Protein 4ALY (pdb70)

CATH classification: 1.10.3160.10

Foldseek 3Di:
DVVLVVLLVVLLVLLVVLVVLLVVLLVVQADLCLLVQCPQAQQQDPLDPPDDGGCSDPVNSSLSSLLCVLLVVPSVLVNLLRVLLSVQSNDVVRNVLSSCLSRLQSSLLSVLSNVLSCLCVVLSVCSVVADVVLSVVLVVLSVVSVVSSVVSNVLSVVLSVCCVPPVCSVVPNVVVSVSSCVSPPPVNSVVSNVSSVVSNVSSCVRCVVRD/DLVQLVVLVVLLVVLVVVFADLCLLVQCPQAQQPDPLDPPGDGGCSDPVNRSLSSLLCVLLVVPSVLVNLLRVLLSLLSNDVVLRVLVSCLSRLQSSLLSVLSNLLSVLCVVPPLVVVVVVLSVVSVVSSVLSNVLSVVLSCVCVVDVVSVVPSVVVSVSSCVSCPPVNSVVRVVSSVVSNVNSVVD

Nearest PDB structures (foldseek):
  4aly-assembly1_A  TM=1.005E+00  e=1.420E-26  Borreliella burgdorferi B31
  6hpn-assembly1_A  TM=9.923E-01  e=5.204E-22  Borreliella spielmanii A14S
  4aly-assembly2_B  TM=1.002E+00  e=4.733E-21  Borreliella burgdorferi B31
  4bg5-assembly2_B  TM=8.173E-01  e=1.556E-06  Borreliella burgdorferi B31
  4bg5-assembly1_A  TM=8.161E-01  e=5.598E-06  Borreliella burgdorferi B31

B-factor: mean 28.4, std 12.58, range [8.92, 76.11]

Sequence (398 aa):
DPEVAKLIQKILDRSENIIQISEMDSSRGEPNDQFGMRAEIFSKIFFNANSTVHFDSHEYTEERRMLYTSLNFNEGKIFNLGQILSKLSQDSNYRGLVKETLINRGFSIQLAMEEISAKILNVKDKLQQLNKPNLETLYNDFEKLTSLKEKWLKDTDDLIDEYNTNPDLQTDVSKLNDTLRSKNSRAQFANIHDIILDLVNTTTNILAPIQILDRSENIIQISEMDSSRGEPNDQFGMRAEIFSKIFFNANSTVHFDSHEYTEERRMLYTSLNFNEGKIFNLGQILSKLSQDSNYRGLVKETLINRGFSIQLAMEEISAKILNVKNLETLYNDFEKLTSLKEKWLKDTDDLIDEYNTNPDLQTDVSKLNDTLRSKNSRAQFANIHDIILDLVNTTTNI

Structure (mmCIF, N/CA/C/O backbone):
data_4ALY
#
_entry.id   4ALY
#
_cell.length_a   49.150
_cell.length_b   70.140
_cell.length_c   186.190
_cell.angle_alpha   90.00
_cell.angle_beta   90.00
_cell.angle_gamma   90.00
#
_symmetry.space_group_name_H-M   'P 21 21 21'
#
loop_
_entity.id
_entity.type
_entity.pdbx_description
1 polymer 'P35 ANTIGEN'
2 non-polymer 'SULFATE ION'
3 water water
#
loop_
_atom_site.group_PDB
_atom_site.id
_atom_site.type_symbol
_atom_site.label_atom_id
_atom_site.label_alt_id
_atom_site.label_comp_id
_atom_site.label_asym_id
_atom_site.label_entity_id
_atom_site.label_seq_id
_atom_site.pdbx_PDB_ins_code
_atom_site.Cartn_x
_atom_site.Cartn_y
_atom_site.Cartn_z
_atom_site.occupancy
_atom_site.B_iso_or_equiv
_atom_site.auth_seq_id
_atom_site.auth_comp_id
_atom_site.auth_asym_id
_atom_site.auth_atom_id
_atom_site.pdbx_PDB_model_num
ATOM 1 N N . ASP A 1 69 ? 1.587 18.967 -4.744 1.00 43.02 92 ASP A N 1
ATOM 2 C CA . ASP A 1 69 ? 1.034 20.190 -4.048 1.00 59.53 92 ASP A CA 1
ATOM 3 C C . ASP A 1 69 ? 0.134 19.989 -2.802 1.00 62.63 92 ASP A C 1
ATOM 4 O O . ASP A 1 69 ? 0.297 20.724 -1.814 1.00 66.66 92 ASP A O 1
ATOM 9 N N . PRO A 1 70 ? -0.860 19.074 -2.852 1.00 60.36 93 PRO A N 1
ATOM 10 C CA . PRO A 1 70 ? -1.400 18.695 -1.535 1.00 56.62 93 PRO A CA 1
ATOM 11 C C . PRO A 1 70 ? -0.350 17.981 -0.673 1.00 60.80 93 PRO A C 1
ATOM 12 O O . PRO A 1 70 ? -0.336 18.174 0.553 1.00 65.30 93 PRO A O 1
ATOM 16 N N . GLU A 1 71 ? 0.497 17.171 -1.315 1.00 55.08 94 GLU A N 1
ATOM 17 C CA . GLU A 1 71 ? 1.755 16.711 -0.728 1.00 60.94 94 GLU A CA 1
ATOM 18 C C . GLU A 1 71 ? 2.660 17.906 -0.279 1.00 59.42 94 GLU A C 1
ATOM 19 O O . GLU A 1 71 ? 3.153 17.913 0.867 1.00 61.67 94 GLU A O 1
ATOM 25 N N . VAL A 1 72 ? 2.845 18.920 -1.132 1.00 46.48 95 VAL A N 1
ATOM 26 C CA . VAL A 1 72 ? 3.601 20.134 -0.725 1.00 42.69 95 VAL A CA 1
ATOM 27 C C . VAL A 1 72 ? 3.022 20.785 0.542 1.00 43.50 95 VAL A C 1
ATOM 28 O O . VAL A 1 72 ? 3.785 21.140 1.451 1.00 44.92 95 VAL A O 1
ATOM 32 N N . ALA A 1 73 ? 1.691 20.907 0.619 1.00 40.76 96 ALA A N 1
ATOM 33 C CA . ALA A 1 73 ? 1.033 21.543 1.775 1.00 37.88 96 ALA A CA 1
ATOM 34 C C . ALA A 1 73 ? 1.326 20.817 3.084 1.00 39.16 96 ALA A C 1
ATOM 35 O O . ALA A 1 73 ? 1.565 21.451 4.107 1.00 38.43 96 ALA A O 1
ATOM 37 N N . LYS A 1 74 ? 1.307 19.485 3.014 1.00 43.04 97 LYS A N 1
ATOM 38 C CA . LYS A 1 74 ? 1.713 18.584 4.091 1.00 44.27 97 LYS A CA 1
ATOM 39 C C . LYS A 1 74 ? 3.170 18.770 4.536 1.00 44.51 97 LYS A C 1
ATOM 40 O O . LYS A 1 74 ? 3.415 18.920 5.744 1.00 51.70 97 LYS A O 1
ATOM 46 N N . LEU A 1 75 ? 4.109 18.779 3.582 1.00 38.90 98 LEU A N 1
ATOM 47 C CA . LEU A 1 75 ? 5.521 18.977 3.873 1.00 37.66 98 LEU A CA 1
ATOM 48 C C . LEU A 1 75 ? 5.757 20.252 4.643 1.00 39.93 98 LEU A C 1
ATOM 49 O O . LEU A 1 75 ? 6.504 20.218 5.599 1.00 43.53 98 LEU A O 1
ATOM 54 N N . ILE A 1 76 ? 5.156 21.366 4.217 1.00 38.67 99 ILE A N 1
ATOM 55 C CA . ILE A 1 76 ? 5.297 22.652 4.920 1.00 39.42 99 ILE A CA 1
ATOM 56 C C . ILE A 1 76 ? 4.858 22.408 6.358 1.00 40.72 99 ILE A C 1
ATOM 57 O O . ILE A 1 76 ? 5.636 22.557 7.283 1.00 39.17 99 ILE A O 1
ATOM 62 N N . GLN A 1 77 ? 3.588 22.049 6.518 1.00 45.74 100 GLN A N 1
ATOM 63 C CA . GLN A 1 77 ? 2.991 21.716 7.803 1.00 48.13 100 GLN A CA 1
ATOM 64 C C . GLN A 1 77 ? 3.883 20.832 8.688 1.00 43.86 100 GLN A C 1
ATOM 65 O O . GLN A 1 77 ? 4.082 21.177 9.814 1.00 39.24 100 GLN A O 1
ATOM 71 N N . LYS A 1 78 ? 4.412 19.719 8.175 1.00 42.95 101 LYS A N 1
ATOM 72 C CA . LYS A 1 78 ? 5.228 18.797 8.978 1.00 39.67 101 LYS A CA 1
ATOM 73 C C . LYS A 1 78 ? 6.552 19.419 9.373 1.00 41.59 101 LYS A C 1
ATOM 74 O O . LYS A 1 78 ? 6.984 19.269 10.501 1.00 47.92 101 LYS A O 1
ATOM 80 N N . ILE A 1 79 ? 7.192 20.115 8.444 1.00 37.23 102 ILE A N 1
ATOM 81 C CA . ILE A 1 79 ? 8.368 20.931 8.729 1.00 36.19 102 ILE A CA 1
ATOM 82 C C . ILE A 1 79 ? 8.134 22.045 9.770 1.00 40.43 102 ILE A C 1
ATOM 83 O O . ILE A 1 79 ? 8.981 22.290 10.651 1.00 35.24 102 ILE A O 1
ATOM 88 N N . LEU A 1 80 ? 6.992 22.729 9.659 1.00 44.28 103 LEU A N 1
ATOM 89 C CA . LEU A 1 80 ? 6.647 23.784 10.605 1.00 42.45 103 LEU A CA 1
ATOM 90 C C . LEU A 1 80 ? 6.298 23.232 11.978 1.00 40.83 103 LEU A C 1
ATOM 91 O O . LEU A 1 80 ? 6.604 23.899 12.965 1.00 34.54 103 LEU A O 1
ATOM 96 N N . ASP A 1 81 ? 5.652 22.057 12.032 1.00 32.01 104 ASP A N 1
ATOM 97 C CA . ASP A 1 81 ? 5.417 21.403 13.297 1.00 35.23 104 ASP A CA 1
ATOM 98 C C . ASP A 1 81 ? 6.771 20.994 13.962 1.00 39.16 104 ASP A C 1
ATOM 99 O O . ASP A 1 81 ? 7.032 21.426 15.083 1.00 36.41 104 ASP A O 1
ATOM 104 N N . ARG A 1 82 ? 7.606 20.196 13.264 1.00 35.98 105 ARG A N 1
ATOM 105 C CA . ARG A 1 82 ? 8.942 19.852 13.704 1.00 33.47 105 ARG A CA 1
ATOM 106 C C . ARG A 1 82 ? 9.778 21.064 14.211 1.00 34.03 105 ARG A C 1
ATOM 107 O O . ARG A 1 82 ? 10.301 21.000 15.331 1.00 31.99 105 ARG A O 1
ATOM 115 N N . SER A 1 83 ? 9.818 22.168 13.460 1.00 32.14 106 SER A N 1
ATOM 116 C CA . SER A 1 83 ? 10.489 23.441 13.897 1.00 34.95 106 SER A CA 1
ATOM 117 C C . SER A 1 83 ? 9.832 24.141 15.103 1.00 39.23 106 SER A C 1
ATOM 118 O O . SER A 1 83 ? 10.508 24.738 15.959 1.00 40.21 106 SER A O 1
ATOM 121 N N . GLU A 1 84 ? 8.508 24.094 15.150 1.00 40.14 107 GLU A N 1
ATOM 122 C CA . GLU A 1 84 ? 7.774 24.689 16.247 1.00 35.94 107 GLU A CA 1
ATOM 123 C C . GLU A 1 84 ? 8.079 23.866 17.472 1.00 32.41 107 GLU A C 1
ATOM 124 O O . GLU A 1 84 ? 8.491 24.438 18.455 1.00 29.15 107 GLU A O 1
ATOM 130 N N . ASN A 1 85 ? 7.902 22.542 17.396 1.00 29.88 108 ASN A N 1
ATOM 131 C CA . ASN A 1 85 ? 8.153 21.638 18.526 1.00 31.03 108 ASN A CA 1
ATOM 132 C C . ASN A 1 85 ? 9.565 21.796 19.195 1.00 34.22 108 ASN A C 1
ATOM 133 O O . ASN A 1 85 ? 9.674 21.835 20.441 1.00 31.83 108 ASN A O 1
ATOM 138 N N . ILE A 1 86 ? 10.602 22.032 18.383 1.00 28.97 109 ILE A N 1
ATOM 139 C CA . ILE A 1 86 ? 11.930 22.185 18.902 1.00 25.48 109 ILE A CA 1
ATOM 140 C C . ILE A 1 86 ? 12.114 23.486 19.646 1.00 27.31 109 ILE A C 1
ATOM 141 O O . ILE A 1 86 ? 12.737 23.503 20.726 1.00 30.72 109 ILE A O 1
ATOM 146 N N . ILE A 1 87 ? 11.576 24.569 19.107 1.00 26.08 110 ILE A N 1
ATOM 147 C CA . ILE A 1 87 ? 11.582 25.841 19.819 1.00 25.19 110 ILE A CA 1
ATOM 148 C C . ILE A 1 87 ? 10.709 25.798 21.103 1.00 26.33 110 ILE A C 1
ATOM 149 O O . ILE A 1 87 ? 11.119 26.342 22.127 1.00 27.90 110 ILE A O 1
ATOM 154 N N . GLN A 1 88 ? 9.578 25.103 21.096 1.00 27.69 111 GLN A N 1
ATOM 155 C CA . GLN A 1 88 ? 8.691 25.167 22.269 1.00 31.92 111 GLN A CA 1
ATOM 156 C C . GLN A 1 88 ? 9.431 24.488 23.398 1.00 27.42 111 GLN A C 1
ATOM 157 O O . GLN A 1 88 ? 9.710 25.099 24.388 1.00 33.24 111 GLN A O 1
ATOM 163 N N . ILE A 1 89 ? 9.753 23.226 23.212 1.00 27.94 112 ILE A N 1
ATOM 164 C CA . ILE A 1 89 ? 10.650 22.438 24.064 1.00 25.21 112 ILE A CA 1
ATOM 165 C C . ILE A 1 89 ? 11.833 23.261 24.608 1.00 23.61 112 ILE A C 1
ATOM 166 O O . ILE A 1 89 ? 12.045 23.327 25.809 1.00 21.13 112 ILE A O 1
ATOM 171 N N . SER A 1 90 ? 12.563 23.951 23.749 1.00 24.52 113 SER A N 1
ATOM 172 C CA . SER A 1 90 ? 13.694 24.729 24.270 1.00 24.24 113 SER A CA 1
ATOM 173 C C . SER A 1 90 ? 13.329 25.835 25.253 1.00 24.13 113 SER A C 1
ATOM 174 O O . SER A 1 90 ? 14.140 26.124 26.148 1.00 23.36 113 SER A O 1
ATOM 177 N N . GLU A 1 91 ? 12.132 26.419 25.144 1.00 24.02 114 GLU A N 1
ATOM 178 C CA . GLU A 1 91 ? 11.743 27.490 26.080 1.00 25.69 114 GLU A CA 1
ATOM 179 C C . GLU A 1 91 ? 11.219 26.906 27.397 1.00 24.66 114 GLU A C 1
ATOM 180 O O . GLU A 1 91 ? 11.486 27.444 28.464 1.00 22.84 114 GLU A O 1
ATOM 186 N N . MET A 1 92 ? 10.499 25.796 27.302 1.00 22.41 115 MET A N 1
ATOM 187 C CA . MET A 1 92 ? 10.004 25.073 28.463 1.00 23.62 115 MET A CA 1
ATOM 188 C C . MET A 1 92 ? 11.256 24.623 29.279 1.00 21.13 115 MET A C 1
ATOM 189 O O . MET A 1 92 ? 11.377 24.955 30.478 1.00 20.68 115 MET A O 1
ATOM 194 N N . ASP A 1 93 ? 12.179 23.898 28.623 1.00 17.23 116 ASP A N 1
ATOM 195 C CA . ASP A 1 93 ? 13.409 23.458 29.225 1.00 17.64 116 ASP A CA 1
ATOM 196 C C . ASP A 1 93 ? 14.183 24.607 29.849 1.00 17.13 116 ASP A C 1
ATOM 197 O O . ASP A 1 93 ? 14.704 24.522 30.954 1.00 15.94 116 ASP A O 1
ATOM 202 N N . SER A 1 94 ? 14.209 25.700 29.136 1.00 17.18 117 SER A N 1
ATOM 203 C CA . SER A 1 94 ? 14.913 26.836 29.605 1.00 19.43 117 SER A CA 1
ATOM 204 C C . SER A 1 94 ? 14.303 27.377 30.881 1.00 22.89 117 SER A C 1
ATOM 205 O O . SER A 1 94 ? 14.993 28.025 31.683 1.00 28.44 117 SER A O 1
ATOM 208 N N . SER A 1 95 ? 13.026 27.142 31.118 1.00 21.44 118 SER A N 1
ATOM 209 C CA . SER A 1 95 ? 12.513 27.685 32.345 1.00 21.04 118 SER A CA 1
ATOM 210 C C . SER A 1 95 ? 12.634 26.686 33.516 1.00 19.61 118 SER A C 1
ATOM 211 O O . SER A 1 95 ? 12.355 27.033 34.656 1.00 19.71 118 SER A O 1
ATOM 214 N N . ARG A 1 96 ? 13.133 25.471 33.246 1.00 17.51 119 ARG A N 1
ATOM 215 C CA . ARG A 1 96 ? 13.456 24.503 34.293 1.00 15.69 119 ARG A CA 1
ATOM 216 C C . ARG A 1 96 ? 14.601 24.861 35.217 1.00 14.43 119 ARG A C 1
ATOM 217 O O . ARG A 1 96 ? 14.612 24.408 36.371 1.00 14.04 119 ARG A O 1
ATOM 225 N N . GLY A 1 97 ? 15.498 25.757 34.768 1.00 15.02 120 GLY A N 1
ATOM 226 C CA . GLY A 1 97 ? 16.707 26.152 35.517 1.00 13.29 120 GLY A CA 1
ATOM 227 C C . GLY A 1 97 ? 17.540 24.920 35.767 1.00 13.17 120 GLY A C 1
ATOM 228 O O . GLY A 1 97 ? 17.492 23.980 35.004 1.00 12.73 120 GLY A O 1
ATOM 229 N N . GLU A 1 98 ? 18.164 24.843 36.927 1.00 13.63 121 GLU A N 1
ATOM 230 C CA . GLU A 1 98 ? 19.060 23.734 37.228 1.00 14.25 121 GLU A CA 1
ATOM 231 C C . GLU A 1 98 ? 19.428 24.047 38.637 1.00 13.84 121 GLU A C 1
ATOM 232 O O . GLU A 1 98 ? 19.308 25.204 39.046 1.00 14.39 121 GLU A O 1
ATOM 238 N N . PRO A 1 99 ? 19.938 23.073 39.365 1.00 14.05 122 PRO A N 1
ATOM 239 C CA . PRO A 1 99 ? 20.448 23.218 40.713 1.00 14.44 122 PRO A CA 1
ATOM 240 C C . PRO A 1 99 ? 21.783 23.974 40.701 1.00 14.53 122 PRO A C 1
ATOM 241 O O . PRO A 1 99 ? 22.356 24.123 39.625 1.00 13.24 122 PRO A O 1
ATOM 245 N N . ASN A 1 100 ? 22.272 24.417 41.862 1.00 15.13 123 ASN A N 1
ATOM 246 C CA . ASN A 1 100 ? 23.576 25.090 41.914 1.00 17.38 123 ASN A CA 1
ATOM 247 C C . ASN A 1 100 ? 24.615 24.071 41.530 1.00 16.43 123 ASN A C 1
ATOM 248 O O . ASN A 1 100 ? 25.624 24.426 40.991 1.00 15.99 123 ASN A O 1
ATOM 253 N N . ASP A 1 101 ? 24.366 22.809 41.872 1.00 16.57 124 ASP A N 1
ATOM 254 C CA . ASP A 1 101 ? 25.300 21.773 41.551 1.00 17.08 124 ASP A CA 1
ATOM 255 C C . ASP A 1 101 ? 25.225 21.292 40.063 1.00 15.93 124 ASP A C 1
ATOM 256 O O . ASP A 1 101 ? 25.888 20.333 39.696 1.00 15.90 124 ASP A O 1
ATOM 261 N N . GLN A 1 102 ? 24.478 22.002 39.217 1.00 14.52 125 GLN A N 1
ATOM 262 C CA . GLN A 1 102 ? 24.385 21.670 37.771 1.00 14.11 125 GLN A CA 1
ATOM 263 C C . GLN A 1 102 ? 24.203 20.189 37.521 1.00 16.47 125 GLN A C 1
ATOM 264 O O . GLN A 1 102 ? 24.918 19.539 36.702 1.00 17.80 125 GLN A O 1
ATOM 270 N N . PHE A 1 103 ? 23.227 19.632 38.242 1.00 17.33 126 PHE A N 1
ATOM 271 C CA . PHE A 1 103 ? 22.855 18.232 38.118 1.00 16.54 126 PHE A CA 1
ATOM 272 C C . PHE A 1 103 ? 24.023 17.349 38.451 1.00 17.84 126 PHE A C 1
ATOM 273 O O . PHE A 1 103 ? 24.184 16.237 37.874 1.00 19.34 126 PHE A O 1
ATOM 281 N N . GLY A 1 104 ? 24.778 17.783 39.468 1.00 17.65 127 GLY A N 1
ATOM 282 C CA . GLY A 1 104 ? 25.883 16.964 40.001 1.00 16.86 127 GLY A CA 1
ATOM 283 C C . GLY A 1 104 ? 27.162 17.166 39.184 1.00 18.11 127 GLY A C 1
ATOM 284 O O . GLY A 1 104 ? 28.244 16.758 39.597 1.00 19.39 127 GLY A O 1
ATOM 285 N N . MET A 1 105 ? 27.051 17.830 38.042 1.00 17.66 128 MET A N 1
ATOM 286 C CA . MET A 1 105 ? 28.138 17.886 37.129 1.00 18.84 128 MET A CA 1
ATOM 287 C C . MET A 1 105 ? 29.118 19.035 37.368 1.00 18.07 128 MET A C 1
ATOM 288 O O . MET A 1 105 ? 30.190 19.086 36.788 1.00 16.39 128 MET A O 1
ATOM 293 N N . ARG A 1 106 ? 28.757 19.966 38.208 1.00 18.21 129 ARG A N 1
ATOM 294 C CA . ARG A 1 106 ? 29.579 21.138 38.292 1.00 20.68 129 ARG A CA 1
ATOM 295 C C . ARG A 1 106 ? 30.936 20.916 39.001 1.00 21.52 129 ARG A C 1
ATOM 296 O O . ARG A 1 106 ? 31.941 21.416 38.500 1.00 23.18 129 ARG A O 1
ATOM 304 N N . ALA A 1 107 ? 30.977 20.177 40.117 1.00 18.48 130 ALA A N 1
ATOM 305 C CA . ALA A 1 107 ? 32.227 20.113 40.932 1.00 18.76 130 ALA A CA 1
ATOM 306 C C . ALA A 1 107 ? 33.405 19.529 40.168 1.00 19.04 130 ALA A C 1
ATOM 307 O O . ALA A 1 107 ? 34.506 19.991 40.373 1.00 17.91 130 ALA A O 1
ATOM 309 N N . GLU A 1 108 ? 33.169 18.506 39.303 1.00 19.20 131 GLU A N 1
ATOM 310 C CA . GLU A 1 108 ? 34.251 17.765 38.622 1.00 18.20 131 GLU A CA 1
ATOM 311 C C . GLU A 1 108 ? 34.307 17.889 37.143 1.00 17.62 131 GLU A C 1
ATOM 312 O O . GLU A 1 108 ? 35.285 17.390 36.519 1.00 16.69 131 GLU A O 1
ATOM 318 N N . ILE A 1 109 ? 33.261 18.451 36.536 1.00 16.38 132 ILE A N 1
ATOM 319 C CA . ILE A 1 109 ? 33.257 18.598 35.088 1.00 15.19 132 ILE A CA 1
ATOM 320 C C . ILE A 1 109 ? 33.140 20.065 34.771 1.00 17.41 132 ILE A C 1
ATOM 321 O O . ILE A 1 109 ? 34.130 20.693 34.362 1.00 19.50 132 ILE A O 1
ATOM 326 N N . PHE A 1 110 ? 31.956 20.669 34.969 1.00 17.13 133 PHE A N 1
ATOM 327 C CA . PHE A 1 110 ? 31.735 21.962 34.310 1.00 16.09 133 PHE A CA 1
ATOM 328 C C . PHE A 1 110 ? 32.728 22.985 34.847 1.00 16.07 133 PHE A C 1
ATOM 329 O O . PHE A 1 110 ? 33.230 23.885 34.153 1.00 13.93 133 PHE A O 1
ATOM 337 N N . SER A 1 111 ? 33.088 22.822 36.098 1.00 17.53 134 SER A N 1
ATOM 338 C CA . SER A 1 111 ? 34.043 23.825 36.617 1.00 18.38 134 SER A CA 1
ATOM 339 C C . SER A 1 111 ? 35.520 23.475 36.292 1.00 17.52 134 SER A C 1
ATOM 340 O O . SER A 1 111 ? 36.370 24.171 36.762 1.00 18.59 134 SER A O 1
ATOM 343 N N . LYS A 1 112 ? 35.778 22.425 35.519 1.00 17.04 135 LYS A N 1
ATOM 344 C CA . LYS A 1 112 ? 37.144 22.050 35.079 1.00 19.61 135 LYS A CA 1
ATOM 345 C C . LYS A 1 112 ? 37.354 22.104 33.567 1.00 21.22 135 LYS A C 1
ATOM 346 O O . LYS A 1 112 ? 38.484 21.924 33.119 1.00 26.88 135 LYS A O 1
ATOM 352 N N . ILE A 1 113 ? 36.311 22.320 32.777 1.00 19.19 136 ILE A N 1
ATOM 353 C CA . ILE A 1 113 ? 36.466 22.270 31.346 1.00 19.05 136 ILE A CA 1
ATOM 354 C C . ILE A 1 113 ? 36.086 23.639 30.764 1.00 18.59 136 ILE A C 1
ATOM 355 O O . ILE A 1 113 ? 35.418 24.401 31.438 1.00 18.78 136 ILE A O 1
ATOM 360 N N . PHE A 1 114 ? 36.499 23.895 29.520 1.00 18.63 137 PHE A N 1
ATOM 361 C CA . PHE A 1 114 ? 36.173 25.103 28.724 1.00 21.22 137 PHE A CA 1
ATOM 362 C C . PHE A 1 114 ? 35.325 24.810 27.505 1.00 22.51 137 PHE A C 1
ATOM 363 O O . PHE A 1 114 ? 35.500 23.796 26.851 1.00 22.30 137 PHE A O 1
ATOM 371 N N . PHE A 1 115 ? 34.473 25.758 27.153 1.00 23.49 138 PHE A N 1
ATOM 372 C CA . PHE A 1 115 ? 33.587 25.547 26.056 1.00 26.09 138 PHE A CA 1
ATOM 373 C C . PHE A 1 115 ? 34.366 25.269 24.769 1.00 26.80 138 PHE A C 1
ATOM 374 O O . PHE A 1 115 ? 34.131 24.270 24.092 1.00 27.16 138 PHE A O 1
ATOM 382 N N . ASN A 1 116 ? 35.265 26.178 24.425 1.00 29.80 139 ASN A N 1
ATOM 383 C CA . ASN A 1 116 ? 36.128 26.014 23.240 1.00 36.54 139 ASN A CA 1
ATOM 384 C C . ASN A 1 116 ? 37.504 26.554 23.616 1.00 42.69 139 ASN A C 1
ATOM 385 O O . ASN A 1 116 ? 37.628 27.279 24.633 1.00 44.17 139 ASN A O 1
ATOM 390 N N . ALA A 1 117 ? 38.534 26.175 22.846 1.00 50.15 140 ALA A N 1
ATOM 391 C CA . ALA A 1 117 ? 39.930 26.623 23.129 1.00 60.17 140 ALA A CA 1
ATOM 392 C C . ALA A 1 117 ? 40.085 28.152 23.333 1.00 56.49 140 ALA A C 1
ATOM 393 O O . ALA A 1 117 ? 41.103 28.602 23.859 1.00 57.93 140 ALA A O 1
ATOM 395 N N . ASN A 1 118 ? 39.044 28.912 22.963 1.00 54.76 141 ASN A N 1
ATOM 396 C CA . ASN A 1 118 ? 39.027 30.386 23.027 1.00 57.98 141 ASN A CA 1
ATOM 397 C C . ASN A 1 118 ? 38.413 30.999 24.300 1.00 55.69 141 ASN A C 1
ATOM 398 O O . ASN A 1 118 ? 38.437 32.228 24.472 1.00 53.24 141 ASN A O 1
ATOM 403 N N . SER A 1 119 ? 37.835 30.161 25.164 1.00 54.93 142 SER A N 1
ATOM 404 C CA . SER A 1 119 ? 37.102 30.656 26.337 1.00 43.13 142 SER A CA 1
ATOM 405 C C . SER A 1 119 ? 37.983 30.898 27.527 1.00 39.12 142 SER A C 1
ATOM 406 O O . SER A 1 119 ? 39.076 30.356 27.652 1.00 35.06 142 SER A O 1
ATOM 409 N N . THR A 1 120 ? 37.414 31.648 28.449 1.00 43.04 143 THR A N 1
ATOM 410 C CA . THR A 1 120 ? 38.136 32.354 29.479 1.00 44.50 143 THR A CA 1
ATOM 411 C C . THR A 1 120 ? 37.738 31.856 30.856 1.00 45.03 143 THR A C 1
ATOM 412 O O . THR A 1 120 ? 38.585 31.703 31.729 1.00 46.73 143 THR A O 1
ATOM 416 N N . VAL A 1 121 ? 36.434 31.657 31.050 1.00 40.28 144 VAL A N 1
ATOM 417 C CA . VAL A 1 121 ? 35.865 31.049 32.275 1.00 33.24 144 VAL A CA 1
ATOM 418 C C . VAL A 1 121 ? 35.466 29.599 31.936 1.00 28.01 144 VAL A C 1
ATOM 419 O O . VAL A 1 121 ? 35.259 29.256 30.777 1.00 26.26 144 VAL A O 1
ATOM 423 N N . HIS A 1 122 ? 35.388 28.742 32.937 1.00 28.57 145 HIS A N 1
ATOM 424 C CA . HIS A 1 122 ? 34.916 27.361 32.763 1.00 25.18 145 HIS A CA 1
ATOM 425 C C . HIS A 1 122 ? 33.426 27.309 32.454 1.00 22.96 145 HIS A C 1
ATOM 426 O O . HIS A 1 122 ? 32.695 28.277 32.638 1.00 21.81 145 HIS A O 1
ATOM 433 N N . PHE A 1 123 ? 32.972 26.157 32.005 1.00 22.24 146 PHE A N 1
ATOM 434 C CA . PHE A 1 123 ? 31.592 25.940 31.531 1.00 20.10 146 PHE A CA 1
ATOM 435 C C . PHE A 1 123 ? 30.527 26.031 32.635 1.00 18.54 146 PHE A C 1
ATOM 436 O O . PHE A 1 123 ? 29.332 26.179 32.366 1.00 16.71 146 PHE A O 1
ATOM 444 N N . ASP A 1 124 ? 30.974 26.011 33.887 1.00 18.22 147 ASP A N 1
ATOM 445 C CA . ASP A 1 124 ? 30.059 26.235 34.979 1.00 19.80 147 ASP A CA 1
ATOM 446 C C . ASP A 1 124 ? 29.656 27.698 35.118 1.00 20.72 147 ASP A C 1
ATOM 447 O O . ASP A 1 124 ? 28.748 27.997 35.888 1.00 21.78 147 ASP A O 1
ATOM 452 N N . SER A 1 125 ? 30.277 28.613 34.383 1.00 20.06 148 SER A N 1
ATOM 453 C CA . SER A 1 125 ? 29.985 30.025 34.661 1.00 23.20 148 SER A CA 1
ATOM 454 C C . SER A 1 125 ? 28.548 30.513 34.186 1.00 20.93 148 SER A C 1
ATOM 455 O O . SER A 1 125 ? 28.002 29.952 33.247 1.00 17.86 148 SER A O 1
ATOM 458 N N . HIS A 1 126 ? 27.999 31.584 34.771 1.00 21.48 149 HIS A N 1
ATOM 459 C CA . HIS A 1 126 ? 26.719 32.177 34.288 1.00 23.75 149 HIS A CA 1
ATOM 460 C C . HIS A 1 126 ? 26.768 32.440 32.782 1.00 23.47 149 HIS A C 1
ATOM 461 O O . HIS A 1 126 ? 25.763 32.548 32.105 1.00 24.08 149 HIS A O 1
ATOM 468 N N . GLU A 1 127 ? 27.958 32.485 32.211 1.00 21.31 150 GLU A N 1
ATOM 469 C CA . GLU A 1 127 ? 28.063 32.855 30.822 1.00 19.84 150 GLU A CA 1
ATOM 470 C C . GLU A 1 127 ? 27.648 31.702 29.918 1.00 18.30 150 GLU A C 1
ATOM 471 O O . GLU A 1 127 ? 27.390 31.906 28.765 1.00 17.91 150 GLU A O 1
ATOM 477 N N . TYR A 1 128 ? 27.610 30.493 30.456 1.00 18.45 151 TYR A N 1
ATOM 478 C CA . TYR A 1 128 ? 27.298 29.287 29.702 1.00 18.59 151 TYR A CA 1
ATOM 479 C C . TYR A 1 128 ? 25.982 28.660 30.139 1.00 19.35 151 TYR A C 1
ATOM 480 O O . TYR A 1 128 ? 25.721 27.499 29.856 1.00 18.26 151 TYR A O 1
ATOM 489 N N . THR A 1 129 ? 25.158 29.437 30.845 1.00 20.49 152 THR A N 1
ATOM 490 C CA . THR A 1 129 ? 23.788 29.019 31.163 1.00 22.16 152 THR A CA 1
ATOM 491 C C . THR A 1 129 ? 23.061 28.389 29.960 1.00 21.75 152 THR A C 1
ATOM 492 O O . THR A 1 129 ? 22.639 27.201 30.025 1.00 18.81 152 THR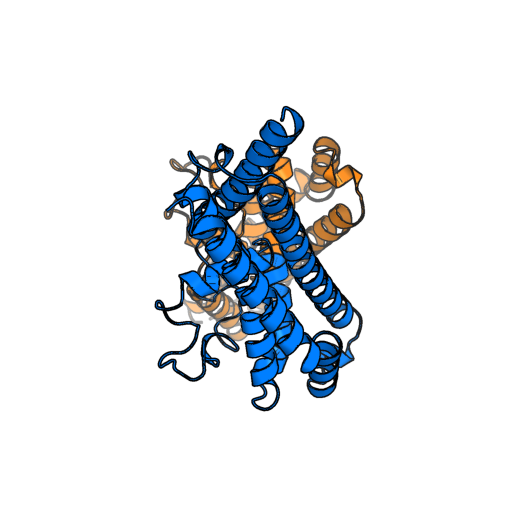 A O 1
ATOM 496 N N . GLU A 1 130 ? 22.944 29.167 28.874 1.00 21.96 153 GLU A N 1
ATOM 497 C CA . GLU A 1 130 ? 22.330 28.665 27.629 1.00 23.93 153 GLU A CA 1
ATOM 498 C C . GLU A 1 130 ? 22.881 27.328 27.100 1.00 22.00 153 GLU A C 1
ATOM 499 O O . GLU A 1 130 ? 22.115 26.386 26.808 1.00 20.51 153 GLU A O 1
ATOM 505 N N . GLU A 1 131 ? 24.196 27.245 26.983 1.00 18.90 154 GLU A N 1
ATOM 506 C CA . GLU A 1 131 ? 24.864 26.074 26.468 1.00 17.20 154 GLU A CA 1
ATOM 507 C C . GLU A 1 131 ? 24.696 24.857 27.407 1.00 15.65 154 GLU A C 1
ATOM 508 O O . GLU A 1 131 ? 24.424 23.721 27.005 1.00 15.23 154 GLU A O 1
ATOM 514 N N . ARG A 1 132 ? 24.792 25.102 28.676 1.00 14.60 155 ARG A N 1
ATOM 515 C CA . ARG A 1 132 ? 24.429 24.072 29.587 1.00 14.73 155 ARG A CA 1
ATOM 516 C C . ARG A 1 132 ? 22.976 23.512 29.332 1.00 13.63 155 ARG A C 1
ATOM 517 O O . ARG A 1 132 ? 22.779 22.291 29.215 1.00 13.78 155 ARG A O 1
ATOM 525 N N . ARG A 1 133 ? 21.989 24.396 29.256 1.00 13.49 156 ARG A N 1
ATOM 526 C CA . ARG A 1 133 ? 20.581 24.072 28.967 1.00 13.87 156 ARG A CA 1
ATOM 527 C C . ARG A 1 133 ? 20.443 23.207 27.681 1.00 15.85 156 ARG A C 1
ATOM 528 O O . ARG A 1 133 ? 19.785 22.095 27.689 1.00 17.01 156 ARG A O 1
ATOM 536 N N . MET A 1 134 ? 21.128 23.626 26.609 1.00 18.04 157 MET A N 1
ATOM 537 C CA . MET A 1 134 ? 21.098 22.878 25.310 1.00 18.80 157 MET A CA 1
ATOM 538 C C . MET A 1 134 ? 21.692 21.496 25.557 1.00 19.40 157 MET A C 1
ATOM 539 O O . MET A 1 134 ? 21.193 20.508 25.095 1.00 21.04 157 MET A O 1
ATOM 544 N N . LEU A 1 135 ? 22.739 21.405 26.354 1.00 18.69 158 LEU A N 1
ATOM 545 C CA . LEU A 1 135 ? 23.252 20.103 26.644 1.00 17.95 158 LEU A CA 1
ATOM 546 C C . LEU A 1 135 ? 22.169 19.215 27.357 1.00 18.27 158 LEU A C 1
ATOM 547 O O . LEU A 1 135 ? 22.046 18.019 27.057 1.00 16.87 158 LEU A O 1
ATOM 552 N N . TYR A 1 136 ? 21.406 19.798 28.301 1.00 17.07 159 TYR A N 1
ATOM 553 C CA . TYR A 1 136 ? 20.437 19.013 29.082 1.00 15.39 159 TYR A CA 1
ATOM 554 C C . TYR A 1 136 ? 19.288 18.578 28.162 1.00 16.25 159 TYR A C 1
ATOM 555 O O . TYR A 1 136 ? 18.837 17.436 28.216 1.00 19.32 159 TYR A O 1
ATOM 564 N N . THR A 1 137 ? 18.824 19.499 27.324 1.00 16.09 160 THR A N 1
ATOM 565 C CA . THR A 1 137 ? 17.851 19.222 26.312 1.00 16.81 160 THR A CA 1
ATOM 566 C C . THR A 1 137 ? 18.319 18.107 25.364 1.00 18.71 160 THR A C 1
ATOM 567 O O . THR A 1 137 ? 17.472 17.319 24.900 1.00 18.52 160 THR A O 1
ATOM 571 N N . SER A 1 138 ? 19.640 17.969 25.162 1.00 16.57 161 SER A N 1
ATOM 572 C CA . SER A 1 138 ? 20.145 17.002 24.188 1.00 15.91 161 SER A CA 1
ATOM 573 C C . SER A 1 138 ? 19.940 15.619 24.717 1.00 16.48 161 SER A C 1
ATOM 574 O O . SER A 1 138 ? 20.056 14.612 23.998 1.00 18.07 161 SER A O 1
ATOM 577 N N . LEU A 1 139 ? 19.683 15.560 26.009 1.00 16.37 162 LEU A N 1
ATOM 578 C CA . LEU A 1 139 ? 19.410 14.282 26.668 1.00 16.95 162 LEU A CA 1
ATOM 579 C C . LEU A 1 139 ? 17.905 14.332 27.074 1.00 17.06 162 LEU A C 1
ATOM 580 O O . LEU A 1 139 ? 17.509 13.774 28.124 1.00 15.55 162 LEU A O 1
ATOM 585 N N . ASN A 1 140 ? 17.108 15.086 26.296 1.00 16.50 163 ASN A N 1
ATOM 586 C CA . ASN A 1 140 ? 15.652 15.187 26.569 1.00 19.35 163 ASN A CA 1
ATOM 587 C C . ASN A 1 140 ? 15.263 15.729 27.950 1.00 17.19 163 ASN A C 1
ATOM 588 O O . ASN A 1 140 ? 14.177 15.506 28.430 1.00 18.25 163 ASN A O 1
ATOM 593 N N . PHE A 1 141 ? 16.188 16.404 28.602 1.00 17.36 164 PHE A N 1
ATOM 594 C CA . PHE A 1 141 ? 15.967 16.993 29.937 1.00 17.66 164 PHE A CA 1
ATOM 595 C C . PHE A 1 141 ? 15.476 15.931 30.910 1.00 18.01 164 PHE A C 1
ATOM 596 O O . PHE A 1 141 ? 14.670 16.151 31.799 1.00 18.63 164 PHE A O 1
ATOM 604 N N . ASN A 1 142 ? 16.034 14.752 30.761 1.00 17.92 165 ASN A N 1
ATOM 605 C CA . ASN A 1 142 ? 15.741 13.734 31.688 1.00 16.42 165 ASN A CA 1
ATOM 606 C C . ASN A 1 142 ? 16.715 13.864 32.782 1.00 17.52 165 ASN A C 1
ATOM 607 O O . ASN A 1 142 ? 17.829 13.307 32.697 1.00 16.72 165 ASN A O 1
ATOM 612 N N . GLU A 1 143 ? 16.300 14.549 33.839 1.00 18.16 166 GLU A N 1
ATOM 613 C CA . GLU A 1 143 ? 17.249 14.911 34.884 1.00 17.11 166 GLU A CA 1
ATOM 614 C C . GLU A 1 143 ? 17.918 13.691 35.514 1.00 18.51 166 GLU A C 1
ATOM 615 O O . GLU A 1 143 ? 19.002 13.815 36.079 1.00 17.33 166 GLU A O 1
ATOM 621 N N . GLY A 1 144 ? 17.264 12.519 35.434 1.00 17.95 167 GLY A N 1
ATOM 622 C CA . GLY A 1 144 ? 17.824 11.339 36.088 1.00 18.40 167 GLY A CA 1
ATOM 623 C C . GLY A 1 144 ? 19.036 10.771 35.341 1.00 18.46 167 GLY A C 1
ATOM 624 O O . GLY A 1 144 ? 20.047 10.401 35.929 1.00 19.17 167 GLY A O 1
ATOM 625 N N . LYS A 1 145 ? 18.850 10.646 34.043 1.00 17.72 168 LYS A N 1
ATOM 626 C CA . LYS A 1 145 ? 19.819 10.234 33.082 1.00 19.17 168 LYS A CA 1
ATOM 627 C C . LYS A 1 145 ? 20.990 11.269 33.064 1.00 18.61 168 LYS A C 1
ATOM 628 O O . LYS A 1 145 ? 22.181 10.897 33.147 1.00 17.47 168 LYS A O 1
ATOM 634 N N . ILE A 1 146 ? 20.649 12.557 33.046 1.00 16.60 169 ILE A N 1
ATOM 635 C CA . ILE A 1 146 ? 21.665 13.594 33.126 1.00 16.11 169 ILE A CA 1
ATOM 636 C C . ILE A 1 146 ? 22.521 13.444 34.375 1.00 16.36 169 ILE A C 1
ATOM 637 O O . ILE A 1 146 ? 23.727 13.590 34.299 1.00 17.20 169 ILE A O 1
ATOM 642 N N . PHE A 1 147 ? 21.897 13.123 35.498 1.00 14.80 170 PHE A N 1
ATOM 643 C CA . PHE A 1 147 ? 22.576 13.057 36.740 1.00 13.51 170 PHE A CA 1
ATOM 644 C C . PHE A 1 147 ? 23.466 11.810 36.760 1.00 14.97 170 PHE A C 1
ATOM 645 O O . PHE A 1 147 ? 24.588 11.888 37.271 1.00 13.81 170 PHE A O 1
ATOM 653 N N . ASN A 1 148 ? 22.934 10.663 36.273 1.00 17.93 171 ASN A N 1
ATOM 654 C CA . ASN A 1 148 ? 23.657 9.357 36.267 1.00 18.94 171 ASN A CA 1
ATOM 655 C C . ASN A 1 148 ? 24.872 9.370 35.299 1.00 17.97 171 ASN A C 1
ATOM 656 O O . ASN A 1 148 ? 25.968 8.948 35.699 1.00 18.72 171 ASN A O 1
ATOM 661 N N . LEU A 1 149 ? 24.668 9.853 34.063 1.00 16.79 172 LEU A N 1
ATOM 662 C CA . LEU A 1 149 ? 25.744 10.159 33.103 1.00 16.28 172 LEU A CA 1
ATOM 663 C C . LEU A 1 149 ? 26.834 10.957 33.787 1.00 17.80 172 LEU A C 1
ATOM 664 O O . LEU A 1 149 ? 28.004 10.505 33.811 1.00 19.26 172 LEU A O 1
ATOM 669 N N . GLY A 1 150 ? 26.431 12.072 34.420 1.00 15.90 173 GLY A N 1
ATOM 670 C CA . GLY A 1 150 ? 27.307 12.988 35.063 1.00 15.28 173 GLY A CA 1
ATOM 671 C C . GLY A 1 150 ? 28.143 12.448 36.179 1.00 16.92 173 GLY A C 1
ATOM 672 O O . GLY A 1 150 ? 29.265 12.947 36.360 1.00 20.37 173 GLY A O 1
ATOM 673 N N . GLN A 1 151 ? 27.619 11.500 36.969 1.00 15.57 174 GLN A N 1
ATOM 674 C CA . GLN A 1 151 ? 28.380 10.866 38.052 1.00 16.41 174 GLN A CA 1
ATOM 675 C C . GLN A 1 151 ? 29.478 9.921 37.496 1.00 17.54 174 GLN A C 1
ATOM 676 O O . GLN A 1 151 ? 30.583 9.757 38.077 1.00 17.17 174 GLN A O 1
ATOM 682 N N . ILE A 1 152 ? 29.172 9.299 36.366 1.00 16.05 175 ILE A N 1
ATOM 683 C CA . ILE A 1 152 ? 30.099 8.425 35.730 1.00 15.10 175 ILE A CA 1
ATOM 684 C C . ILE A 1 152 ? 31.218 9.260 35.055 1.00 15.67 175 ILE A C 1
ATOM 685 O O . ILE A 1 152 ? 32.393 8.933 35.148 1.00 14.12 175 ILE A O 1
ATOM 690 N N . LEU A 1 153 ? 30.831 10.330 34.363 1.00 15.48 176 LEU A N 1
ATOM 691 C CA . LEU A 1 153 ? 31.762 11.138 33.609 1.00 14.68 176 LEU A CA 1
ATOM 692 C C . LEU A 1 153 ? 32.642 11.946 34.559 1.00 15.35 176 LEU A C 1
ATOM 693 O O . LEU A 1 153 ? 33.730 12.301 34.196 1.00 17.28 176 LEU A O 1
ATOM 698 N N . SER A 1 154 ? 32.183 12.195 35.775 1.00 15.65 177 SER A N 1
ATOM 699 C CA . SER A 1 154 ? 32.958 12.889 36.772 1.00 15.11 177 SER A CA 1
ATOM 700 C C . SER A 1 154 ? 34.093 11.987 37.210 1.00 16.81 177 SER A C 1
ATOM 701 O O . SER A 1 154 ? 35.122 12.477 37.724 1.00 18.85 177 SER A O 1
ATOM 704 N N . LYS A 1 155 ? 33.927 10.679 37.068 1.00 16.37 178 LYS A N 1
ATOM 705 C CA . LYS A 1 155 ? 34.999 9.795 37.517 1.00 17.57 178 LYS A CA 1
ATOM 706 C C . LYS A 1 155 ? 36.166 9.974 36.544 1.00 17.96 178 LYS A C 1
ATOM 707 O O . LYS A 1 155 ? 37.304 10.037 36.988 1.00 17.04 178 LYS A O 1
ATOM 713 N N . LEU A 1 156 ? 35.856 10.124 35.240 1.00 17.17 179 LEU A N 1
ATOM 714 C CA . LEU A 1 156 ? 36.845 10.376 34.206 1.00 16.76 179 LEU A CA 1
ATOM 715 C C . LEU A 1 156 ? 37.386 11.801 34.252 1.00 17.12 179 LEU A C 1
ATOM 716 O O . LEU A 1 156 ? 38.573 12.023 34.056 1.00 18.37 179 LEU A O 1
ATOM 721 N N . SER A 1 157 ? 36.528 12.780 34.470 1.00 16.38 180 SER A N 1
ATOM 722 C CA . SER A 1 157 ? 36.979 14.162 34.454 1.00 16.00 180 SER A CA 1
ATOM 723 C C . SER A 1 157 ? 37.971 14.459 35.625 1.00 16.37 180 SER A C 1
ATOM 724 O O . SER A 1 157 ? 38.831 15.352 35.550 1.00 14.79 180 SER A O 1
ATOM 727 N N . GLN A 1 158 ? 37.879 13.673 36.701 1.00 18.48 181 GLN A N 1
ATOM 728 C CA . GLN A 1 158 ? 38.859 13.741 37.805 1.00 18.68 181 GLN A CA 1
ATOM 729 C C . GLN A 1 158 ? 40.316 13.368 37.388 1.00 19.31 181 GLN A C 1
ATOM 730 O O . GLN A 1 158 ? 41.282 13.508 38.166 1.00 19.07 181 GLN A O 1
ATOM 736 N N . ASP A 1 159 ? 40.468 12.877 36.164 1.00 18.79 182 ASP A N 1
ATOM 737 C CA . ASP A 1 159 ? 41.756 12.516 35.655 1.00 19.55 182 ASP A CA 1
ATOM 738 C C . ASP A 1 159 ? 41.998 13.372 34.426 1.00 19.08 182 ASP A C 1
ATOM 739 O O . ASP A 1 159 ? 41.284 13.232 33.427 1.00 20.31 182 ASP A O 1
ATOM 744 N N . SER A 1 160 ? 43.009 14.229 34.497 1.00 19.07 183 SER A N 1
ATOM 745 C CA . SER A 1 160 ? 43.324 15.192 33.428 1.00 19.79 183 SER A CA 1
ATOM 746 C C . SER A 1 160 ? 43.677 14.544 32.150 1.00 19.85 183 SER A C 1
ATOM 747 O O . SER A 1 160 ? 43.541 15.219 31.134 1.00 19.85 183 SER A O 1
ATOM 750 N N . ASN A 1 161 ? 44.199 13.296 32.132 1.00 19.26 184 ASN A N 1
ATOM 751 C CA . ASN A 1 161 ? 44.332 12.640 30.809 1.00 21.02 184 ASN A CA 1
ATOM 752 C C . ASN A 1 161 ? 43.034 12.260 30.197 1.00 21.45 184 ASN A C 1
ATOM 753 O O . ASN A 1 161 ? 42.973 12.071 28.976 1.00 21.95 184 ASN A O 1
ATOM 758 N N . TYR A 1 162 ? 41.994 12.092 31.018 1.00 20.44 185 TYR A N 1
ATOM 759 C CA . TYR A 1 162 ? 40.695 11.669 30.412 1.00 20.27 185 TYR A CA 1
ATOM 760 C C . TYR A 1 162 ? 39.677 12.804 30.304 1.00 18.98 185 TYR A C 1
ATOM 761 O O . TYR A 1 162 ? 38.630 12.627 29.742 1.00 19.15 185 TYR A O 1
ATOM 770 N N . ARG A 1 163 ? 40.002 13.971 30.832 1.00 18.24 186 ARG A N 1
ATOM 771 C CA . ARG A 1 163 ? 39.031 15.075 30.868 1.00 18.35 186 ARG A CA 1
ATOM 772 C C . ARG A 1 163 ? 38.709 15.596 29.468 1.00 19.47 186 ARG A C 1
ATOM 773 O O . ARG A 1 163 ? 37.558 16.003 29.193 1.00 20.30 186 ARG A O 1
ATOM 781 N N . GLY A 1 164 ? 39.683 15.538 28.556 1.00 19.90 187 GLY A N 1
ATOM 782 C CA . GLY A 1 164 ? 39.476 16.042 27.182 1.00 17.46 187 GLY A CA 1
ATOM 783 C C . GLY A 1 164 ? 38.341 15.305 26.513 1.00 18.49 187 GLY A C 1
ATOM 784 O O . GLY A 1 164 ? 37.423 15.924 25.906 1.00 20.61 187 GLY A O 1
ATOM 785 N N . LEU A 1 165 ? 38.358 13.970 26.636 1.00 16.59 188 LEU A N 1
ATOM 786 C CA . LEU A 1 165 ? 37.334 13.184 25.958 1.00 14.99 188 LEU A CA 1
ATOM 787 C C . LEU A 1 165 ? 35.890 13.448 26.507 1.00 14.23 188 LEU A C 1
ATOM 788 O O . LEU A 1 165 ? 34.920 13.489 25.707 1.00 13.54 188 LEU A O 1
ATOM 793 N N . VAL A 1 166 ? 35.805 13.718 27.822 1.00 12.70 189 VAL A N 1
ATOM 794 C CA . VAL A 1 166 ? 34.570 14.153 28.503 1.00 13.82 189 VAL A CA 1
ATOM 795 C C . VAL A 1 166 ? 33.957 15.399 27.938 1.00 15.06 189 VAL A C 1
ATOM 796 O O . VAL A 1 166 ? 32.804 15.398 27.526 1.00 16.71 189 VAL A O 1
ATOM 800 N N . LYS A 1 167 ? 34.762 16.441 27.867 1.00 16.95 190 LYS A N 1
ATOM 801 C CA . LYS A 1 167 ? 34.422 17.682 27.213 1.00 18.55 190 LYS A CA 1
ATOM 802 C C . LYS A 1 167 ? 33.986 17.400 25.745 1.00 20.78 190 LYS A C 1
ATOM 803 O O . LYS A 1 167 ? 32.836 17.681 25.375 1.00 22.78 190 LYS A O 1
ATOM 809 N N . GLU A 1 168 ? 34.865 16.784 24.943 1.00 21.72 191 GLU A N 1
ATOM 810 C CA . GLU A 1 168 ? 34.599 16.520 23.510 1.00 21.88 191 GLU A CA 1
ATOM 811 C C . GLU A 1 168 ? 33.187 15.858 23.421 1.00 19.80 191 GLU A C 1
ATOM 812 O O . GLU A 1 168 ? 32.281 16.324 22.708 1.00 19.27 191 GLU A O 1
ATOM 818 N N . THR A 1 169 ? 33.000 14.790 24.175 1.00 18.15 192 THR A N 1
ATOM 819 C CA . THR A 1 169 ? 31.750 14.044 24.178 1.00 19.31 192 THR A CA 1
ATOM 820 C C . THR A 1 169 ? 30.513 14.927 24.479 1.00 20.53 192 THR A C 1
ATOM 821 O O . THR A 1 169 ? 29.516 14.844 23.790 1.00 21.07 192 THR A O 1
ATOM 825 N N . LEU A 1 170 ? 30.621 15.811 25.473 1.00 20.06 193 LEU A N 1
ATOM 826 C CA . LEU A 1 170 ? 29.477 16.538 25.943 1.00 18.82 193 LEU A CA 1
ATOM 827 C C . LEU A 1 170 ? 29.215 17.721 25.013 1.00 18.54 193 LEU A C 1
ATOM 828 O O . LEU A 1 170 ? 28.074 18.082 24.699 1.00 16.72 193 LEU A O 1
ATOM 833 N N . ILE A 1 171 ? 30.290 18.325 24.561 1.00 18.81 194 ILE A N 1
ATOM 834 C CA . ILE A 1 171 ? 30.161 19.557 23.830 1.00 20.98 194 ILE A CA 1
ATOM 835 C C . ILE A 1 171 ? 30.117 19.359 22.317 1.00 21.89 194 ILE A C 1
ATOM 836 O O . ILE A 1 171 ? 29.241 19.886 21.643 1.00 23.76 194 ILE A O 1
ATOM 841 N N . ASN A 1 172 ? 31.039 18.579 21.798 1.00 21.05 195 ASN A N 1
ATOM 842 C CA . ASN A 1 172 ? 31.183 18.466 20.360 1.00 22.14 195 ASN A CA 1
ATOM 843 C C . ASN A 1 172 ? 30.219 17.444 19.842 1.00 25.00 195 ASN A C 1
ATOM 844 O O . ASN A 1 172 ? 29.838 17.548 18.670 1.00 24.43 195 ASN A O 1
ATOM 849 N N . ARG A 1 173 ? 29.807 16.491 20.714 1.00 21.44 196 ARG A N 1
ATOM 850 C CA . 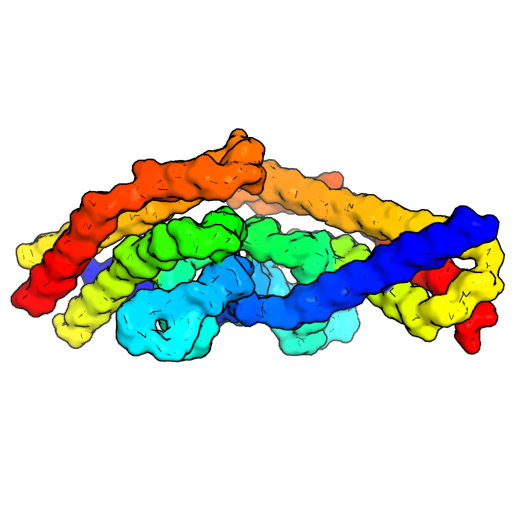ARG A 1 173 ? 28.728 15.597 20.373 1.00 19.97 196 ARG A CA 1
ATOM 851 C C . ARG A 1 173 ? 27.331 16.088 20.874 1.00 19.79 196 ARG A C 1
ATOM 852 O O . ARG A 1 173 ? 26.545 16.566 20.064 1.00 21.25 196 ARG A O 1
ATOM 860 N N . GLY A 1 174 ? 27.015 15.987 22.168 1.00 18.46 197 GLY A N 1
ATOM 861 C CA . GLY A 1 174 ? 25.631 16.208 22.626 1.00 17.46 197 GLY A CA 1
ATOM 862 C C . GLY A 1 174 ? 25.182 17.641 22.474 1.00 18.56 197 GLY A C 1
ATOM 863 O O . GLY A 1 174 ? 24.120 17.914 21.828 1.00 18.71 197 GLY A O 1
ATOM 864 N N . PHE A 1 175 ? 25.994 18.575 22.993 1.00 17.47 198 PHE A N 1
ATOM 865 C CA . PHE A 1 175 ? 25.669 19.992 22.795 1.00 17.68 198 PHE A CA 1
ATOM 866 C C . PHE A 1 175 ? 25.519 20.277 21.286 1.00 19.89 198 PHE A C 1
ATOM 867 O O . PHE A 1 175 ? 24.520 20.905 20.869 1.00 22.22 198 PHE A O 1
ATOM 875 N N . SER A 1 176 ? 26.437 19.785 20.444 1.00 18.72 199 SER A N 1
ATOM 876 C CA . SER A 1 176 ? 26.481 20.346 19.056 1.00 17.81 199 SER A CA 1
ATOM 877 C C . SER A 1 176 ? 25.241 19.974 18.260 1.00 16.92 199 SER A C 1
ATOM 878 O O . SER A 1 176 ? 24.777 20.743 17.457 1.00 17.02 199 SER A O 1
ATOM 881 N N . ILE A 1 177 ? 24.736 18.756 18.482 1.00 17.85 200 ILE A N 1
ATOM 882 C CA . ILE A 1 177 ? 23.563 18.194 17.780 1.00 17.59 200 ILE A CA 1
ATOM 883 C C . ILE A 1 177 ? 22.268 18.961 18.147 1.00 19.31 200 ILE A C 1
ATOM 884 O O . ILE A 1 177 ? 21.436 19.294 17.267 1.00 19.60 200 ILE A O 1
ATOM 889 N N . GLN A 1 178 ? 22.094 19.197 19.459 1.00 18.66 201 GLN A N 1
ATOM 890 C CA . GLN A 1 178 ? 20.999 19.983 19.979 1.00 19.54 201 GLN A CA 1
ATOM 891 C C . GLN A 1 178 ? 21.044 21.437 19.451 1.00 20.09 201 GLN A C 1
ATOM 892 O O . GLN A 1 178 ? 20.065 21.882 18.857 1.00 21.45 201 GLN A O 1
ATOM 898 N N . LEU A 1 179 ? 22.176 22.142 19.606 1.00 20.19 202 LEU A N 1
ATOM 899 C CA . LEU A 1 179 ? 22.370 23.461 18.972 1.00 20.46 202 LEU A CA 1
ATOM 900 C C . LEU A 1 179 ? 21.983 23.445 17.493 1.00 22.52 202 LEU A C 1
ATOM 901 O O . LEU A 1 179 ? 21.260 24.345 17.016 1.00 21.87 202 LEU A O 1
ATOM 906 N N . ALA A 1 180 ? 22.452 22.427 16.756 1.00 22.76 203 ALA A N 1
ATOM 907 C CA . ALA A 1 180 ? 22.102 22.360 15.329 1.00 25.33 203 ALA A CA 1
ATOM 908 C C . ALA A 1 180 ? 20.575 22.314 15.162 1.00 28.27 203 ALA A C 1
ATOM 909 O O . ALA A 1 180 ? 20.039 23.047 14.320 1.00 29.25 203 ALA A O 1
ATOM 911 N N . MET A 1 181 ? 19.874 21.481 15.943 1.00 25.87 204 MET A N 1
ATOM 912 C CA . MET A 1 181 ? 18.413 21.409 15.791 1.00 26.53 204 MET A CA 1
ATOM 913 C C . MET A 1 181 ? 17.718 22.761 16.003 1.00 28.58 204 MET A C 1
ATOM 914 O O . MET A 1 181 ? 16.699 23.066 15.354 1.00 25.57 204 MET A O 1
ATOM 919 N N . GLU A 1 182 ? 18.280 23.586 16.887 1.00 27.37 205 GLU A N 1
ATOM 920 C CA . GLU A 1 182 ? 17.594 24.806 17.275 1.00 27.13 205 GLU A CA 1
ATOM 921 C C . GLU A 1 182 ? 17.972 25.986 16.370 1.00 27.71 205 GLU A C 1
ATOM 922 O O . GLU A 1 182 ? 17.182 26.914 16.202 1.00 29.07 205 GLU A O 1
ATOM 928 N N . GLU A 1 183 ? 19.165 25.976 15.798 1.00 26.72 206 GLU A N 1
ATOM 929 C CA . GLU A 1 183 ? 19.548 27.043 14.888 1.00 28.45 206 GLU A CA 1
ATOM 930 C C . GLU A 1 183 ? 18.705 26.877 13.622 1.00 28.51 206 GLU A C 1
ATOM 931 O O . GLU A 1 183 ? 18.121 27.860 13.084 1.00 30.03 206 GLU A O 1
ATOM 937 N N . ILE A 1 184 ? 18.652 25.631 13.162 1.00 24.03 207 ILE A N 1
ATOM 938 C CA . ILE A 1 184 ? 17.892 25.257 11.982 1.00 25.39 207 ILE A CA 1
ATOM 939 C C . ILE A 1 184 ? 16.387 25.523 12.188 1.00 25.53 207 ILE A C 1
ATOM 940 O O . ILE A 1 184 ? 15.778 26.020 11.286 1.00 27.25 207 ILE A O 1
ATOM 945 N N . SER A 1 185 ? 15.801 25.242 13.356 1.00 24.76 208 SER A N 1
ATOM 946 C CA . SER A 1 185 ? 14.393 25.549 13.542 1.00 25.95 208 SER A CA 1
ATOM 947 C C . SER A 1 185 ? 14.130 27.055 13.564 1.00 29.43 208 SER A C 1
ATOM 948 O O . SER A 1 185 ? 13.093 27.498 13.087 1.00 33.85 208 SER A O 1
ATOM 951 N N . ALA A 1 186 ? 15.066 27.830 14.117 1.00 28.85 209 ALA A N 1
ATOM 952 C CA . ALA A 1 186 ? 14.944 29.285 14.174 1.00 28.46 209 ALA A CA 1
ATOM 953 C C . ALA A 1 186 ? 15.112 29.868 12.773 1.00 31.05 209 ALA A C 1
ATOM 954 O O . ALA A 1 186 ? 14.345 30.757 12.389 1.00 31.26 209 ALA A O 1
ATOM 956 N N . LYS A 1 187 ? 16.104 29.370 12.022 1.00 30.33 210 LYS A N 1
ATOM 957 C CA . LYS A 1 187 ? 16.235 29.718 10.606 1.00 32.87 210 LYS A CA 1
ATOM 958 C C . LYS A 1 187 ? 14.932 29.565 9.818 1.00 34.57 210 LYS A C 1
ATOM 959 O O . LYS A 1 187 ? 14.512 30.493 9.148 1.00 37.05 210 LYS A O 1
ATOM 965 N N . ILE A 1 188 ? 14.304 28.396 9.918 1.00 33.19 211 ILE A N 1
ATOM 966 C CA . ILE A 1 188 ? 13.122 28.050 9.134 1.00 31.55 211 ILE A CA 1
ATOM 967 C C . ILE A 1 188 ? 11.933 28.913 9.535 1.00 34.29 211 ILE A C 1
ATOM 968 O O . ILE A 1 188 ? 11.280 29.493 8.662 1.00 40.76 211 ILE A O 1
ATOM 973 N N . LEU A 1 189 ? 11.640 28.974 10.840 1.00 33.77 212 LEU A N 1
ATOM 974 C CA . LEU A 1 189 ? 10.544 29.799 11.382 1.00 33.94 212 LEU A CA 1
ATOM 975 C C . LEU A 1 189 ? 10.727 31.295 11.127 1.00 35.77 212 LEU A C 1
ATOM 976 O O . LEU A 1 189 ? 9.752 32.039 11.011 1.00 43.29 212 LEU A O 1
ATOM 981 N N . ASN A 1 190 ? 11.966 31.745 11.009 1.00 37.42 213 ASN A N 1
ATOM 982 C CA . ASN A 1 190 ? 12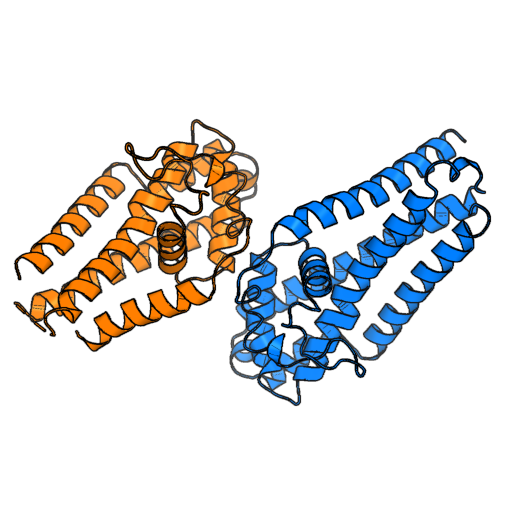.200 33.151 10.671 1.00 39.95 213 ASN A CA 1
ATOM 983 C C . ASN A 1 190 ? 11.810 33.506 9.224 1.00 42.08 213 ASN A C 1
ATOM 984 O O . ASN A 1 190 ? 11.916 34.671 8.817 1.00 41.86 213 ASN A O 1
ATOM 989 N N . VAL A 1 191 ? 11.373 32.496 8.461 1.00 40.28 214 VAL A N 1
ATOM 990 C CA . VAL A 1 191 ? 10.891 32.698 7.101 1.00 36.92 214 VAL A CA 1
ATOM 991 C C . VAL A 1 191 ? 9.675 31.852 6.875 1.00 37.63 214 VAL A C 1
ATOM 992 O O . VAL A 1 191 ? 9.425 31.419 5.763 1.00 40.78 214 VAL A O 1
ATOM 996 N N . LYS A 1 192 ? 8.895 31.644 7.934 1.00 40.92 215 LYS A N 1
ATOM 997 C CA . LYS A 1 192 ? 7.746 30.720 7.865 1.00 43.60 215 LYS A CA 1
ATOM 998 C C . LYS A 1 192 ? 6.666 31.009 6.795 1.00 46.38 215 LYS A C 1
ATOM 999 O O . LYS A 1 192 ? 6.064 30.056 6.280 1.00 49.12 215 LYS A O 1
ATOM 1005 N N . ASP A 1 193 ? 6.437 32.279 6.439 1.00 45.08 216 ASP A N 1
ATOM 1006 C CA . ASP A 1 193 ? 5.377 32.596 5.459 1.00 50.87 216 ASP A CA 1
ATOM 1007 C C . ASP A 1 193 ? 5.779 32.232 4.033 1.00 51.86 216 ASP A C 1
ATOM 1008 O O . ASP A 1 193 ? 4.920 31.881 3.229 1.00 52.97 216 ASP A O 1
ATOM 1013 N N . LYS A 1 194 ? 7.081 32.325 3.745 1.00 50.29 217 LYS A N 1
ATOM 1014 C CA . LYS A 1 194 ? 7.629 32.163 2.405 1.00 49.39 217 LYS A CA 1
ATOM 1015 C C . LYS A 1 194 ? 8.114 30.753 1.978 1.00 49.73 217 LYS A C 1
ATOM 1016 O O . LYS A 1 194 ? 8.725 30.595 0.904 1.00 47.04 217 LYS A O 1
ATOM 1022 N N . LEU A 1 195 ? 7.814 29.738 2.790 1.00 51.47 218 LEU A N 1
ATOM 1023 C CA . LEU A 1 195 ? 8.162 28.330 2.475 1.00 49.87 218 LEU A CA 1
ATOM 1024 C C . LEU A 1 195 ? 7.379 27.750 1.287 1.00 51.68 218 LEU A C 1
ATOM 1025 O O . LEU A 1 195 ? 7.896 26.876 0.588 1.00 51.75 218 LEU A O 1
ATOM 1030 N N . GLN A 1 196 ? 6.142 28.210 1.065 1.00 48.93 219 GLN A N 1
ATOM 1031 C CA . GLN A 1 196 ? 5.411 27.794 -0.143 1.00 47.78 219 GLN A CA 1
ATOM 1032 C C . GLN A 1 196 ? 6.068 28.319 -1.435 1.00 44.05 219 GLN A C 1
ATOM 1033 O O . GLN A 1 196 ? 5.789 27.807 -2.503 1.00 42.48 219 GLN A O 1
ATOM 1039 N N . GLN A 1 197 ? 6.968 29.293 -1.323 1.00 41.66 220 GLN A N 1
ATOM 1040 C CA . GLN A 1 197 ? 7.721 29.770 -2.477 1.00 42.34 220 GLN A CA 1
ATOM 1041 C C . GLN A 1 197 ? 8.804 28.815 -2.905 1.00 45.69 220 GLN A C 1
ATOM 1042 O O . GLN A 1 197 ? 9.512 29.091 -3.891 1.00 45.60 220 GLN A O 1
ATOM 1048 N N . LEU A 1 198 ? 8.958 27.712 -2.166 1.00 47.73 221 LEU A N 1
ATOM 1049 C CA . LEU A 1 198 ? 10.076 26.812 -2.399 1.00 44.90 221 LEU A CA 1
ATOM 1050 C C . LEU A 1 198 ? 9.746 25.608 -3.254 1.00 44.57 221 LEU A C 1
ATOM 1051 O O . LEU A 1 198 ? 8.689 24.995 -3.177 1.00 48.17 221 LEU A O 1
ATOM 1056 N N . ASN A 1 199 ? 10.690 25.342 -4.124 1.00 49.69 222 ASN A N 1
ATOM 1057 C CA . ASN A 1 199 ? 10.838 24.125 -4.873 1.00 48.78 222 ASN A CA 1
ATOM 1058 C C . ASN A 1 199 ? 10.505 22.920 -3.947 1.00 48.42 222 ASN A C 1
ATOM 1059 O O . ASN A 1 199 ? 10.812 22.985 -2.748 1.00 49.54 222 ASN A O 1
ATOM 1064 N N . LYS A 1 200 ? 9.874 21.844 -4.437 1.00 35.88 223 LYS A N 1
ATOM 1065 C CA . LYS A 1 200 ? 9.701 20.711 -3.547 1.00 37.03 223 LYS A CA 1
ATOM 1066 C C . LYS A 1 200 ? 10.959 19.818 -3.287 1.00 39.68 223 LYS A C 1
ATOM 1067 O O . LYS A 1 200 ? 11.041 19.185 -2.231 1.00 48.31 223 LYS A O 1
ATOM 1073 N N . PRO A 1 201 ? 11.928 19.744 -4.214 1.00 38.67 224 PRO A N 1
ATOM 1074 C CA . PRO A 1 201 ? 13.233 19.170 -3.766 1.00 39.17 224 PRO A CA 1
ATOM 1075 C C . PRO A 1 201 ? 13.901 19.786 -2.460 1.00 37.83 224 PRO A C 1
ATOM 1076 O O . PRO A 1 201 ? 14.336 19.030 -1.571 1.00 37.31 224 PRO A O 1
ATOM 1080 N N . ASN A 1 202 ? 13.988 21.117 -2.386 1.00 31.79 225 ASN A N 1
ATOM 1081 C CA . ASN A 1 202 ? 14.352 21.866 -1.174 1.00 32.51 225 ASN A CA 1
ATOM 1082 C C . ASN A 1 202 ? 13.503 21.561 0.087 1.00 32.46 225 ASN A C 1
ATOM 1083 O O . ASN A 1 202 ? 14.053 21.188 1.144 1.00 31.38 225 ASN A O 1
ATOM 1088 N N . LEU A 1 203 ? 12.176 21.722 -0.014 1.00 32.10 226 LEU A N 1
ATOM 1089 C CA . LEU A 1 203 ? 11.249 21.241 1.034 1.00 31.50 226 LEU A CA 1
ATOM 1090 C C . LEU A 1 203 ? 11.494 19.801 1.484 1.00 32.76 226 LEU A C 1
ATOM 1091 O O . LEU A 1 203 ? 11.318 19.492 2.656 1.00 36.20 226 LEU A O 1
ATOM 1096 N N . GLU A 1 204 ? 11.950 18.933 0.591 1.00 31.49 227 GLU A N 1
ATOM 1097 C CA . GLU A 1 204 ? 12.244 17.535 0.986 1.00 35.63 227 GLU A CA 1
ATOM 1098 C C . GLU A 1 204 ? 13.521 17.416 1.798 1.00 32.07 227 GLU A C 1
ATOM 1099 O O . GLU A 1 204 ? 13.589 16.637 2.747 1.00 28.86 227 GLU A O 1
ATOM 1105 N N . THR A 1 205 ? 14.544 18.143 1.354 1.00 30.02 228 THR A N 1
ATOM 1106 C CA . THR A 1 205 ? 15.839 18.057 1.950 1.00 34.33 228 THR A CA 1
ATOM 1107 C C . THR A 1 205 ? 15.749 18.626 3.367 1.00 36.77 228 THR A C 1
ATOM 1108 O O . THR A 1 205 ? 16.186 17.991 4.355 1.00 35.68 228 THR A O 1
ATOM 1112 N N . LEU A 1 206 ? 15.106 19.776 3.491 1.00 36.60 229 LEU A N 1
ATOM 1113 C CA . LEU A 1 206 ? 15.049 20.369 4.813 1.00 38.84 229 LEU A CA 1
ATOM 1114 C C . LEU A 1 206 ? 14.229 19.489 5.756 1.00 35.21 229 LEU A C 1
ATOM 1115 O O . LEU A 1 206 ? 14.599 19.256 6.919 1.00 33.54 229 LEU A O 1
ATOM 1120 N N . TYR A 1 207 ? 13.226 18.841 5.194 1.00 36.69 230 TYR A N 1
ATOM 1121 C CA . TYR A 1 207 ? 12.497 17.847 5.949 1.00 34.32 230 TYR A CA 1
ATOM 1122 C C . TYR A 1 207 ? 13.332 16.582 6.236 1.00 34.60 230 TYR A C 1
ATOM 1123 O O . TYR A 1 207 ? 13.285 16.027 7.352 1.00 33.31 230 TYR A O 1
ATOM 1132 N N . ASN A 1 208 ? 14.095 16.124 5.243 1.00 32.80 231 ASN A N 1
ATOM 1133 C CA . ASN A 1 208 ? 15.057 15.052 5.469 1.00 31.15 231 ASN A CA 1
ATOM 1134 C C . ASN A 1 208 ? 16.187 15.473 6.433 1.00 31.44 231 ASN A C 1
ATOM 1135 O O . ASN A 1 208 ? 16.646 14.668 7.234 1.00 28.81 231 ASN A O 1
ATOM 1140 N N . ASP A 1 209 ? 16.627 16.728 6.361 1.00 28.31 232 ASP A N 1
ATOM 1141 C CA . ASP A 1 209 ? 17.599 17.215 7.310 1.00 28.65 232 ASP A CA 1
ATOM 1142 C C . ASP A 1 209 ? 17.136 16.955 8.772 1.00 30.78 232 ASP A C 1
ATOM 1143 O O . ASP A 1 209 ? 17.890 16.400 9.574 1.00 30.99 232 ASP A O 1
ATOM 1148 N N . PHE A 1 210 ? 15.877 17.257 9.088 1.00 30.64 233 PHE A N 1
ATOM 1149 C CA . PHE A 1 210 ? 15.316 16.950 10.415 1.00 28.77 233 PHE A CA 1
ATOM 1150 C C . PHE A 1 210 ? 15.465 15.511 10.802 1.00 28.86 233 PHE A C 1
ATOM 1151 O O . PHE A 1 210 ? 15.765 15.207 11.949 1.00 30.00 233 PHE A O 1
ATOM 1159 N N . GLU A 1 211 ? 15.275 14.631 9.840 1.00 30.35 234 GLU A N 1
ATOM 1160 C CA . GLU A 1 211 ? 15.409 13.208 10.076 1.00 29.47 234 GLU A CA 1
ATOM 1161 C C . GLU A 1 211 ? 16.786 12.745 10.438 1.00 28.20 234 GLU A C 1
ATOM 1162 O O . GLU A 1 211 ? 16.935 11.832 11.256 1.00 32.74 234 GLU A O 1
ATOM 1168 N N . LYS A 1 212 ? 17.801 13.316 9.804 1.00 28.46 235 LYS A N 1
ATOM 1169 C CA . LYS A 1 212 ? 19.166 12.949 10.138 1.00 32.37 235 LYS A CA 1
ATOM 1170 C C . LYS A 1 212 ? 19.549 13.524 11.496 1.00 30.18 235 LYS A C 1
ATOM 1171 O O . LYS A 1 212 ? 20.154 12.846 12.322 1.00 30.22 235 LYS A O 1
ATOM 1177 N N . LEU A 1 213 ? 19.144 14.759 11.724 1.00 28.95 236 LEU A N 1
ATOM 1178 C CA . LEU A 1 213 ? 19.287 15.358 13.024 1.00 30.48 236 LEU A CA 1
ATOM 1179 C C . LEU A 1 213 ? 18.717 14.509 14.152 1.00 29.15 236 LEU A C 1
ATOM 1180 O O . LEU A 1 213 ? 19.437 14.286 15.136 1.00 25.42 236 LEU A O 1
ATOM 1185 N N . THR A 1 214 ? 17.465 14.018 13.994 1.00 28.68 237 THR A N 1
ATOM 1186 C CA . THR A 1 214 ? 16.780 13.133 14.969 1.00 26.93 237 THR A CA 1
ATOM 1187 C C . THR A 1 214 ? 17.593 11.861 15.145 1.00 32.22 237 THR A C 1
ATOM 1188 O O . THR A 1 214 ? 17.696 11.301 16.234 1.00 36.38 237 THR A O 1
ATOM 1192 N N . SER A 1 215 ? 18.213 11.410 14.066 1.00 32.10 238 SER A N 1
ATOM 1193 C CA . SER A 1 215 ? 18.912 10.143 14.136 1.00 32.23 238 SER A CA 1
ATOM 1194 C C . SER A 1 215 ? 20.316 10.301 14.805 1.00 31.24 238 SER A C 1
ATOM 1195 O O . SER A 1 215 ? 20.830 9.364 15.429 1.00 27.31 238 SER A O 1
ATOM 1198 N N . LEU A 1 216 ? 20.900 11.500 14.689 1.00 26.69 239 LEU A N 1
ATOM 1199 C CA . LEU A 1 216 ? 22.110 11.841 15.430 1.00 23.96 239 LEU A CA 1
ATOM 1200 C C . LEU A 1 216 ? 21.839 11.943 16.948 1.00 22.81 239 LEU A C 1
ATOM 1201 O O . LEU A 1 216 ? 22.562 11.349 17.752 1.00 21.36 239 LEU A O 1
ATOM 1206 N N . LYS A 1 217 ? 20.774 12.662 17.330 1.00 22.87 240 LYS A N 1
ATOM 1207 C CA . LYS A 1 217 ? 20.340 12.737 18.742 1.00 21.64 240 LYS A CA 1
ATOM 1208 C C . LYS A 1 217 ? 20.063 11.354 19.289 1.00 23.37 240 LYS A C 1
ATOM 1209 O O . LYS A 1 217 ? 20.474 11.022 20.418 1.00 25.48 240 LYS A O 1
ATOM 1215 N N . GLU A 1 218 ? 19.353 10.542 18.513 1.00 22.57 241 GLU A N 1
ATOM 1216 C CA . GLU A 1 218 ? 18.889 9.235 19.005 1.00 24.71 241 GLU A CA 1
ATOM 1217 C C . GLU A 1 218 ? 20.055 8.326 19.321 1.00 22.51 241 GLU A C 1
ATOM 1218 O O . GLU A 1 218 ? 19.998 7.540 20.238 1.00 23.22 241 GLU A O 1
ATOM 1224 N N . LYS A 1 219 ? 21.136 8.444 18.568 1.00 22.28 242 LYS A N 1
ATOM 1225 C CA . LYS A 1 219 ? 22.252 7.572 18.803 1.00 23.44 242 LYS A CA 1
ATOM 1226 C C . LYS A 1 219 ? 23.057 8.097 20.006 1.00 22.52 242 LYS A C 1
ATOM 1227 O O . LYS A 1 219 ? 23.644 7.321 20.748 1.00 25.14 242 LYS A O 1
ATOM 1233 N N . TRP A 1 220 ? 23.056 9.415 20.203 1.00 21.40 243 TRP A N 1
ATOM 1234 C CA . TRP A 1 220 ? 23.605 10.057 21.420 1.00 21.41 243 TRP A CA 1
ATOM 1235 C C . TRP A 1 220 ? 22.814 9.622 22.621 1.00 21.40 243 TRP A C 1
ATOM 1236 O O . TRP A 1 220 ? 23.373 9.325 23.670 1.00 19.61 243 TRP A O 1
ATOM 1247 N N . LEU A 1 221 ? 21.503 9.519 22.467 1.00 21.76 244 LEU A N 1
ATOM 1248 C CA . LEU A 1 221 ? 20.666 9.073 23.591 1.00 23.15 244 LEU A CA 1
ATOM 1249 C C . LEU A 1 221 ? 20.935 7.624 23.872 1.00 23.58 244 LEU A C 1
ATOM 1250 O O . LEU A 1 221 ? 21.025 7.221 25.043 1.00 25.29 244 LEU A O 1
ATOM 1255 N N . LYS A 1 222 ? 21.047 6.833 22.807 1.00 25.35 245 LYS A N 1
ATOM 1256 C CA . LYS A 1 222 ? 21.374 5.398 22.944 1.00 27.29 245 LYS A CA 1
ATOM 1257 C C . LYS A 1 222 ? 22.793 5.097 23.541 1.00 24.09 245 LYS A C 1
ATOM 1258 O O . LYS A 1 222 ? 22.976 4.202 24.421 1.00 23.81 245 LYS A O 1
ATOM 1264 N N . ASP A 1 223 ? 23.805 5.811 23.068 1.00 22.07 246 ASP A N 1
ATOM 1265 C CA . ASP A 1 223 ? 25.157 5.523 23.608 1.00 23.67 246 ASP A CA 1
ATOM 1266 C C . ASP A 1 223 ? 25.237 5.914 25.084 1.00 22.73 246 ASP A C 1
ATOM 1267 O O . ASP A 1 223 ? 25.997 5.319 25.829 1.00 23.13 246 ASP A O 1
ATOM 1272 N N . THR A 1 224 ? 24.374 6.838 25.504 1.00 23.02 247 THR A N 1
ATOM 1273 C CA . THR A 1 224 ? 24.403 7.421 26.850 1.00 23.00 247 THR A CA 1
ATOM 1274 C C . THR A 1 224 ? 23.830 6.433 27.783 1.00 21.96 247 THR A C 1
ATOM 1275 O O . THR A 1 224 ? 24.389 6.193 28.845 1.00 24.45 247 THR A O 1
ATOM 1279 N N . ASP A 1 225 ? 22.674 5.906 27.415 1.00 22.31 248 ASP A N 1
ATOM 1280 C CA . ASP A 1 225 ? 21.995 4.874 28.191 1.00 21.74 248 ASP A CA 1
ATOM 1281 C C . ASP A 1 225 ? 22.883 3.636 28.270 1.00 20.90 248 ASP A C 1
ATOM 1282 O O . ASP A 1 225 ? 22.955 3.040 29.318 1.00 21.81 248 ASP A O 1
ATOM 1287 N N . ASP A 1 226 ? 23.559 3.253 27.186 1.00 19.39 249 ASP A N 1
ATOM 1288 C CA . ASP A 1 226 ? 24.332 1.998 27.234 1.00 21.72 249 ASP A CA 1
ATOM 1289 C C . ASP A 1 226 ? 25.512 2.148 28.165 1.00 21.57 249 ASP A C 1
ATOM 1290 O O . ASP A 1 226 ? 25.897 1.187 28.881 1.00 19.22 249 ASP A O 1
ATOM 1295 N N . LEU A 1 227 ? 26.059 3.369 28.175 1.00 21.51 250 LEU A N 1
ATOM 1296 C CA . LEU A 1 227 ? 27.206 3.666 29.024 1.00 20.87 250 LEU A CA 1
ATOM 1297 C C . LEU A 1 227 ? 26.757 3.531 30.492 1.00 20.05 250 LEU A C 1
ATOM 1298 O O . LEU A 1 227 ? 27.437 2.878 31.278 1.00 21.78 250 LEU A O 1
ATOM 1303 N N . ILE A 1 228 ? 25.607 4.113 30.833 1.00 18.12 251 ILE A N 1
ATOM 1304 C CA . ILE A 1 228 ? 25.011 4.039 32.157 1.00 17.82 251 ILE A CA 1
ATOM 1305 C C . ILE A 1 228 ? 24.802 2.553 32.523 1.00 20.47 251 ILE A C 1
ATOM 1306 O O . ILE A 1 228 ? 25.171 2.129 33.636 1.00 21.58 251 ILE A O 1
ATOM 1311 N N . ASP A 1 229 ? 24.243 1.756 31.602 1.00 20.73 252 ASP A N 1
ATOM 1312 C CA . ASP A 1 229 ? 24.026 0.306 31.869 1.00 22.97 252 ASP A CA 1
ATOM 1313 C C . ASP A 1 229 ? 25.332 -0.410 32.025 1.00 23.34 252 ASP A C 1
ATOM 1314 O O . ASP A 1 229 ? 25.464 -1.116 32.980 1.00 27.70 252 ASP A O 1
ATOM 1319 N N . GLU A 1 230 ? 26.289 -0.251 31.097 1.00 23.53 253 GLU A N 1
ATOM 1320 C CA . GLU A 1 230 ? 27.587 -0.923 31.207 1.00 24.98 253 GLU A CA 1
ATOM 1321 C C . GLU A 1 230 ? 28.234 -0.558 32.536 1.00 26.06 253 GLU A C 1
ATOM 1322 O O . GLU A 1 230 ? 28.683 -1.429 33.259 1.00 27.13 253 GLU A O 1
ATOM 1328 N N . TYR A 1 231 ? 28.201 0.720 32.917 1.00 25.99 254 TYR A N 1
ATOM 1329 C CA . TYR A 1 231 ? 28.732 1.114 34.206 1.00 25.58 254 TYR A CA 1
ATOM 1330 C C . TYR A 1 231 ? 28.054 0.399 35.395 1.00 29.05 254 TYR A C 1
ATOM 1331 O O . TYR A 1 231 ? 28.748 -0.273 36.207 1.00 28.03 254 TYR A O 1
ATOM 1340 N N . ASN A 1 232 ? 26.715 0.466 35.467 1.00 30.72 255 ASN A N 1
ATOM 1341 C CA . ASN A 1 232 ? 25.958 -0.163 36.596 1.00 31.63 255 ASN A CA 1
ATOM 1342 C C . ASN A 1 232 ? 26.172 -1.699 36.608 1.00 32.61 255 ASN A C 1
ATOM 1343 O O . ASN A 1 232 ? 26.232 -2.313 37.660 1.00 34.88 255 ASN A O 1
ATOM 1348 N N . THR A 1 233 ? 26.371 -2.287 35.436 1.00 34.40 256 THR A N 1
ATOM 1349 C CA . THR A 1 233 ? 26.520 -3.755 35.255 1.00 40.15 256 THR A CA 1
ATOM 1350 C C . THR A 1 233 ? 27.899 -4.403 35.546 1.00 42.41 256 THR A C 1
ATOM 1351 O O . THR A 1 233 ? 28.016 -5.616 35.692 1.00 44.80 256 THR A O 1
ATOM 1355 N N . ASN A 1 234 ? 28.943 -3.589 35.622 1.00 44.31 257 ASN A N 1
ATOM 1356 C CA . ASN A 1 234 ? 30.304 -4.071 35.489 1.00 38.52 257 ASN A CA 1
ATOM 1357 C C . ASN A 1 234 ? 31.192 -3.316 36.476 1.00 35.15 257 ASN A C 1
ATOM 1358 O O . ASN A 1 234 ? 31.703 -2.233 36.206 1.00 27.81 257 ASN A O 1
ATOM 1363 N N . PRO A 1 235 ? 31.363 -3.895 37.652 1.00 38.13 258 PRO A N 1
ATOM 1364 C CA . PRO A 1 235 ? 32.159 -3.269 38.717 1.00 41.38 258 PRO A CA 1
ATOM 1365 C C . PRO A 1 235 ? 33.559 -2.735 38.338 1.00 40.56 258 PRO A C 1
ATOM 1366 O O . PRO A 1 235 ? 34.076 -1.872 39.070 1.00 41.34 258 PRO A O 1
ATOM 1370 N N . ASP A 1 236 ? 34.210 -3.217 37.272 1.00 38.45 259 ASP A N 1
ATOM 1371 C CA . ASP A 1 236 ? 35.507 -2.578 37.029 1.00 39.55 259 ASP A CA 1
ATOM 1372 C C . ASP A 1 236 ? 35.464 -1.311 36.223 1.00 33.63 259 ASP A C 1
ATOM 1373 O O . ASP A 1 236 ? 36.406 -0.504 36.282 1.00 29.75 259 ASP A O 1
ATOM 1378 N N . LEU A 1 237 ? 34.336 -1.087 35.558 1.00 27.57 260 LEU A N 1
ATOM 1379 C CA . LEU A 1 237 ? 34.064 0.244 35.115 1.00 27.67 260 LEU A CA 1
ATOM 1380 C C . LEU A 1 237 ? 34.014 1.208 36.305 1.00 26.50 260 LEU A C 1
ATOM 1381 O O . LEU A 1 237 ? 34.398 2.352 36.212 1.00 28.66 260 LEU A O 1
ATOM 1386 N N . GLN A 1 238 ? 33.570 0.736 37.437 1.00 25.66 261 GLN A N 1
ATOM 1387 C CA . GLN A 1 238 ? 33.426 1.618 38.538 1.00 31.29 261 GLN A CA 1
ATOM 1388 C C . GLN A 1 238 ? 34.747 1.861 39.289 1.00 29.64 261 GLN A C 1
ATOM 1389 O O . GLN A 1 238 ? 34.912 2.882 39.898 1.00 28.16 261 GLN A O 1
ATOM 1395 N N . THR A 1 239 ? 35.674 0.910 39.267 1.00 32.36 262 THR A N 1
ATOM 1396 C CA . THR A 1 239 ? 36.910 1.010 40.089 1.00 31.94 262 THR A CA 1
ATOM 1397 C C . THR A 1 239 ? 38.184 1.235 39.246 1.00 28.98 262 THR A C 1
ATOM 1398 O O . THR A 1 239 ? 39.266 1.326 39.770 1.00 31.14 262 THR A O 1
ATOM 1402 N N . ASP A 1 240 ? 38.062 1.275 37.928 1.00 26.59 263 ASP A N 1
ATOM 1403 C CA . ASP A 1 240 ? 39.226 1.382 37.077 1.00 22.89 263 ASP A CA 1
ATOM 1404 C C . ASP A 1 240 ? 38.951 2.417 36.034 1.00 21.42 263 ASP A C 1
ATOM 1405 O O . ASP A 1 240 ? 38.387 2.108 34.999 1.00 22.29 263 ASP A O 1
ATOM 1410 N N . VAL A 1 241 ? 39.425 3.633 36.270 1.00 21.59 264 VAL A N 1
AT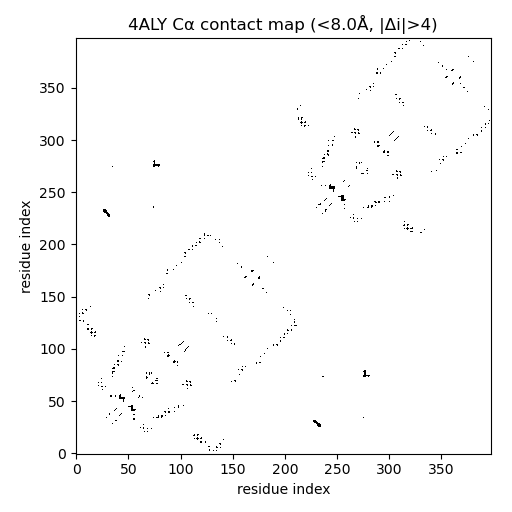OM 1411 C CA . VAL A 1 241 ? 39.138 4.733 35.374 1.00 21.97 264 VAL A CA 1
ATOM 1412 C C . VAL A 1 241 ? 39.711 4.574 33.952 1.00 22.28 264 VAL A C 1
ATOM 1413 O O . VAL A 1 241 ? 39.094 5.032 33.004 1.00 22.75 264 VAL A O 1
ATOM 1417 N N . SER A 1 242 ? 40.833 3.864 33.777 1.00 22.61 265 SER A N 1
ATOM 1418 C CA . SER A 1 242 ? 41.332 3.585 32.418 1.00 22.55 265 SER A CA 1
ATOM 1419 C C . SER A 1 242 ? 40.372 2.754 31.643 1.00 21.36 265 SER A C 1
ATOM 1420 O O . SER A 1 242 ? 40.208 2.984 30.450 1.00 23.41 265 SER A O 1
ATOM 1423 N N . LYS A 1 243 ? 39.775 1.741 32.274 1.00 21.04 266 LYS A N 1
ATOM 1424 C CA . LYS A 1 243 ? 38.857 0.849 31.547 1.00 19.96 266 LYS A CA 1
ATOM 1425 C C . LYS A 1 243 ? 37.642 1.720 31.272 1.00 18.71 266 LYS A C 1
ATOM 1426 O O . LYS A 1 243 ? 37.140 1.702 30.179 1.00 16.54 266 LYS A O 1
ATOM 1432 N N . LEU A 1 244 ? 37.271 2.584 32.241 1.00 17.12 267 LEU A N 1
ATOM 1433 C CA . LEU A 1 244 ? 36.119 3.451 32.064 1.00 16.15 267 LEU A CA 1
ATOM 1434 C C . LEU A 1 244 ? 36.401 4.321 30.836 1.00 17.03 267 LEU A C 1
ATOM 1435 O O . LEU A 1 244 ? 35.561 4.400 29.923 1.00 14.52 267 LEU A O 1
ATOM 1440 N N . ASN A 1 245 ? 37.589 4.947 30.806 1.00 17.85 268 ASN A N 1
ATOM 1441 C CA . ASN A 1 245 ? 38.007 5.699 29.630 1.00 19.24 268 ASN A CA 1
ATOM 1442 C C . ASN A 1 245 ? 37.894 4.912 28.297 1.00 20.29 268 ASN A C 1
ATOM 1443 O O . ASN A 1 245 ? 37.377 5.438 27.315 1.00 22.08 268 ASN A O 1
ATOM 1448 N N . ASP A 1 246 ? 38.335 3.662 28.253 1.00 21.11 269 ASP A N 1
ATOM 1449 C CA . ASP A 1 246 ? 38.190 2.888 27.016 1.00 24.32 269 ASP A CA 1
ATOM 1450 C C . ASP A 1 246 ? 36.778 2.664 26.611 1.00 23.66 269 ASP A C 1
ATOM 1451 O O . ASP A 1 246 ? 36.478 2.648 25.414 1.00 25.92 269 ASP A O 1
ATOM 1456 N N . THR A 1 247 ? 35.896 2.463 27.570 1.00 22.59 270 THR A N 1
ATOM 1457 C CA . THR A 1 247 ? 34.531 2.282 27.144 1.00 22.92 270 THR A CA 1
ATOM 1458 C C . THR A 1 247 ? 33.826 3.508 26.608 1.00 21.91 270 THR A C 1
ATOM 1459 O O . THR A 1 247 ? 33.125 3.409 25.611 1.00 25.85 270 THR A O 1
ATOM 1463 N N . LEU A 1 248 ? 34.097 4.671 27.176 1.00 20.93 271 LEU A N 1
ATOM 1464 C CA . LEU A 1 248 ? 33.644 5.925 26.574 1.00 19.53 271 LEU A CA 1
ATOM 1465 C C . LEU A 1 248 ? 34.152 6.124 25.119 1.00 20.39 271 LEU A C 1
ATOM 1466 O O . LEU A 1 248 ? 33.371 6.510 24.228 1.00 21.84 271 LEU A O 1
ATOM 1471 N N . ARG A 1 249 ? 35.456 5.897 24.904 1.00 22.06 272 ARG A N 1
ATOM 1472 C CA . ARG A 1 249 ? 36.162 5.929 23.602 1.00 23.51 272 ARG A CA 1
ATOM 1473 C C . ARG A 1 249 ? 35.526 4.996 22.577 1.00 24.73 272 ARG A C 1
ATOM 1474 O O . ARG A 1 249 ? 35.382 5.345 21.430 1.00 27.84 272 ARG A O 1
ATOM 1482 N N . SER A 1 250 ? 35.101 3.814 22.972 1.00 23.63 273 SER A N 1
ATOM 1483 C CA . SER A 1 250 ? 34.567 2.909 21.969 1.00 25.67 273 SER A CA 1
ATOM 1484 C C . SER A 1 250 ? 33.354 3.452 21.184 1.00 27.32 273 SER A C 1
ATOM 1485 O O . SER A 1 250 ? 33.127 3.081 20.016 1.00 27.96 273 SER A O 1
ATOM 1488 N N . LYS A 1 251 ? 32.587 4.345 21.814 1.00 30.23 274 LYS A N 1
ATOM 1489 C CA . LYS A 1 251 ? 31.398 4.942 21.195 1.00 27.09 274 LYS A CA 1
ATOM 1490 C C . LYS A 1 251 ? 31.712 6.330 20.685 1.00 26.15 274 LYS A C 1
ATOM 1491 O O . LYS A 1 251 ? 30.840 7.032 20.148 1.00 27.93 274 LYS A O 1
ATOM 1497 N N . ASN A 1 252 ? 32.940 6.774 20.873 1.00 21.53 275 ASN A N 1
ATOM 1498 C CA . ASN A 1 252 ? 33.241 8.119 20.456 1.00 22.21 275 ASN A CA 1
ATOM 1499 C C . ASN A 1 252 ? 34.654 8.123 19.863 1.00 23.87 275 ASN A C 1
ATOM 1500 O O . ASN A 1 252 ? 35.586 8.577 20.520 1.00 20.56 275 ASN A O 1
ATOM 1505 N N . SER A 1 253 ? 34.827 7.598 18.636 1.00 27.51 276 SER A N 1
ATOM 1506 C CA . SER A 1 253 ? 36.197 7.504 18.051 1.00 29.35 276 SER A CA 1
ATOM 1507 C C . SER A 1 253 ? 36.488 8.874 17.544 1.00 28.12 276 SER A C 1
ATOM 1508 O O . SER A 1 253 ? 35.577 9.678 17.487 1.00 31.36 276 SER A O 1
ATOM 1511 N N . ARG A 1 254 ? 37.749 9.170 17.256 1.00 30.08 277 ARG A N 1
ATOM 1512 C CA . ARG A 1 254 ? 38.151 10.475 16.770 1.00 30.14 277 ARG A CA 1
ATOM 1513 C C . ARG A 1 254 ? 37.532 10.755 15.404 1.00 32.34 277 ARG A C 1
ATOM 1514 O O . ARG A 1 254 ? 37.106 11.885 15.105 1.00 35.85 277 ARG A O 1
ATOM 1522 N N . ALA A 1 255 ? 37.446 9.729 14.577 1.00 30.82 278 ALA A N 1
ATOM 1523 C CA . ALA A 1 255 ? 36.820 9.921 13.273 1.00 35.24 278 ALA A CA 1
ATOM 1524 C C . ALA A 1 255 ? 35.306 10.178 13.436 1.00 34.31 278 ALA A C 1
ATOM 1525 O O . ALA A 1 255 ? 34.710 10.973 12.683 1.00 36.04 278 ALA A O 1
ATOM 1527 N N . GLN A 1 256 ? 34.688 9.496 14.394 1.00 31.61 279 GLN A N 1
ATOM 1528 C CA . GLN A 1 256 ? 33.257 9.684 14.665 1.00 31.56 279 GLN A CA 1
ATOM 1529 C C . GLN A 1 256 ? 32.940 11.125 15.101 1.00 30.52 279 GLN A C 1
ATOM 1530 O O . GLN A 1 256 ? 31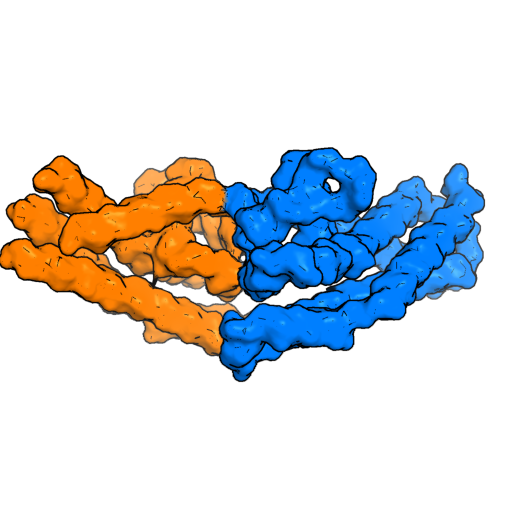.889 11.636 14.775 1.00 27.95 279 GLN A O 1
ATOM 1536 N N . PHE A 1 257 ? 33.878 11.810 15.770 1.00 29.80 280 PHE A N 1
ATOM 1537 C CA . PHE A 1 257 ? 33.682 13.251 16.047 1.00 26.76 280 PHE A CA 1
ATOM 1538 C C . PHE A 1 257 ? 33.750 14.084 14.779 1.00 31.01 280 PHE A C 1
ATOM 1539 O O . PHE A 1 257 ? 32.866 14.944 14.507 1.00 34.75 280 PHE A O 1
ATOM 1547 N N . ALA A 1 258 ? 34.829 13.883 14.026 1.00 29.46 281 ALA A N 1
ATOM 1548 C CA . ALA A 1 258 ? 34.978 14.598 12.742 1.00 29.43 281 ALA A CA 1
ATOM 1549 C C . ALA A 1 258 ? 33.788 14.349 11.845 1.00 27.41 281 ALA A C 1
ATOM 1550 O O . ALA A 1 258 ? 33.286 15.276 11.274 1.00 27.15 281 ALA A O 1
ATOM 1552 N N . ASN A 1 259 ? 33.291 13.123 11.777 1.00 28.92 282 ASN A N 1
ATOM 1553 C CA . ASN A 1 259 ? 32.080 12.864 10.988 1.00 32.76 282 ASN A CA 1
ATOM 1554 C C . ASN A 1 259 ? 30.851 13.659 11.477 1.00 35.46 282 ASN A C 1
ATOM 1555 O O . ASN A 1 259 ? 30.203 14.407 10.702 1.00 32.81 282 ASN A O 1
ATOM 1560 N N . ILE A 1 260 ? 30.574 13.539 12.779 1.00 37.34 283 ILE A N 1
ATOM 1561 C CA . ILE A 1 260 ? 29.501 14.298 13.434 1.00 31.97 283 ILE A CA 1
ATOM 1562 C C . ILE A 1 260 ? 29.641 15.781 13.162 1.00 28.93 283 ILE A C 1
ATOM 1563 O O . ILE A 1 260 ? 28.702 16.417 12.712 1.00 30.28 283 ILE A O 1
ATOM 1568 N N . HIS A 1 261 ? 30.816 16.320 13.416 1.00 25.58 284 HIS A N 1
ATOM 1569 C CA . HIS A 1 261 ? 31.114 17.719 13.065 1.00 27.47 284 HIS A CA 1
ATOM 1570 C C . HIS A 1 261 ? 30.818 18.108 11.606 1.00 29.44 284 HIS A C 1
ATOM 1571 O O . HIS A 1 261 ? 30.290 19.217 11.330 1.00 31.91 284 HIS A O 1
ATOM 1578 N N . ASP A 1 262 ? 31.204 17.234 10.663 1.00 26.74 285 ASP A N 1
ATOM 1579 C CA . ASP A 1 262 ? 31.028 17.469 9.228 1.00 26.86 285 ASP A CA 1
ATOM 1580 C C . ASP A 1 262 ? 29.580 17.533 8.849 1.00 26.47 285 ASP A C 1
ATOM 1581 O O . ASP A 1 262 ? 29.190 18.474 8.187 1.00 24.42 285 ASP A O 1
ATOM 1586 N N . ILE A 1 263 ? 28.804 16.532 9.302 1.00 27.88 286 ILE A N 1
ATOM 1587 C CA . ILE A 1 263 ? 27.379 16.397 9.028 1.00 29.15 286 ILE A CA 1
ATOM 1588 C C . ILE A 1 263 ? 26.545 17.547 9.593 1.00 31.20 286 ILE A C 1
ATOM 1589 O O . ILE A 1 263 ? 25.694 18.101 8.878 1.00 31.32 286 ILE A O 1
ATOM 1594 N N . ILE A 1 264 ? 26.819 17.941 10.841 1.00 28.84 287 ILE A N 1
ATOM 1595 C CA . ILE A 1 264 ? 26.171 19.113 11.411 1.00 29.61 287 ILE A CA 1
ATOM 1596 C C . ILE A 1 264 ? 26.395 20.392 10.592 1.00 29.99 287 ILE A C 1
ATOM 1597 O O . ILE A 1 264 ? 25.425 21.121 10.275 1.00 29.53 287 ILE A O 1
ATOM 1602 N N . LEU A 1 265 ? 27.653 20.673 10.263 1.00 30.14 288 LEU A N 1
ATOM 1603 C CA . LEU A 1 265 ? 27.994 21.862 9.438 1.00 32.47 288 LEU A CA 1
ATOM 1604 C C . LEU A 1 265 ? 27.328 21.756 8.068 1.00 31.24 288 LEU A C 1
ATOM 1605 O O . LEU A 1 265 ? 26.778 22.720 7.578 1.00 29.47 288 LEU A O 1
ATOM 1610 N N . ASP A 1 266 ? 27.333 20.567 7.471 1.00 31.31 289 ASP A N 1
ATOM 1611 C CA . ASP A 1 266 ? 26.631 20.364 6.203 1.00 32.30 289 ASP A CA 1
ATOM 1612 C C . ASP A 1 266 ? 25.138 20.673 6.307 1.00 30.22 289 ASP A C 1
ATOM 1613 O O . ASP A 1 266 ? 24.546 21.151 5.360 1.00 33.87 289 ASP A O 1
ATOM 1618 N N . LEU A 1 267 ? 24.541 20.395 7.452 1.00 28.46 290 LEU A N 1
ATOM 1619 C CA . LEU A 1 267 ? 23.112 20.574 7.647 1.00 28.88 290 LEU A CA 1
ATOM 1620 C C . LEU A 1 267 ? 22.739 22.029 7.948 1.00 30.62 290 LEU A C 1
ATOM 1621 O O . LEU A 1 267 ? 21.706 22.542 7.468 1.00 33.81 290 LEU A O 1
ATOM 1626 N N . VAL A 1 268 ? 23.581 22.714 8.722 1.00 29.32 291 VAL A N 1
ATOM 1627 C CA . VAL A 1 268 ? 23.404 24.142 8.899 1.00 26.88 291 VAL A CA 1
ATOM 1628 C C . VAL A 1 268 ? 23.565 24.927 7.565 1.00 29.57 291 VAL A C 1
ATOM 1629 O O . VAL A 1 268 ? 22.672 25.685 7.174 1.00 30.12 291 VAL A O 1
ATOM 1633 N N . ASN A 1 269 ? 24.689 24.741 6.876 1.00 31.07 292 ASN A N 1
ATOM 1634 C CA . ASN A 1 269 ? 24.925 25.408 5.602 1.00 35.62 292 ASN A CA 1
ATOM 1635 C C . ASN A 1 269 ? 23.802 25.154 4.603 1.00 34.20 292 ASN A C 1
ATOM 1636 O O . ASN A 1 269 ? 23.248 26.099 4.055 1.00 36.58 292 ASN A O 1
ATOM 1641 N N . THR A 1 270 ? 23.458 23.895 4.375 1.00 32.30 293 THR A N 1
ATOM 1642 C CA . THR A 1 270 ? 22.333 23.571 3.494 1.00 33.97 293 THR A CA 1
ATOM 1643 C C . THR A 1 270 ? 21.037 24.377 3.794 1.00 37.92 293 THR A C 1
ATOM 1644 O O . THR A 1 270 ? 20.323 24.835 2.876 1.00 37.47 293 THR A O 1
ATOM 1648 N N . THR A 1 271 ? 20.774 24.587 5.079 1.00 34.58 294 THR A N 1
ATOM 1649 C CA . THR A 1 271 ? 19.581 25.248 5.499 1.00 34.15 294 THR A CA 1
ATOM 1650 C C . THR A 1 271 ? 19.657 26.704 5.110 1.00 36.58 294 THR A C 1
ATOM 1651 O O . THR A 1 271 ? 18.663 27.277 4.646 1.00 41.79 294 THR A O 1
ATOM 1655 N N . THR A 1 272 ? 20.826 27.312 5.290 1.00 34.15 295 THR A N 1
ATOM 1656 C CA . THR A 1 272 ? 20.978 28.713 4.929 1.00 34.43 295 THR A CA 1
ATOM 1657 C C . THR A 1 272 ? 20.836 28.845 3.426 1.00 34.39 295 THR A C 1
ATOM 1658 O O . THR A 1 272 ? 20.208 29.819 2.971 1.00 31.31 295 THR A O 1
ATOM 1662 N N . ASN A 1 273 ? 21.433 27.882 2.690 1.00 30.89 296 ASN A N 1
ATOM 1663 C CA . ASN A 1 273 ? 21.492 27.903 1.215 1.00 35.10 296 ASN A CA 1
ATOM 1664 C C . ASN A 1 273 ? 20.063 27.766 0.692 1.00 35.09 296 ASN A C 1
ATOM 1665 O O . ASN A 1 273 ? 19.579 28.637 -0.018 1.00 34.60 296 ASN A O 1
ATOM 1670 N N . ILE A 1 274 ? 19.365 26.707 1.092 1.00 33.81 297 ILE A N 1
ATOM 1671 C CA . ILE A 1 274 ? 17.950 26.584 0.737 1.00 34.37 297 ILE A CA 1
ATOM 1672 C C . ILE A 1 274 ? 17.112 27.814 1.105 1.00 34.72 297 ILE A C 1
ATOM 1673 O O . ILE A 1 274 ? 16.166 28.120 0.405 1.00 32.30 297 ILE A O 1
ATOM 1678 N N . LEU A 1 275 ? 17.475 28.530 2.175 1.00 37.88 298 LEU A N 1
ATOM 1679 C CA . LEU A 1 275 ? 16.651 29.669 2.674 1.00 37.91 298 LEU A CA 1
ATOM 1680 C C . LEU A 1 275 ? 17.094 31.088 2.199 1.00 39.73 298 LEU A C 1
ATOM 1681 O O . LEU A 1 275 ? 16.310 32.043 2.228 1.00 35.95 298 LEU A O 1
ATOM 1686 N N . ALA A 1 276 ? 18.354 31.221 1.781 1.00 45.60 299 ALA A N 1
ATOM 1687 C CA . ALA A 1 276 ? 18.849 32.465 1.162 1.00 45.90 299 ALA A CA 1
ATOM 1688 C C . ALA A 1 276 ? 17.829 33.081 0.165 1.00 48.21 299 ALA A C 1
ATOM 1689 O O . ALA A 1 276 ? 17.472 34.254 0.321 1.00 48.67 299 ALA A O 1
ATOM 1691 N N . PRO A 1 277 ? 17.300 32.286 -0.810 1.00 50.54 300 PRO A N 1
ATOM 1692 C CA . PRO A 1 277 ? 16.417 32.957 -1.777 1.00 55.20 300 PRO A CA 1
ATOM 1693 C C . PRO A 1 277 ? 15.079 33.514 -1.228 1.00 56.43 300 PRO A C 1
ATOM 1694 O O . PRO A 1 277 ? 14.417 34.246 -1.951 1.00 61.92 300 PRO A O 1
ATOM 1698 N N . ILE A 1 278 ? 14.696 33.205 0.017 1.00 51.07 301 ILE A N 1
ATOM 1699 C CA . ILE A 1 278 ? 13.426 33.727 0.594 1.00 46.25 301 ILE A CA 1
ATOM 1700 C C . ILE A 1 278 ? 13.645 34.669 1.809 1.00 49.67 301 ILE A C 1
ATOM 1701 O O . ILE A 1 278 ? 12.699 35.003 2.538 1.00 49.22 301 ILE A O 1
ATOM 1706 N N . GLN A 1 279 ? 14.898 35.086 2.011 1.00 50.42 302 GLN A N 1
ATOM 1707 C CA . GLN A 1 279 ? 15.222 36.258 2.840 1.00 54.24 302 GLN A CA 1
ATOM 1708 C C . GLN A 1 279 ? 15.404 37.518 2.028 1.00 55.24 302 GLN A C 1
ATOM 1709 O O . GLN A 1 279 ? 14.491 38.320 1.943 1.00 54.45 302 GLN A O 1
ATOM 1715 N N . ILE B 1 79 ? 28.178 9.438 68.802 1.00 38.53 102 ILE B N 1
ATOM 1716 C CA . ILE B 1 79 ? 26.909 10.235 68.976 1.00 45.92 102 ILE B CA 1
ATOM 1717 C C . ILE B 1 79 ? 27.040 11.646 68.388 1.00 47.35 102 ILE B C 1
ATOM 1718 O O . ILE B 1 79 ? 26.189 12.100 67.607 1.00 47.56 102 ILE B O 1
ATOM 1723 N N . LEU B 1 80 ? 28.093 12.343 68.786 1.00 48.65 103 LEU B N 1
ATOM 1724 C CA . LEU B 1 80 ? 28.370 13.643 68.202 1.00 49.72 103 LEU B CA 1
ATOM 1725 C C . LEU B 1 80 ? 28.930 13.491 66.801 1.00 48.54 103 LEU B C 1
ATOM 1726 O O . LEU B 1 80 ? 28.893 14.435 65.992 1.00 48.94 103 LEU B O 1
ATOM 1731 N N . ASP B 1 81 ? 29.460 12.314 66.493 1.00 44.31 104 ASP B N 1
ATOM 1732 C CA . ASP B 1 81 ? 30.017 12.170 65.163 1.00 46.30 104 ASP B CA 1
ATOM 1733 C C . ASP B 1 81 ? 28.857 11.959 64.173 1.00 46.21 104 ASP B C 1
ATOM 1734 O O . ASP B 1 81 ? 28.863 12.523 63.069 1.00 36.96 104 ASP B O 1
ATOM 1739 N N . ARG B 1 82 ? 27.863 11.179 64.621 1.00 44.17 105 ARG B N 1
ATOM 1740 C CA . ARG B 1 82 ? 26.646 10.931 63.901 1.00 42.45 105 ARG B CA 1
ATOM 1741 C C . ARG B 1 82 ? 25.815 12.218 63.793 1.00 43.51 105 ARG B C 1
ATOM 1742 O O . ARG B 1 82 ? 25.418 12.593 62.681 1.00 44.75 105 ARG B O 1
ATOM 1744 N N . SER B 1 83 ? 25.584 12.928 64.899 1.00 42.60 106 SER B N 1
ATOM 1745 C CA . SER B 1 83 ? 24.798 14.195 64.823 1.00 41.04 106 SER B CA 1
ATOM 1746 C C . SER B 1 83 ? 25.436 15.241 63.902 1.00 41.20 106 SER B C 1
ATOM 1747 O O . SER B 1 83 ? 24.767 15.825 63.058 1.00 41.32 106 SER B O 1
ATOM 1750 N N . GLU B 1 84 ? 26.736 15.446 64.050 1.00 40.39 107 GLU B N 1
ATOM 1751 C CA . GLU B 1 84 ? 27.441 16.406 63.223 1.00 43.28 107 GLU B CA 1
ATOM 1752 C C . GLU B 1 84 ? 27.464 15.923 61.765 1.00 36.99 107 GLU B C 1
ATOM 1753 O O . GLU B 1 84 ? 27.611 16.695 60.823 1.00 33.52 107 GLU B O 1
ATOM 1759 N N . ASN B 1 85 ? 27.306 14.634 61.566 1.00 32.36 108 ASN B N 1
ATOM 1760 C CA . ASN B 1 85 ? 27.336 14.169 60.204 1.00 31.45 108 ASN B CA 1
ATOM 1761 C C . ASN B 1 85 ? 26.027 14.554 59.463 1.00 30.50 108 ASN B C 1
ATOM 1762 O O . ASN B 1 85 ? 26.075 14.990 58.317 1.00 32.22 108 ASN B O 1
ATOM 1767 N N . ILE B 1 86 ? 24.892 14.388 60.145 1.00 27.47 109 ILE B N 1
ATOM 1768 C CA . ILE B 1 86 ? 23.570 14.664 59.621 1.00 29.61 109 ILE B CA 1
ATOM 1769 C C . ILE B 1 86 ? 23.435 16.164 59.274 1.00 31.16 109 ILE B C 1
ATOM 1770 O O . ILE B 1 86 ? 23.210 16.522 58.107 1.00 32.70 109 ILE B O 1
ATOM 1775 N N . ILE B 1 87 ? 23.644 17.016 60.279 1.00 31.90 110 ILE B N 1
ATOM 1776 C CA . ILE B 1 87 ? 23.727 18.472 60.116 1.00 28.97 110 ILE B CA 1
ATOM 1777 C C . ILE B 1 87 ? 24.607 18.919 58.943 1.00 29.32 110 ILE B C 1
ATOM 1778 O O . ILE B 1 87 ? 24.150 19.695 58.052 1.00 34.98 110 ILE B O 1
ATOM 1783 N N . GLN B 1 88 ? 25.832 18.431 58.901 1.00 25.79 111 GLN B N 1
ATOM 1784 C CA . GLN B 1 88 ? 26.744 18.717 57.775 1.00 28.17 111 GLN B CA 1
ATOM 1785 C C . GLN B 1 88 ? 26.228 18.277 56.363 1.00 26.77 111 GLN B C 1
ATOM 1786 O O . GLN B 1 88 ? 26.522 18.900 55.330 1.00 22.84 111 GLN B O 1
ATOM 1792 N N . ILE B 1 89 ? 25.514 17.147 56.323 1.00 27.42 112 ILE B N 1
ATOM 1793 C CA . ILE B 1 89 ? 24.917 16.647 55.101 1.00 27.62 112 ILE B CA 1
ATOM 1794 C C . ILE B 1 89 ? 23.742 17.585 54.733 1.00 27.37 112 ILE B C 1
ATOM 1795 O O . ILE B 1 89 ? 23.584 17.987 53.576 1.00 27.59 112 ILE B O 1
ATOM 1800 N N . SER B 1 90 ? 22.952 17.976 55.720 1.00 25.25 113 SER B N 1
ATOM 1801 C CA . SER B 1 90 ? 21.881 18.872 55.448 1.00 28.93 113 SER B CA 1
ATOM 1802 C C . SER B 1 90 ? 22.456 20.194 54.901 1.00 30.51 113 SER B C 1
ATOM 1803 O O . SER B 1 90 ? 21.917 20.782 53.964 1.00 33.70 113 SER B O 1
ATOM 1806 N N . GLU B 1 91 ? 23.586 20.637 55.425 1.00 32.27 114 GLU B N 1
ATOM 1807 C CA . GLU B 1 91 ? 24.145 21.905 54.952 1.00 31.58 114 GLU B CA 1
ATOM 1808 C C . GLU B 1 91 ? 24.664 21.794 53.542 1.00 30.58 114 GLU B C 1
ATOM 1809 O O . GLU B 1 91 ? 24.419 22.702 52.726 1.00 30.96 114 GLU B O 1
ATOM 1815 N N . MET B 1 92 ? 25.355 20.685 53.250 1.00 27.48 115 MET B N 1
ATOM 1816 C CA . MET B 1 92 ? 25.799 20.377 51.871 1.00 28.01 115 MET B CA 1
ATOM 1817 C C . MET B 1 92 ? 24.635 20.266 50.870 1.00 23.98 115 MET B C 1
ATOM 1818 O O . MET B 1 92 ? 24.694 20.858 49.806 1.00 23.18 115 MET B O 1
ATOM 1823 N N . ASP B 1 93 ? 23.602 19.498 51.201 1.00 21.83 116 ASP B N 1
ATOM 1824 C CA . ASP B 1 93 ? 22.453 19.341 50.315 1.00 19.65 116 ASP B CA 1
ATOM 1825 C C . ASP B 1 93 ? 21.826 20.696 50.101 1.00 17.60 116 ASP B C 1
ATOM 1826 O O . ASP B 1 93 ? 21.372 20.932 49.029 1.00 15.38 116 ASP B O 1
ATOM 1831 N N . SER B 1 94 ? 21.779 21.577 51.113 1.00 18.79 117 SER B N 1
ATOM 1832 C CA . SER B 1 94 ? 21.169 22.926 50.903 1.00 19.96 117 SER B CA 1
ATOM 1833 C C . SER B 1 94 ? 21.870 23.661 49.800 1.00 19.32 117 SER B C 1
ATOM 1834 O O . SER B 1 94 ? 21.209 24.251 48.968 1.00 19.47 117 SER B O 1
ATOM 1837 N N . SER B 1 95 ? 23.203 23.662 49.822 1.00 17.99 118 SER B N 1
ATOM 1838 C CA . SER B 1 95 ? 23.947 24.462 48.893 1.00 19.77 118 SER B CA 1
ATOM 1839 C C . SER B 1 95 ? 23.873 23.895 47.483 1.00 19.39 118 SER B C 1
ATOM 1840 O O . SER B 1 95 ? 24.003 24.677 46.528 1.00 22.14 118 SER B O 1
ATOM 1843 N N . ARG B 1 96 ? 23.574 22.593 47.342 1.00 17.98 119 ARG B N 1
ATOM 1844 C CA . ARG B 1 96 ? 23.256 21.970 46.037 1.00 18.65 119 ARG B CA 1
ATOM 1845 C C . ARG B 1 96 ? 22.085 22.581 45.304 1.00 17.44 119 ARG B C 1
ATOM 1846 O O . ARG B 1 96 ? 22.065 22.521 44.041 1.00 16.01 119 ARG B O 1
ATOM 1854 N N . GLY B 1 97 ? 21.149 23.213 46.066 1.00 14.74 120 GLY B N 1
ATOM 1855 C CA . GLY B 1 97 ? 20.010 23.896 45.463 1.00 13.64 120 GLY B CA 1
ATOM 1856 C C . GLY B 1 97 ? 19.009 22.932 44.779 1.00 13.90 120 GLY B C 1
ATOM 1857 O O . GLY B 1 97 ? 18.805 21.780 45.227 1.00 12.80 120 GLY B O 1
ATOM 1858 N N . GLU B 1 98 ? 18.365 23.409 43.716 1.00 13.22 121 GLU B N 1
ATOM 1859 C CA . GLU B 1 98 ? 17.346 22.631 43.051 1.00 15.39 121 GLU B CA 1
ATOM 1860 C C . GLU B 1 98 ? 17.000 23.415 41.820 1.00 14.93 121 GLU B C 1
ATOM 1861 O O . GLU B 1 98 ? 17.169 24.631 41.835 1.00 16.61 121 GLU B O 1
ATOM 1867 N N . PRO B 1 99 ? 16.503 22.730 40.774 1.00 13.78 122 PRO B N 1
ATOM 1868 C CA . PRO B 1 99 ? 15.973 23.368 39.569 1.00 15.00 122 PRO B CA 1
ATOM 1869 C C . PRO B 1 99 ? 14.654 24.096 39.877 1.00 15.17 122 PRO B C 1
ATOM 1870 O O . PRO B 1 99 ? 13.977 23.745 40.878 1.00 14.55 122 PRO B O 1
ATOM 1874 N N . ASN B 1 100 ? 14.282 25.047 39.028 1.00 14.39 123 ASN B N 1
ATOM 1875 C CA . ASN B 1 100 ? 12.961 25.668 39.121 1.00 16.25 123 ASN B CA 1
ATOM 1876 C C . ASN B 1 100 ? 11.844 24.646 39.026 1.00 16.73 123 ASN B C 1
ATOM 1877 O O . ASN B 1 100 ? 10.797 24.888 39.630 1.00 16.36 123 ASN B O 1
ATOM 1882 N N . ASP B 1 101 ? 12.065 23.543 38.274 1.00 14.56 124 ASP B N 1
ATOM 1883 C CA . ASP B 1 101 ? 11.055 22.518 38.166 1.00 14.17 124 ASP B CA 1
ATOM 1884 C C . ASP B 1 101 ? 11.022 21.581 39.313 1.00 14.40 124 ASP B C 1
ATOM 1885 O O . ASP B 1 101 ? 10.181 20.700 39.357 1.00 15.86 124 ASP B O 1
ATOM 1890 N N . GLN B 1 102 ? 11.892 21.828 40.289 1.00 14.83 125 GLN B N 1
ATOM 1891 C CA . GLN B 1 102 ? 12.001 21.022 41.542 1.00 13.66 125 GLN B CA 1
ATOM 1892 C C . GLN B 1 102 ? 12.121 19.503 41.257 1.00 13.69 125 GLN B C 1
ATOM 1893 O O . GLN B 1 102 ? 11.282 18.631 41.707 1.00 11.89 125 GLN B O 1
ATOM 1899 N N . PHE B 1 103 ? 13.171 19.197 40.478 1.00 13.58 126 PHE B N 1
ATOM 1900 C CA . PHE B 1 103 ? 13.539 17.803 40.066 1.00 12.37 126 PHE B CA 1
ATOM 1901 C C . PHE B 1 103 ? 12.346 17.090 39.416 1.00 12.67 126 PHE B C 1
ATOM 1902 O O . PHE B 1 103 ? 12.053 15.913 39.637 1.00 10.74 126 PHE B O 1
ATOM 1910 N N . GLY B 1 104 ? 11.599 17.882 38.645 1.00 13.56 127 GLY B N 1
ATOM 1911 C CA . GLY B 1 104 ? 10.573 17.341 37.750 1.00 13.31 127 GLY B CA 1
ATOM 1912 C C . GLY B 1 104 ? 9.216 17.289 38.387 1.00 13.58 127 GLY B C 1
ATOM 1913 O O . GLY B 1 104 ? 8.255 16.934 37.725 1.00 12.42 127 GLY B O 1
ATOM 1914 N N . MET B 1 105 ? 9.159 17.668 39.669 1.00 13.96 128 MET B N 1
ATOM 1915 C CA . MET B 1 105 ? 7.988 17.452 40.515 1.00 15.44 128 MET B CA 1
ATOM 1916 C C . MET B 1 105 ? 7.082 18.721 40.664 1.00 16.05 128 MET B C 1
ATOM 1917 O O . MET B 1 105 ? 5.969 18.655 41.249 1.00 15.95 128 MET B O 1
ATOM 1922 N N . ARG B 1 106 ? 7.522 19.857 40.138 1.00 15.19 129 ARG B N 1
ATOM 1923 C CA . ARG B 1 106 ? 6.738 21.045 40.354 1.00 16.35 129 ARG B CA 1
ATOM 1924 C C . ARG B 1 106 ? 5.365 20.969 39.678 1.00 15.81 129 ARG B C 1
ATOM 1925 O O . ARG B 1 106 ? 4.328 21.142 40.315 1.00 14.52 129 ARG B O 1
ATOM 1933 N N . ALA B 1 107 ? 5.388 20.679 38.386 1.00 15.99 130 ALA B N 1
ATOM 1934 C CA . ALA B 1 107 ? 4.204 20.797 37.519 1.00 16.68 130 ALA B CA 1
ATOM 1935 C C . ALA B 1 107 ? 3.053 19.901 38.015 1.00 17.35 130 ALA B C 1
ATOM 1936 O O . ALA B 1 107 ? 1.946 20.402 38.239 1.00 17.34 130 ALA B O 1
ATOM 1938 N N . GLU B 1 108 ? 3.311 18.607 38.248 1.00 16.31 131 GLU B N 1
ATOM 1939 C CA . GLU B 1 108 ? 2.200 17.750 38.616 1.00 16.50 131 GLU B CA 1
ATOM 1940 C C . GLU B 1 108 ? 2.016 17.403 40.085 1.00 15.73 131 GLU B C 1
ATOM 1941 O O . GLU B 1 108 ? 0.995 16.838 40.432 1.00 16.62 131 GLU B O 1
ATOM 1947 N N . ILE B 1 109 ? 2.989 17.678 40.956 1.00 14.86 132 ILE B N 1
ATOM 1948 C CA . ILE B 1 109 ? 2.824 17.308 42.375 1.00 13.14 132 ILE B CA 1
ATOM 1949 C C . ILE B 1 109 ? 2.901 18.560 43.229 1.00 13.02 132 ILE B C 1
ATOM 1950 O O . ILE B 1 109 ? 1.871 19.060 43.720 1.00 13.59 132 ILE B O 1
ATOM 1955 N N . PHE B 1 110 ? 4.131 19.046 43.452 1.00 12.60 133 PHE B N 1
ATOM 1956 C CA . PHE B 1 110 ? 4.369 20.147 44.370 1.00 11.45 133 PHE B CA 1
ATOM 1957 C C . PHE B 1 110 ? 3.431 21.345 44.125 1.00 12.31 133 PHE B C 1
ATOM 1958 O O . PHE B 1 110 ? 3.048 21.992 45.096 1.00 12.63 133 PHE B O 1
ATOM 1966 N N . SER B 1 111 ? 3.110 21.688 42.877 1.00 11.93 134 SER B N 1
ATOM 1967 C CA . SER B 1 111 ? 2.241 22.812 42.697 1.00 13.73 134 SER B CA 1
ATOM 1968 C C . SER B 1 111 ? 0.781 22.435 42.932 1.00 15.29 134 SER B C 1
ATOM 1969 O O . SER B 1 111 ? -0.085 23.299 42.762 1.00 15.70 134 SER B O 1
ATOM 1972 N N . LYS B 1 112 ? 0.481 21.177 43.280 1.00 15.76 135 LYS B N 1
ATOM 1973 C CA . LYS B 1 112 ? -0.905 20.866 43.631 1.00 16.39 135 LYS B CA 1
ATOM 1974 C C . LYS B 1 112 ? -1.125 20.336 44.985 1.00 15.55 135 LYS B C 1
ATOM 1975 O O . LYS B 1 112 ? -2.158 19.802 45.152 1.00 16.69 135 LYS B O 1
ATOM 1981 N N . ILE B 1 113 ? -0.189 20.375 45.925 1.00 14.52 136 ILE B N 1
ATOM 1982 C CA . ILE B 1 113 ? -0.486 19.766 47.215 1.00 14.35 136 ILE B CA 1
ATOM 1983 C C . ILE B 1 113 ? -0.116 20.815 48.194 1.00 14.68 136 ILE B C 1
ATOM 1984 O O . ILE B 1 113 ? 0.648 21.763 47.839 1.00 14.01 136 ILE B O 1
ATOM 1989 N N . PHE B 1 114 ? -0.586 20.619 49.432 1.00 16.44 137 PHE B N 1
ATOM 1990 C CA . PHE B 1 114 ? -0.224 21.515 50.545 1.00 17.68 137 PHE B CA 1
ATOM 1991 C C . PHE B 1 114 ? 0.606 20.774 51.553 1.00 16.61 137 PHE B C 1
ATOM 1992 O O . PHE B 1 114 ? 0.394 19.610 51.828 1.00 17.39 137 PHE B O 1
ATOM 2000 N N . PHE B 1 115 ? 1.533 21.470 52.169 1.00 17.66 138 PHE B N 1
ATOM 2001 C CA . PHE B 1 115 ? 2.349 20.832 53.194 1.00 19.11 138 PHE B CA 1
ATOM 2002 C C . PHE B 1 115 ? 1.484 20.236 54.345 1.00 19.70 138 PHE B C 1
ATOM 2003 O O . PHE B 1 115 ? 1.603 19.077 54.691 1.00 19.79 138 PHE B O 1
ATOM 2011 N N . ASN B 1 116 ? 0.605 21.037 54.925 1.00 21.86 139 ASN B N 1
ATOM 2012 C CA . ASN B 1 116 ? -0.247 20.547 56.029 1.00 24.57 139 ASN B CA 1
ATOM 2013 C C . ASN B 1 116 ? -1.529 21.380 56.032 1.00 29.80 139 ASN B C 1
ATOM 2014 O O . ASN B 1 116 ? -1.628 22.399 55.290 1.00 26.12 139 ASN B O 1
ATOM 2019 N N . ALA B 1 117 ? -2.510 20.922 56.822 1.00 32.73 140 ALA B N 1
ATOM 2020 C CA . ALA B 1 117 ? -3.791 21.644 57.037 1.00 32.20 140 ALA B CA 1
ATOM 2021 C C . ALA B 1 117 ? -3.612 23.167 57.167 1.00 30.44 140 ALA B C 1
ATOM 2022 O O . ALA B 1 117 ? -4.444 23.927 56.717 1.00 26.29 140 ALA B O 1
ATOM 2024 N N . ASN B 1 118 ? -2.504 23.615 57.758 1.00 33.04 141 ASN B N 1
ATOM 2025 C CA . ASN B 1 118 ? -2.308 25.052 57.983 1.00 32.49 141 ASN B CA 1
ATOM 2026 C C . ASN B 1 118 ? -1.695 25.853 56.819 1.00 34.44 141 ASN B C 1
ATOM 2027 O O . ASN B 1 118 ? -1.597 27.092 56.868 1.00 33.91 141 ASN B O 1
ATOM 2032 N N . SER B 1 119 ? -1.272 25.155 55.768 1.00 29.69 142 SER B N 1
ATOM 2033 C CA . SER B 1 119 ? -0.671 25.835 54.625 1.00 25.27 142 SER B CA 1
ATOM 2034 C C . SER B 1 119 ? -1.657 26.735 53.847 1.00 24.15 142 SER B C 1
ATOM 2035 O O . SER B 1 119 ? -2.809 26.382 53.649 1.00 23.37 142 SER B O 1
ATOM 2038 N N . THR B 1 120 ? -1.165 27.838 53.305 1.00 24.16 143 THR B N 1
ATOM 2039 C CA . THR B 1 120 ? -1.991 28.696 52.466 1.00 24.89 143 THR B CA 1
ATOM 2040 C C . THR B 1 120 ? -1.476 28.895 51.028 1.00 24.09 143 THR B C 1
ATOM 2041 O O . THR B 1 120 ? -2.185 29.410 50.198 1.00 26.81 143 THR B O 1
ATOM 2045 N N . VAL B 1 121 ? -0.258 28.471 50.721 1.00 22.32 144 VAL B N 1
ATOM 2046 C CA . VAL B 1 121 ? 0.176 28.395 49.322 1.00 20.16 144 VAL B CA 1
ATOM 2047 C C . VAL B 1 121 ? 0.601 26.942 49.089 1.00 19.51 144 VAL B C 1
ATOM 2048 O O . VAL B 1 121 ? 0.866 26.224 50.072 1.00 19.07 144 VAL B O 1
ATOM 2052 N N . HIS B 1 122 ? 0.708 26.532 47.823 1.00 17.65 145 HIS B N 1
ATOM 2053 C CA . HIS B 1 122 ? 1.143 25.198 47.502 1.00 18.29 145 HIS B CA 1
ATOM 2054 C C . HIS B 1 122 ? 2.554 24.961 47.850 1.00 16.73 145 HIS B C 1
ATOM 2055 O O . HIS B 1 122 ? 3.299 25.875 48.168 1.00 17.35 145 HIS B O 1
ATOM 2062 N N . PHE B 1 123 ? 2.937 23.705 47.798 1.00 15.13 146 PHE B N 1
ATOM 2063 C CA . PHE B 1 123 ? 4.185 23.301 48.360 1.00 13.92 146 PHE B CA 1
ATOM 2064 C C . PHE B 1 123 ? 5.387 23.693 47.462 1.00 14.26 146 PHE B C 1
ATOM 2065 O O . PHE B 1 123 ? 6.558 23.506 47.838 1.00 15.23 146 PHE B O 1
ATOM 2073 N N . ASP B 1 124 ? 5.110 24.251 46.293 1.00 14.43 147 ASP B N 1
ATOM 2074 C CA . ASP B 1 124 ? 6.157 24.627 45.371 1.00 15.16 147 ASP B CA 1
ATOM 2075 C C . ASP B 1 124 ? 6.632 26.004 45.701 1.00 15.76 147 ASP B C 1
ATOM 2076 O O . ASP B 1 124 ? 7.638 26.447 45.179 1.00 19.10 147 ASP B O 1
ATOM 2081 N N . SER B 1 125 ? 5.950 26.677 46.607 1.00 15.51 148 SER B N 1
ATOM 2082 C CA . SER B 1 125 ? 6.276 28.042 46.952 1.00 15.08 148 SER B CA 1
ATOM 2083 C C . SER B 1 125 ? 7.662 28.038 47.589 1.00 15.63 148 SER B C 1
ATOM 2084 O O . SER B 1 125 ? 8.054 27.082 48.198 1.00 14.23 148 SER B O 1
ATOM 2087 N N . HIS B 1 126 ? 8.373 29.150 47.471 1.00 17.43 149 HIS B N 1
ATOM 2088 C CA . HIS B 1 126 ? 9.598 29.352 48.183 1.00 19.91 149 HIS B CA 1
ATOM 2089 C C . HIS B 1 126 ? 9.373 29.265 49.694 1.00 19.17 149 HIS B C 1
ATOM 2090 O O . HIS B 1 126 ? 10.315 29.010 50.436 1.00 20.90 149 HIS B O 1
ATOM 2097 N N . GLU B 1 127 ? 8.150 29.412 50.203 1.00 16.14 150 GLU B N 1
ATOM 2098 C CA . GLU B 1 127 ? 7.975 29.185 51.671 1.00 15.99 150 GLU B CA 1
ATOM 2099 C C . GLU B 1 127 ? 8.382 27.760 52.050 1.00 16.47 150 GLU B C 1
ATOM 2100 O O . GLU B 1 127 ? 8.668 27.509 53.222 1.00 15.72 150 GLU B O 1
ATOM 2106 N N . TYR B 1 128 ? 8.432 26.837 51.063 1.00 15.17 151 TYR B N 1
ATOM 2107 C CA . TYR B 1 128 ? 8.713 25.470 51.386 1.00 16.55 151 TYR B CA 1
ATOM 2108 C C . TYR B 1 128 ? 10.103 24.943 50.938 1.00 17.34 151 TYR B C 1
ATOM 2109 O O . TYR B 1 128 ? 10.274 23.743 50.804 1.00 16.61 151 TYR B O 1
ATOM 2118 N N . THR B 1 129 ? 11.089 25.838 50.775 1.00 16.70 152 THR B N 1
ATOM 2119 C CA . THR B 1 129 ? 12.341 25.479 50.175 1.00 17.91 152 THR B CA 1
ATOM 2120 C C . THR B 1 129 ? 13.066 24.452 51.060 1.00 19.74 152 THR B C 1
ATOM 2121 O O . THR B 1 129 ? 13.633 23.427 50.541 1.00 17.63 152 THR B O 1
ATOM 2125 N N . GLU B 1 130 ? 13.061 24.741 52.367 1.00 18.89 153 GLU B N 1
ATOM 2126 C CA . GLU B 1 130 ? 13.723 23.898 53.305 1.00 20.98 153 GLU B CA 1
ATOM 2127 C C . GLU B 1 130 ? 13.101 22.509 53.361 1.00 20.29 153 GLU B C 1
ATOM 2128 O O . GLU B 1 130 ? 13.854 21.529 53.442 1.00 20.92 153 GLU B O 1
ATOM 2134 N N . GLU B 1 131 ? 11.763 22.434 53.333 1.00 17.59 154 GLU B N 1
ATOM 2135 C CA . GLU B 1 131 ? 11.046 21.175 53.399 1.00 16.98 154 GLU B CA 1
ATOM 2136 C C . GLU B 1 131 ? 11.317 20.317 52.165 1.00 16.85 154 GLU B C 1
ATOM 2137 O O . GLU B 1 131 ? 11.508 19.128 52.276 1.00 19.96 154 GLU B O 1
ATOM 2143 N N . ARG B 1 132 ? 11.370 20.916 51.000 1.00 16.56 155 ARG B N 1
ATOM 2144 C CA . ARG B 1 132 ? 11.803 20.224 49.784 1.00 16.23 155 ARG B CA 1
ATOM 2145 C C . ARG B 1 132 ? 13.241 19.688 49.962 1.00 16.10 155 ARG B C 1
ATOM 2146 O O . ARG B 1 132 ? 13.535 18.512 49.636 1.00 16.67 155 ARG B O 1
ATOM 2154 N N . ARG B 1 133 ? 14.121 20.534 50.475 1.00 15.51 156 ARG B N 1
ATOM 2155 C CA . ARG B 1 133 ? 15.491 20.156 50.606 1.00 17.48 156 ARG B CA 1
ATOM 2156 C C . ARG B 1 133 ? 15.544 18.877 51.479 1.00 19.24 156 ARG B C 1
ATOM 2157 O O . ARG B 1 133 ? 16.198 17.891 51.095 1.00 18.01 156 ARG B O 1
ATOM 2165 N N . MET B 1 134 ? 14.783 18.877 52.572 1.00 18.90 157 MET B N 1
ATOM 2166 C CA . MET B 1 134 ? 14.708 17.756 53.484 1.00 20.05 157 MET B CA 1
ATOM 2167 C C . MET B 1 134 ? 14.063 16.551 52.845 1.00 20.05 157 MET B C 1
ATOM 2168 O O . MET B 1 134 ? 14.460 15.415 53.130 1.00 22.87 157 MET B O 1
ATOM 2173 N N . LEU B 1 135 ? 13.074 16.757 51.984 1.00 17.68 158 LEU B N 1
ATOM 2174 C CA . LEU B 1 135 ? 12.610 15.627 51.203 1.00 16.64 158 LEU B CA 1
ATOM 2175 C C . LEU B 1 135 ? 13.740 15.066 50.255 1.00 15.60 158 LEU B C 1
ATOM 2176 O O . LEU B 1 135 ? 13.885 13.878 50.150 1.00 17.06 158 LEU B O 1
ATOM 2181 N N . TYR B 1 136 ? 14.509 15.903 49.586 1.00 13.63 159 TYR B N 1
ATOM 2182 C CA . TYR B 1 136 ? 15.586 15.465 48.710 1.00 13.79 159 TYR B CA 1
ATOM 2183 C C . TYR B 1 136 ? 16.642 14.710 49.527 1.00 15.79 159 TYR B C 1
ATOM 2184 O O . TYR B 1 136 ? 17.106 13.618 49.083 1.00 17.06 159 TYR B O 1
ATOM 2193 N N . THR B 1 137 ? 16.988 15.229 50.733 1.00 15.72 160 THR B N 1
ATOM 2194 C CA . THR B 1 137 ? 17.938 14.595 51.635 1.00 16.10 160 THR B CA 1
ATOM 2195 C C . THR B 1 137 ? 17.457 13.211 52.121 1.00 18.49 160 THR B C 1
ATOM 2196 O O . THR B 1 137 ? 18.245 12.263 52.291 1.00 16.29 160 THR B O 1
ATOM 2200 N N . SER B 1 138 ? 16.129 13.073 52.288 1.00 19.08 161 SER B N 1
ATOM 2201 C CA . SER B 1 138 ? 15.549 11.846 52.760 1.00 17.20 161 SER B CA 1
ATOM 2202 C C . SER B 1 138 ? 15.759 10.734 51.734 1.00 19.08 161 SER B C 1
ATOM 2203 O O . SER B 1 138 ? 15.573 9.570 52.069 1.00 19.33 161 SER B O 1
ATOM 2206 N N . LEU B 1 139 ? 16.044 11.106 50.478 1.00 19.13 162 LEU B N 1
ATOM 2207 C CA . LEU B 1 139 ? 16.438 10.167 49.412 1.00 20.41 162 LEU B CA 1
ATOM 2208 C C . LEU B 1 139 ? 17.940 10.295 49.065 1.00 20.48 162 LEU B C 1
ATOM 2209 O O . LEU B 1 139 ? 18.361 10.198 47.888 1.00 17.72 162 LEU B O 1
ATOM 2214 N N . ASN B 1 140 ? 18.725 10.607 50.100 1.00 19.89 163 ASN B N 1
ATOM 2215 C CA . ASN B 1 140 ? 20.172 10.742 49.969 1.00 20.65 163 ASN B CA 1
ATOM 2216 C C . ASN B 1 140 ? 20.542 11.686 48.848 1.00 20.59 163 ASN B C 1
ATOM 2217 O O . ASN B 1 140 ? 21.618 11.612 48.307 1.00 21.71 163 ASN B O 1
ATOM 2222 N N . PHE B 1 141 ? 19.649 12.584 48.472 1.00 21.23 164 PHE B N 1
ATOM 2223 C CA . PHE B 1 141 ? 19.988 13.531 47.417 1.00 19.62 164 PHE B CA 1
ATOM 2224 C C . PHE B 1 141 ? 20.564 12.829 46.176 1.00 19.66 164 PHE B C 1
ATOM 2225 O O . PHE B 1 141 ? 21.361 13.383 45.416 1.00 22.09 164 PHE B O 1
ATOM 2233 N N . ASN B 1 142 ? 20.120 11.615 45.930 1.00 19.89 165 ASN B N 1
ATOM 2234 C CA . ASN B 1 142 ? 20.325 11.022 44.615 1.00 18.35 165 ASN B CA 1
ATOM 2235 C C . ASN B 1 142 ? 19.345 11.638 43.618 1.00 19.59 165 ASN B C 1
ATOM 2236 O O . ASN B 1 142 ? 18.142 11.325 43.578 1.00 17.25 165 ASN B O 1
ATOM 2241 N N . GLU B 1 143 ? 19.850 12.564 42.831 1.00 21.27 166 GLU B N 1
ATOM 2242 C CA . GLU B 1 143 ? 18.971 13.353 42.022 1.00 19.13 166 GLU B CA 1
ATOM 2243 C C . GLU B 1 143 ? 18.321 12.486 40.966 1.00 19.92 166 GLU B C 1
ATOM 2244 O O . GLU B 1 143 ? 17.219 12.793 40.504 1.00 21.10 166 GLU B O 1
ATOM 2250 N N . GLY B 1 144 ? 18.981 11.414 40.536 1.00 17.96 167 GLY B N 1
ATOM 2251 C CA . GLY B 1 144 ? 18.353 10.542 39.570 1.00 17.23 167 GLY B CA 1
ATOM 2252 C C . GLY B 1 144 ? 17.191 9.742 40.187 1.00 18.96 167 GLY B C 1
ATOM 2253 O O . GLY B 1 144 ? 16.116 9.695 39.605 1.00 19.84 167 GLY B O 1
ATOM 2254 N N . LYS B 1 145 ? 17.398 9.095 41.339 1.00 17.38 168 LYS B N 1
ATOM 2255 C CA . LYS B 1 145 ? 16.283 8.534 42.058 1.00 20.77 168 LYS B CA 1
ATOM 2256 C C . LYS B 1 145 ? 15.106 9.502 42.317 1.00 17.21 168 LYS B C 1
ATOM 2257 O O . LYS B 1 145 ? 13.961 9.100 42.169 1.00 15.48 168 LYS B O 1
ATOM 2263 N N . ILE B 1 146 ? 15.419 10.732 42.764 1.00 16.04 169 ILE B N 1
ATOM 2264 C CA . ILE B 1 146 ? 14.446 11.741 43.130 1.00 13.54 169 ILE B CA 1
ATOM 2265 C C . ILE B 1 146 ? 13.693 12.016 41.844 1.00 13.64 169 ILE B C 1
ATOM 2266 O O . ILE B 1 146 ? 12.472 11.986 41.819 1.00 13.97 169 ILE B O 1
ATOM 2271 N N . PHE B 1 147 ? 14.406 12.264 40.754 1.00 12.56 170 PHE B N 1
ATOM 2272 C CA . PHE B 1 147 ? 13.725 12.517 39.492 1.00 12.05 170 PHE B CA 1
ATOM 2273 C C . PHE B 1 147 ? 12.811 11.351 39.050 1.00 12.75 170 PHE B C 1
ATOM 2274 O O . PHE B 1 147 ? 11.665 11.566 38.632 1.00 12.52 170 PHE B O 1
ATOM 2282 N N . ASN B 1 148 ? 13.350 10.142 39.026 1.00 13.44 171 ASN B N 1
ATOM 2283 C CA . ASN B 1 148 ? 12.605 8.991 38.568 1.00 14.55 171 ASN B CA 1
ATOM 2284 C C . ASN B 1 148 ? 11.330 8.723 39.423 1.00 14.68 171 ASN B C 1
ATOM 2285 O O . ASN B 1 148 ? 10.231 8.539 38.862 1.00 14.30 171 ASN B O 1
ATOM 2290 N N . LEU B 1 149 ? 11.483 8.772 40.747 1.00 13.18 172 LEU B N 1
ATOM 2291 C CA . LEU B 1 149 ? 10.385 8.621 41.657 1.00 14.58 172 LEU B CA 1
ATOM 2292 C C . LEU B 1 149 ? 9.337 9.708 41.321 1.00 16.34 172 LEU B C 1
ATOM 2293 O O . LEU B 1 149 ? 8.155 9.395 41.193 1.00 17.26 172 LEU B O 1
ATOM 2298 N N . GLY B 1 150 ? 9.800 10.958 41.159 1.00 15.27 173 GLY B N 1
ATOM 2299 C CA . GLY B 1 150 ? 8.946 12.081 40.868 1.00 15.62 173 GLY B CA 1
ATOM 2300 C C . GLY B 1 150 ? 8.107 11.936 39.624 1.00 16.07 173 GLY B C 1
ATOM 2301 O O . GLY B 1 150 ? 6.931 12.321 39.608 1.00 17.17 173 GLY B O 1
ATOM 2302 N N . GLN B 1 151 ? 8.720 11.390 38.575 1.00 16.02 174 GLN B N 1
ATOM 2303 C CA . GLN B 1 151 ? 8.017 11.103 37.331 1.00 16.15 174 GLN B CA 1
ATOM 2304 C C . GLN B 1 151 ? 6.968 9.988 37.557 1.00 15.01 174 GLN B C 1
ATOM 2305 O O . GLN B 1 151 ? 5.931 10.074 37.006 1.00 14.50 174 GLN B O 1
ATOM 2311 N N . ILE B 1 152 ? 7.247 8.996 38.396 1.00 13.63 175 ILE B N 1
ATOM 2312 C CA . ILE B 1 152 ? 6.260 7.978 38.703 1.00 13.81 175 ILE B CA 1
ATOM 2313 C C . ILE B 1 152 ? 5.099 8.563 39.558 1.00 14.25 175 ILE B C 1
ATOM 2314 O O . ILE B 1 152 ? 3.921 8.366 39.222 1.00 13.39 175 ILE B O 1
ATOM 2319 N N . LEU B 1 153 ? 5.429 9.287 40.640 1.00 13.39 176 LEU B N 1
ATOM 2320 C CA . LEU B 1 153 ? 4.391 9.918 41.445 1.00 14.13 176 LEU B CA 1
ATOM 2321 C C . LEU B 1 153 ? 3.673 11.054 40.656 1.00 14.91 176 LEU B C 1
ATOM 2322 O O . LEU B 1 153 ? 2.504 11.261 40.871 1.00 14.69 176 LEU B O 1
ATOM 2327 N N . SER B 1 154 ? 4.338 11.716 39.694 1.00 14.57 177 SER B N 1
ATOM 2328 C CA . SER B 1 154 ? 3.622 12.678 38.889 1.00 16.23 177 SER B CA 1
ATOM 2329 C C . SER B 1 154 ? 2.428 12.088 38.194 1.00 17.19 177 SER B C 1
ATOM 2330 O O . SER B 1 154 ? 1.344 12.744 38.085 1.00 17.69 177 SER B O 1
ATOM 2333 N N . LYS B 1 155 ? 2.642 10.892 37.686 1.00 17.87 178 LYS B N 1
ATOM 2334 C CA . LYS B 1 155 ? 1.592 10.148 37.005 1.00 19.22 178 LYS B CA 1
ATOM 2335 C C . LYS B 1 155 ? 0.415 9.834 37.874 1.00 19.47 178 LYS B C 1
ATOM 2336 O O . LYS B 1 155 ? -0.702 9.939 37.385 1.00 20.85 178 LYS B O 1
ATOM 2342 N N . LEU B 1 156 ? 0.648 9.472 39.143 1.00 18.27 179 LEU B N 1
ATOM 2343 C CA . LEU B 1 156 ? -0.424 9.220 40.064 1.00 17.56 179 LEU B CA 1
ATOM 2344 C C . LEU B 1 156 ? -1.089 10.534 40.356 1.00 19.98 179 LEU B C 1
ATOM 2345 O O . LEU B 1 156 ? -2.318 10.623 40.473 1.00 23.42 179 LEU B O 1
ATOM 2350 N N . SER B 1 157 ? -0.274 11.555 40.539 1.00 18.95 180 SER B N 1
ATOM 2351 C CA . SER B 1 157 ? -0.768 12.796 40.994 1.00 18.03 180 SER B CA 1
ATOM 2352 C C . SER B 1 157 ? -1.588 13.482 39.927 1.00 18.35 180 SER B C 1
ATOM 2353 O O . SER B 1 157 ? -2.308 14.405 40.270 1.00 20.43 180 SER B O 1
ATOM 2356 N N . GLN B 1 158 ? -1.476 13.082 38.657 1.00 16.98 181 GLN B N 1
ATOM 2357 C CA . GLN B 1 158 ? -2.353 13.654 37.626 1.00 18.85 181 GLN B CA 1
ATOM 2358 C C . GLN B 1 158 ? -3.830 13.235 37.805 1.00 20.71 181 GLN B C 1
ATOM 2359 O O . GLN B 1 158 ? -4.725 13.794 37.139 1.00 21.15 181 GLN B O 1
ATOM 2365 N N . ASP B 1 159 ? -4.072 12.231 38.668 1.00 19.88 182 ASP B N 1
ATOM 2366 C CA . ASP B 1 159 ? -5.429 11.837 39.082 1.00 18.20 182 ASP B CA 1
ATOM 2367 C C . ASP B 1 159 ? -5.669 12.293 40.490 1.00 17.54 182 ASP B C 1
ATOM 2368 O O . ASP B 1 159 ? -5.029 11.761 41.448 1.00 18.18 182 ASP B O 1
ATOM 2373 N N . SER B 1 160 ? -6.615 13.222 40.670 1.00 16.44 183 SER B N 1
ATOM 2374 C CA . SER B 1 160 ? -6.818 13.742 42.030 1.00 17.22 183 SER B CA 1
ATOM 2375 C C . SER B 1 160 ? -7.375 12.810 43.062 1.00 17.55 183 SER B C 1
ATOM 2376 O O . SER B 1 160 ? -7.242 13.130 44.257 1.00 17.94 183 SER B O 1
ATOM 2379 N N . ASN B 1 161 ? -7.971 11.660 42.689 1.00 17.75 184 ASN B N 1
ATOM 2380 C CA . ASN B 1 161 ? -8.263 10.708 43.765 1.00 20.05 184 ASN B CA 1
ATOM 2381 C C . ASN B 1 161 ? -6.962 10.099 44.329 1.00 22.59 184 ASN B C 1
ATOM 2382 O O . ASN B 1 161 ? -6.955 9.493 45.434 1.00 20.11 184 ASN B O 1
ATOM 2387 N N . TYR B 1 162 ? -5.849 10.229 43.574 1.00 19.39 185 TYR B N 1
ATOM 2388 C CA . TYR B 1 162 ? -4.693 9.493 44.049 1.00 19.88 185 TYR B CA 1
ATOM 2389 C C . TYR B 1 162 ? -3.655 10.420 44.543 1.00 19.48 185 TYR B C 1
ATOM 2390 O O . TYR B 1 162 ? -2.661 9.966 45.017 1.00 17.72 185 TYR B O 1
ATOM 2399 N N . ARG B 1 163 ? -3.912 11.730 44.458 1.00 21.48 186 ARG B N 1
ATOM 2400 C CA . ARG B 1 163 ? -2.909 12.717 44.833 1.00 19.44 186 ARG B CA 1
ATOM 2401 C C . ARG B 1 163 ? -2.649 12.727 46.344 1.00 21.74 186 ARG B C 1
ATOM 2402 O O . ARG B 1 163 ? -1.464 12.777 46.760 1.00 24.02 186 ARG B O 1
ATOM 2410 N N . GLY B 1 164 ? -3.697 12.620 47.171 1.00 19.85 187 GLY B N 1
ATOM 2411 C CA . GLY B 1 164 ? -3.509 12.594 48.648 1.00 17.24 187 GLY B CA 1
ATOM 2412 C C . GLY B 1 164 ? -2.566 11.499 49.122 1.00 19.28 187 GLY B C 1
ATOM 2413 O O . GLY B 1 164 ? -1.744 11.714 50.017 1.00 20.14 187 GLY B O 1
ATOM 2414 N N . LEU B 1 165 ? -2.609 10.325 48.493 1.00 18.40 188 LEU B N 1
ATOM 2415 C CA . LEU B 1 165 ? -1.638 9.274 48.829 1.00 16.55 188 LEU B CA 1
ATOM 2416 C C . LEU B 1 165 ? -0.175 9.594 48.426 1.00 17.21 188 LEU B C 1
ATOM 2417 O O . LEU B 1 165 ? 0.808 9.156 49.089 1.00 18.34 188 LEU B O 1
ATOM 2422 N N . VAL B 1 166 ? -0.026 10.384 47.365 1.00 16.66 189 VAL B N 1
ATOM 2423 C CA . VAL B 1 166 ? 1.283 10.925 46.971 1.00 16.66 189 VAL B CA 1
ATOM 2424 C C . VAL B 1 166 ? 1.850 11.921 47.956 1.00 17.41 189 VAL B C 1
ATOM 2425 O O . VAL B 1 166 ? 3.050 11.898 48.242 1.00 20.85 189 VAL B O 1
ATOM 2429 N N . LYS B 1 167 ? 1.025 12.856 48.404 1.00 17.54 190 LYS B N 1
ATOM 2430 C CA . LYS B 1 167 ? 1.396 13.839 49.424 1.00 16.90 190 LYS B CA 1
ATOM 2431 C C . LYS B 1 167 ? 1.812 13.057 50.648 1.00 18.31 190 LYS B C 1
ATOM 2432 O O . LYS B 1 167 ? 2.887 13.229 51.164 1.00 19.45 190 LYS B O 1
ATOM 2438 N N . GLU B 1 168 ? 0.967 12.133 51.083 1.00 21.41 191 GLU B N 1
ATOM 2439 C CA . GLU B 1 168 ? 1.151 11.493 52.361 1.00 20.38 191 GLU B CA 1
ATOM 2440 C C . GLU B 1 168 ? 2.431 10.684 52.340 1.00 19.80 191 GLU B C 1
ATOM 2441 O O . GLU B 1 168 ? 3.148 10.651 53.320 1.00 21.05 191 GLU B O 1
ATOM 2447 N N . THR B 1 169 ? 2.751 10.064 51.211 1.00 18.82 192 THR B N 1
ATOM 2448 C CA . THR B 1 169 ? 4.008 9.330 51.068 1.00 18.28 192 THR B CA 1
ATOM 2449 C C . THR B 1 169 ? 5.165 10.291 51.139 1.00 17.28 192 THR B C 1
ATOM 2450 O O . THR B 1 169 ? 6.100 10.129 51.952 1.00 17.53 192 THR B O 1
ATOM 2454 N N . LEU B 1 170 ? 5.095 11.361 50.364 1.00 15.79 193 LEU B N 1
ATOM 2455 C CA . LEU B 1 170 ? 6.264 12.254 50.374 1.00 16.10 193 LEU B CA 1
ATOM 2456 C C . LEU B 1 170 ? 6.492 12.962 51.730 1.00 16.04 193 LEU B C 1
ATOM 2457 O O . LEU B 1 170 ? 7.603 12.980 52.277 1.00 15.53 193 LEU B O 1
ATOM 2462 N N . ILE B 1 171 ? 5.426 13.510 52.280 1.00 16.79 194 ILE B N 1
ATOM 2463 C CA . ILE B 1 171 ? 5.543 14.364 53.429 1.00 18.85 194 ILE B CA 1
ATOM 2464 C C . ILE B 1 171 ? 5.408 13.609 54.748 1.00 21.94 194 ILE B C 1
ATOM 2465 O O . ILE B 1 171 ? 6.227 13.815 55.685 1.00 24.28 194 ILE B O 1
ATOM 2470 N N . ASN B 1 172 ? 4.426 12.696 54.828 1.00 22.09 195 ASN B N 1
ATOM 2471 C CA . ASN B 1 172 ? 4.200 11.994 56.110 1.00 24.54 195 ASN B CA 1
ATOM 2472 C C . ASN B 1 172 ? 5.201 10.927 56.376 1.00 24.42 195 ASN B C 1
ATOM 2473 O O . ASN B 1 172 ? 5.420 10.627 57.497 1.00 25.21 195 ASN B O 1
ATOM 2478 N N . ARG B 1 173 ? 5.881 10.422 55.354 1.00 23.01 196 ARG B N 1
ATOM 2479 C CA . ARG B 1 173 ? 6.842 9.394 55.575 1.00 22.47 196 ARG B CA 1
ATOM 2480 C C . ARG B 1 173 ? 8.236 9.958 55.263 1.00 21.92 196 ARG B C 1
ATOM 2481 O O . ARG B 1 173 ? 9.035 10.149 56.175 1.00 25.62 196 ARG B O 1
ATOM 2489 N N . GLY B 1 174 ? 8.516 10.228 53.993 1.00 20.61 197 GLY B N 1
ATOM 2490 C CA . GLY B 1 174 ? 9.827 10.650 53.539 1.00 19.06 197 GLY B CA 1
ATOM 2491 C C . GLY B 1 174 ? 10.306 11.921 54.200 1.00 20.32 197 GLY B C 1
ATOM 2492 O O . GLY B 1 174 ? 11.258 11.854 54.947 1.00 21.41 197 GLY B O 1
ATOM 2493 N N . PHE B 1 175 ? 9.651 13.065 53.978 1.00 18.94 198 PHE B N 1
ATOM 2494 C CA . PHE B 1 175 ? 10.067 14.271 54.688 1.00 19.89 198 PHE B CA 1
ATOM 2495 C C . PHE B 1 175 ? 10.133 14.115 56.236 1.00 22.92 198 PHE B C 1
ATOM 2496 O O . PHE B 1 175 ? 11.118 14.567 56.852 1.00 24.18 198 PHE B O 1
ATOM 2504 N N . SER B 1 176 ? 9.114 13.493 56.861 1.00 23.07 199 SER B N 1
ATOM 2505 C CA . SER B 1 176 ? 9.058 13.356 58.330 1.00 23.28 199 SER B CA 1
ATOM 2506 C C . SER B 1 176 ? 10.258 12.588 58.984 1.00 26.27 199 SER B C 1
ATOM 2507 O O . SER B 1 176 ? 10.843 13.005 59.995 1.00 26.86 199 SER B O 1
ATOM 2510 N N . ILE B 1 177 ? 10.611 11.453 58.413 1.00 23.53 200 ILE B N 1
ATOM 2511 C CA . ILE B 1 177 ? 11.833 10.789 58.831 1.00 24.21 200 ILE B CA 1
ATOM 2512 C C . ILE B 1 177 ? 13.050 11.715 58.770 1.00 25.61 200 ILE B C 1
ATOM 2513 O O . ILE B 1 177 ? 13.745 11.846 59.763 1.00 26.59 200 ILE B O 1
ATOM 2518 N N . GLN B 1 178 ? 13.312 12.363 57.634 1.00 25.68 201 GLN B N 1
ATOM 2519 C CA . GLN B 1 178 ? 14.492 13.235 57.543 1.00 22.88 201 GLN B CA 1
ATOM 2520 C C . GLN B 1 178 ? 14.401 14.332 58.587 1.00 24.09 201 GLN B C 1
ATOM 2521 O O . GLN B 1 178 ? 15.387 14.604 59.309 1.00 23.08 201 GLN B O 1
ATOM 2527 N N . LEU B 1 179 ? 13.220 14.943 58.713 1.00 23.65 202 LEU B N 1
ATOM 2528 C CA . LEU B 1 179 ? 13.068 16.074 59.654 1.00 24.87 202 LEU B CA 1
ATOM 2529 C C . LEU B 1 179 ? 13.417 15.635 61.076 1.00 28.92 202 LEU B C 1
ATOM 2530 O O . LEU B 1 179 ? 14.119 16.358 61.792 1.00 29.90 202 LEU B O 1
ATOM 2535 N N . ALA B 1 180 ? 12.889 14.467 61.464 1.00 27.77 203 ALA B N 1
ATOM 2536 C CA . ALA B 1 180 ? 13.140 13.844 62.758 1.00 29.58 203 ALA B CA 1
ATOM 2537 C C . ALA B 1 180 ? 14.637 13.772 63.018 1.00 27.08 203 ALA B C 1
ATOM 2538 O O . ALA B 1 180 ? 15.098 14.282 64.026 1.00 25.88 203 ALA B O 1
ATOM 2540 N N . MET B 1 181 ? 15.355 13.125 62.097 1.00 28.48 204 MET B N 1
ATOM 2541 C CA . MET B 1 181 ? 16.816 13.008 62.084 1.00 29.84 204 MET B CA 1
ATOM 2542 C C . MET B 1 181 ? 17.628 14.278 62.345 1.00 30.55 204 MET B C 1
ATOM 2543 O O . MET B 1 181 ? 18.680 14.205 63.026 1.00 29.60 204 MET B O 1
ATOM 2548 N N . GLU B 1 182 ? 17.146 15.407 61.811 1.00 29.47 205 GLU B N 1
ATOM 2549 C CA . GLU B 1 182 ? 17.856 16.700 61.885 1.00 29.94 205 GLU B CA 1
ATOM 2550 C C . GLU B 1 182 ? 17.449 17.521 63.123 1.00 31.75 205 GLU B C 1
ATOM 2551 O O . GLU B 1 182 ? 18.301 18.211 63.696 1.00 35.87 205 GLU B O 1
ATOM 2557 N N . GLU B 1 183 ? 16.168 17.482 63.511 1.00 33.86 206 GLU B N 1
ATOM 2558 C CA . GLU B 1 183 ? 15.699 17.998 64.812 1.00 35.10 206 GLU B CA 1
ATOM 2559 C C . GLU B 1 183 ? 16.592 17.421 65.938 1.00 40.68 206 GLU B C 1
ATOM 2560 O O . GLU B 1 183 ? 17.236 18.173 66.687 1.00 47.13 206 GLU B O 1
ATOM 2566 N N . ILE B 1 184 ? 16.662 16.084 66.004 1.00 34.48 207 ILE B N 1
ATOM 2567 C CA . ILE B 1 184 ? 17.305 15.362 67.073 1.00 35.38 207 ILE B CA 1
ATOM 2568 C C . ILE B 1 184 ? 18.793 15.646 67.074 1.00 38.16 207 ILE B C 1
ATOM 2569 O O . ILE B 1 184 ? 19.381 15.918 68.127 1.00 42.06 207 ILE B O 1
ATOM 2574 N N . SER B 1 185 ? 19.406 15.623 65.907 1.00 34.85 208 SER B N 1
ATOM 2575 C CA . SER B 1 185 ? 20.784 15.986 65.847 1.00 32.61 208 SER B CA 1
ATOM 2576 C C . SER B 1 185 ? 20.992 17.383 66.415 1.00 38.20 208 SER B C 1
ATOM 2577 O O . SER B 1 185 ? 22.036 17.629 67.050 1.00 38.07 208 SER B O 1
ATOM 2580 N N . ALA B 1 186 ? 20.025 18.292 66.190 1.00 36.84 209 ALA B N 1
ATOM 2581 C CA . ALA B 1 186 ? 20.291 19.724 66.410 1.00 37.06 209 ALA B CA 1
ATOM 2582 C C . ALA B 1 186 ? 20.303 19.966 67.884 1.00 36.59 209 ALA B C 1
ATOM 2583 O O . ALA B 1 186 ? 21.268 20.568 68.398 1.00 35.64 209 ALA B O 1
ATOM 2585 N N . LYS B 1 187 ? 19.225 19.485 68.520 1.00 35.94 210 LYS B N 1
ATOM 2586 C CA . LYS B 1 187 ? 19.009 19.396 69.987 1.00 37.24 210 LYS B CA 1
ATOM 2587 C C . LYS B 1 187 ? 20.104 18.672 70.798 1.00 37.05 210 LYS B C 1
ATOM 2588 O O . LYS B 1 187 ? 20.346 19.026 71.940 1.00 42.08 210 LYS B O 1
ATOM 2594 N N . ILE B 1 188 ? 20.718 17.642 70.228 1.00 39.67 211 ILE B N 1
ATOM 2595 C CA . ILE B 1 188 ? 21.845 16.963 70.863 1.00 43.25 211 ILE B CA 1
ATOM 2596 C C . ILE B 1 188 ? 23.057 17.891 70.777 1.00 53.46 211 ILE B C 1
ATOM 2597 O O . ILE B 1 188 ? 23.752 18.114 71.788 1.00 61.35 211 ILE B O 1
ATOM 2602 N N . LEU B 1 189 ? 23.308 18.429 69.579 1.00 53.22 212 LEU B N 1
ATOM 2603 C CA . LEU B 1 189 ? 24.473 19.296 69.350 1.00 51.39 212 LEU B CA 1
ATOM 2604 C C . LEU B 1 189 ? 24.388 20.593 70.160 1.00 49.59 212 LEU B C 1
ATOM 2605 O O . LEU B 1 189 ? 25.410 21.155 70.541 1.00 52.33 212 LEU B O 1
ATOM 2610 N N . ASN B 1 190 ? 23.170 21.044 70.441 1.00 49.75 213 ASN B N 1
ATOM 2611 C CA . ASN B 1 190 ? 22.950 22.306 71.153 1.00 49.31 213 ASN B CA 1
ATOM 2612 C C . ASN B 1 190 ? 23.476 22.259 72.593 1.00 54.08 213 ASN B C 1
ATOM 2613 O O . ASN B 1 190 ? 24.145 23.184 73.018 1.00 54.22 213 ASN B O 1
ATOM 2618 N N . VAL B 1 191 ? 23.172 21.175 73.320 1.00 51.28 214 VAL B N 1
ATOM 2619 C CA . VAL B 1 191 ? 23.680 20.910 74.676 1.00 40.53 214 VAL B CA 1
ATOM 2620 C C . VAL B 1 191 ? 24.920 19.999 74.621 1.00 43.00 214 VAL B C 1
ATOM 2621 O O . VAL B 1 191 ? 25.109 19.119 75.462 1.00 43.93 214 VAL B O 1
ATOM 2625 N N . LYS B 1 192 ? 25.774 20.202 73.623 1.00 42.53 215 LYS B N 1
ATOM 2626 C CA . LYS B 1 192 ? 27.074 19.517 73.568 1.00 45.91 215 LYS B CA 1
ATOM 2627 C C . LYS B 1 192 ? 28.084 20.075 74.616 1.00 55.48 215 LYS B C 1
ATOM 2628 O O . LYS B 1 192 ? 28.663 19.344 75.445 1.00 49.77 215 LYS B O 1
ATOM 2634 N N . ASN B 1 202 ? 20.980 5.294 78.631 1.00 46.11 225 ASN B N 1
ATOM 2635 C CA . ASN B 1 202 ? 20.748 6.725 78.411 1.00 56.57 225 ASN B CA 1
ATOM 2636 C C . ASN B 1 202 ? 21.474 7.255 77.179 1.00 59.27 225 ASN B C 1
ATOM 2637 O O . ASN B 1 202 ? 20.902 7.343 76.097 1.00 58.45 225 ASN B O 1
ATOM 2642 N N . LEU B 1 203 ? 22.745 7.601 77.343 1.00 59.45 226 LEU B N 1
ATOM 2643 C CA . LEU B 1 203 ? 23.625 7.811 76.199 1.00 60.05 226 LEU B CA 1
ATOM 2644 C C . LEU B 1 203 ? 23.633 6.549 75.333 1.00 64.64 226 LEU B C 1
ATOM 2645 O O . LEU B 1 203 ? 23.928 6.611 74.138 1.00 65.62 226 LEU B O 1
ATOM 2650 N N . GLU B 1 204 ? 23.292 5.409 75.938 1.00 68.99 227 GLU B N 1
ATOM 2651 C CA . GLU B 1 204 ? 23.008 4.190 75.175 1.00 65.39 227 GLU B CA 1
ATOM 2652 C C . GLU B 1 204 ? 21.807 4.422 74.231 1.00 64.35 227 GLU B C 1
ATOM 2653 O O . GLU B 1 204 ? 21.944 4.237 73.005 1.00 55.62 227 GLU B O 1
ATOM 2659 N N . THR B 1 205 ? 20.664 4.856 74.787 1.00 56.97 228 THR B N 1
ATOM 2660 C CA . THR B 1 205 ? 19.448 5.019 73.987 1.00 55.04 228 THR B CA 1
ATOM 2661 C C . THR B 1 205 ? 19.617 6.058 72.844 1.00 58.93 228 THR B C 1
ATOM 2662 O O . THR B 1 205 ? 18.999 5.901 71.788 1.00 57.87 228 THR B O 1
ATOM 2666 N N . LEU B 1 206 ? 20.470 7.076 73.028 1.00 50.37 229 LEU B N 1
ATOM 2667 C CA . LEU B 1 206 ? 20.752 8.033 71.956 1.00 45.41 229 LEU B CA 1
ATOM 2668 C C . LEU B 1 206 ? 21.506 7.416 70.816 1.00 47.97 229 LEU B C 1
ATOM 2669 O O . LEU B 1 206 ? 21.161 7.671 69.684 1.00 46.96 229 LEU B O 1
ATOM 2674 N N . TYR B 1 207 ? 22.558 6.646 71.096 1.00 51.64 230 TYR B N 1
ATOM 2675 C CA . TYR B 1 207 ? 23.264 5.951 70.019 1.00 50.62 230 TYR B CA 1
ATOM 2676 C C . TYR B 1 207 ? 22.300 5.054 69.226 1.00 48.48 230 TYR B C 1
ATOM 2677 O O . TYR B 1 207 ? 22.265 5.135 67.999 1.00 43.02 230 TYR B O 1
ATOM 2686 N N . ASN B 1 208 ? 21.493 4.252 69.934 1.00 46.75 231 ASN B N 1
ATOM 2687 C CA . ASN B 1 208 ? 20.492 3.349 69.312 1.00 50.19 231 ASN B CA 1
ATOM 2688 C C . ASN B 1 208 ? 19.394 4.068 68.484 1.00 48.44 231 ASN B C 1
ATOM 2689 O O . ASN B 1 208 ? 19.082 3.650 67.355 1.00 44.51 231 ASN B O 1
ATOM 2694 N N . ASP B 1 209 ? 18.807 5.125 69.062 1.00 44.48 232 ASP B N 1
ATOM 2695 C CA . ASP B 1 209 ? 17.842 6.001 68.362 1.00 43.27 232 ASP B CA 1
ATOM 2696 C C . ASP B 1 209 ? 18.277 6.395 66.948 1.00 42.76 232 ASP B C 1
ATOM 2697 O O . ASP B 1 209 ? 17.507 6.270 66.002 1.00 45.26 232 ASP B O 1
ATOM 2702 N N . PHE B 1 210 ? 19.523 6.805 66.798 1.00 41.30 233 PHE B N 1
ATOM 2703 C CA . PHE B 1 210 ? 20.111 6.984 65.477 1.00 44.82 233 PHE B CA 1
ATOM 2704 C C . PHE B 1 210 ? 20.025 5.756 64.543 1.00 45.90 233 PHE B C 1
ATOM 2705 O O . PHE B 1 210 ? 19.805 5.904 63.323 1.00 46.65 233 PHE B O 1
ATOM 2713 N N . GLU B 1 211 ? 20.191 4.553 65.104 1.00 46.61 234 GLU B N 1
ATOM 2714 C CA . GLU B 1 211 ? 20.073 3.305 64.333 1.00 39.45 234 GLU B CA 1
ATOM 2715 C C . GLU B 1 211 ? 18.608 3.009 63.970 1.00 39.67 234 GLU B C 1
ATOM 2716 O O . GLU B 1 211 ? 18.355 2.572 62.839 1.00 37.02 234 GLU B O 1
ATOM 2722 N N . LYS B 1 212 ? 17.665 3.277 64.891 1.00 38.86 235 LYS B N 1
ATOM 2723 C CA . LYS B 1 212 ? 16.225 3.230 64.605 1.00 40.41 235 LYS B CA 1
ATOM 2724 C C . LYS B 1 212 ? 15.800 4.147 63.425 1.00 41.87 235 LYS B C 1
ATOM 2725 O O . LYS B 1 212 ? 15.187 3.683 62.455 1.00 40.86 235 LYS B O 1
ATOM 2731 N N . LEU B 1 213 ? 16.181 5.426 63.493 1.00 40.13 236 LEU B N 1
ATOM 2732 C CA . LEU B 1 213 ? 15.979 6.400 62.411 1.00 36.58 236 LEU B CA 1
ATOM 2733 C C . LEU B 1 213 ? 16.569 5.940 61.081 1.00 37.89 236 LEU B C 1
ATOM 2734 O O . LEU B 1 213 ? 15.857 5.948 60.065 1.00 34.95 236 LEU B O 1
ATOM 2739 N N . THR B 1 214 ? 17.850 5.530 61.083 1.00 37.39 237 THR B N 1
ATOM 2740 C CA . THR B 1 214 ? 18.463 4.904 59.881 1.00 37.22 237 THR B CA 1
ATOM 2741 C C . THR B 1 214 ? 17.635 3.741 59.328 1.00 36.31 237 THR B C 1
ATOM 2742 O O . THR B 1 214 ? 17.651 3.482 58.126 1.00 42.23 237 THR B O 1
ATOM 2746 N N . SER B 1 215 ? 16.924 3.035 60.194 1.00 37.48 238 SER B N 1
ATOM 2747 C CA . SER B 1 215 ? 16.253 1.800 59.778 1.00 41.04 238 SER B CA 1
ATOM 2748 C C . SER B 1 215 ? 14.950 2.222 59.082 1.00 40.60 238 SER B C 1
ATOM 2749 O O . SER B 1 215 ? 14.640 1.701 57.991 1.00 42.96 238 SER B O 1
ATOM 2752 N N . LEU B 1 216 ? 14.253 3.201 59.683 1.00 32.74 239 LEU B N 1
ATOM 2753 C CA . LEU B 1 216 ? 13.170 3.962 59.024 1.00 31.30 239 LEU B CA 1
ATOM 2754 C C . LEU B 1 216 ? 13.553 4.432 57.606 1.00 31.70 239 LEU B C 1
ATOM 2755 O O . LEU B 1 216 ? 12.850 4.129 56.618 1.00 31.11 239 LEU B O 1
ATOM 2760 N N . LYS B 1 217 ? 14.683 5.115 57.497 1.00 28.85 240 LYS B N 1
ATOM 2761 C CA . LYS B 1 217 ? 15.073 5.736 56.234 1.00 30.43 240 LYS B CA 1
ATOM 2762 C C . LYS B 1 217 ? 15.512 4.693 55.222 1.00 33.89 240 LYS B C 1
ATOM 2763 O O . LYS B 1 217 ? 15.193 4.820 54.022 1.00 37.71 240 LYS B O 1
ATOM 2769 N N . GLU B 1 218 ? 16.244 3.665 55.677 1.00 34.09 241 GLU B N 1
ATOM 2770 C CA . GLU B 1 218 ? 16.790 2.685 54.741 1.00 35.96 241 GLU B CA 1
ATOM 2771 C C . GLU B 1 218 ? 15.619 2.019 54.02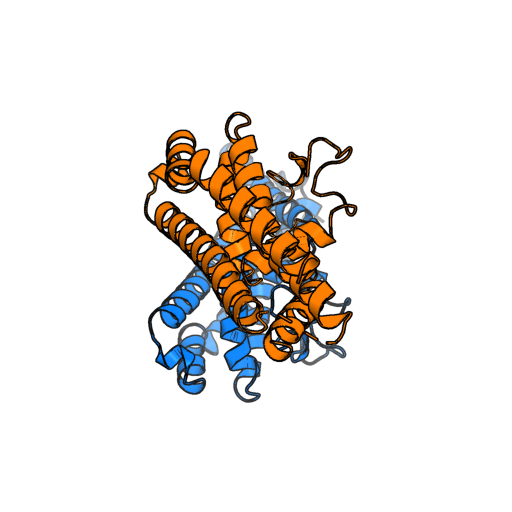9 1.00 32.47 241 GLU B C 1
ATOM 2772 O O . GLU B 1 218 ? 15.711 1.658 52.861 1.00 32.42 241 GLU B O 1
ATOM 2778 N N . LYS B 1 219 ? 14.537 1.884 54.773 1.00 28.01 242 LYS B N 1
ATOM 2779 C CA . LYS B 1 219 ? 13.345 1.199 54.390 1.00 29.98 242 LYS B CA 1
ATOM 2780 C C . LYS B 1 219 ? 12.500 2.026 53.359 1.00 32.44 242 LYS B C 1
ATOM 2781 O O . LYS B 1 219 ? 11.877 1.472 52.400 1.00 31.31 242 LYS B O 1
ATOM 2787 N N . TRP B 1 220 ? 12.453 3.341 53.616 1.00 30.51 243 TRP B N 1
ATOM 2788 C CA . TRP B 1 220 ? 11.941 4.354 52.717 1.00 27.40 243 TRP B CA 1
ATOM 2789 C C . TRP B 1 220 ? 12.752 4.321 51.447 1.00 27.88 243 TRP B C 1
ATOM 2790 O O . TRP B 1 220 ? 12.177 4.380 50.358 1.00 25.87 243 TRP B O 1
ATOM 2801 N N . LEU B 1 221 ? 14.075 4.206 51.543 1.00 26.14 244 LEU B N 1
ATOM 2802 C CA . LEU B 1 221 ? 14.866 4.130 50.307 1.00 28.95 244 LEU B CA 1
ATOM 2803 C C . LEU B 1 221 ? 14.617 2.764 49.567 1.00 29.75 244 LEU B C 1
ATOM 2804 O O . LEU B 1 221 ? 14.710 2.633 48.339 1.00 29.45 244 LEU B O 1
AT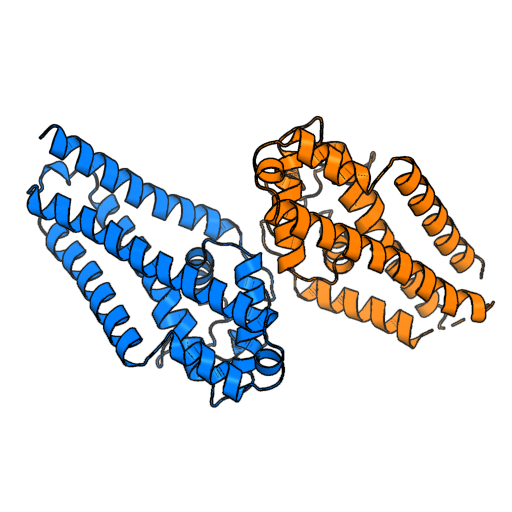OM 2809 N N . LYS B 1 222 ? 14.324 1.737 50.348 1.00 30.66 245 LYS B N 1
ATOM 2810 C CA . LYS B 1 222 ? 14.168 0.387 49.851 1.00 30.17 245 LYS B CA 1
ATOM 2811 C C . LYS B 1 222 ? 12.821 0.352 49.064 1.00 28.77 245 LYS B C 1
ATOM 2812 O O . LYS B 1 222 ? 12.808 -0.004 47.853 1.00 25.38 245 LYS B O 1
ATOM 2818 N N . ASP B 1 223 ? 11.726 0.768 49.719 1.00 25.55 246 ASP B N 1
ATOM 2819 C CA . ASP B 1 223 ? 10.431 0.950 49.005 1.00 26.25 246 ASP B CA 1
ATOM 2820 C C . ASP B 1 223 ? 10.479 1.826 47.763 1.00 25.94 246 ASP B C 1
ATOM 2821 O O . ASP B 1 223 ? 9.865 1.487 46.732 1.00 28.12 246 ASP B O 1
ATOM 2826 N N . THR B 1 224 ? 11.193 2.939 47.845 1.00 24.09 247 THR B N 1
ATOM 2827 C CA . THR B 1 224 ? 11.373 3.818 46.701 1.00 22.51 247 THR B CA 1
ATOM 2828 C C . THR B 1 224 ? 12.104 3.116 45.571 1.00 22.13 247 THR B C 1
ATOM 2829 O O . THR B 1 224 ? 11.656 3.148 44.385 1.00 21.17 247 THR B O 1
ATOM 2833 N N . ASP B 1 225 ? 13.253 2.536 45.901 1.00 21.55 248 ASP B N 1
ATOM 2834 C CA . ASP B 1 225 ? 14.011 1.865 44.881 1.00 23.01 248 ASP B CA 1
ATOM 2835 C C . ASP B 1 225 ? 13.137 0.736 44.345 1.00 21.95 248 ASP B C 1
ATOM 2836 O O . ASP B 1 225 ? 13.081 0.560 43.121 1.00 23.74 248 ASP B O 1
ATOM 2841 N N . ASP B 1 226 ? 12.421 0.004 45.200 1.00 19.23 249 ASP B N 1
ATOM 2842 C CA . ASP B 1 226 ? 11.478 -1.005 44.648 1.00 22.32 249 ASP B CA 1
ATOM 2843 C C . ASP B 1 226 ? 10.365 -0.475 43.750 1.00 21.43 249 ASP B C 1
ATOM 2844 O O . ASP B 1 226 ? 10.057 -1.067 42.737 1.00 26.37 249 ASP B O 1
ATOM 2849 N N . LEU B 1 227 ? 9.752 0.645 44.078 1.00 20.57 250 LEU B N 1
ATOM 2850 C CA . LEU B 1 227 ? 8.773 1.171 43.173 1.00 19.35 250 LEU B CA 1
ATOM 2851 C C . LEU B 1 227 ? 9.424 1.554 41.826 1.00 20.70 250 LEU B C 1
ATOM 2852 O O . LEU B 1 227 ? 8.879 1.277 40.757 1.00 22.28 250 LEU B O 1
ATOM 2857 N N . ILE B 1 228 ? 10.610 2.149 41.846 1.00 22.52 251 ILE B N 1
ATOM 2858 C CA . ILE B 1 228 ? 11.279 2.468 40.565 1.00 22.93 251 ILE B CA 1
ATOM 2859 C C . ILE B 1 228 ? 11.452 1.193 39.686 1.00 20.74 251 ILE B C 1
ATOM 2860 O O . ILE B 1 228 ? 11.053 1.161 38.554 1.00 23.03 251 ILE B O 1
ATOM 2865 N N . ASP B 1 229 ? 12.012 0.135 40.223 1.00 22.73 252 ASP B N 1
ATOM 2866 C CA . ASP B 1 229 ? 12.177 -1.141 39.467 1.00 22.63 252 ASP B CA 1
ATOM 2867 C C . ASP B 1 229 ? 10.825 -1.718 39.078 1.00 22.72 252 ASP B C 1
ATOM 2868 O O . ASP B 1 229 ? 10.658 -2.078 37.922 1.00 21.33 252 ASP B O 1
ATOM 2873 N N . GLU B 1 230 ? 9.859 -1.798 39.999 1.00 21.60 253 GLU B N 1
ATOM 2874 C CA . GLU B 1 230 ? 8.549 -2.302 39.555 1.00 28.70 253 GLU B CA 1
ATOM 2875 C C . GLU B 1 230 ? 7.992 -1.545 38.392 1.00 26.62 253 GLU B C 1
ATOM 2876 O O . GLU B 1 230 ? 7.495 -2.141 37.481 1.00 26.73 253 GLU B O 1
ATOM 2882 N N . TYR B 1 231 ? 8.060 -0.218 38.428 1.00 25.69 254 TYR B N 1
ATOM 2883 C CA . TYR B 1 231 ? 7.466 0.566 37.349 1.00 23.15 254 TYR B CA 1
ATOM 2884 C C . TYR B 1 231 ? 8.240 0.383 36.043 1.00 22.93 254 TYR B C 1
ATOM 2885 O O . TYR B 1 231 ? 7.631 0.084 34.999 1.00 20.71 254 TYR B O 1
ATOM 2894 N N . ASN B 1 232 ? 9.577 0.518 36.093 1.00 22.99 255 ASN B N 1
ATOM 2895 C CA . ASN B 1 232 ? 10.404 0.264 34.880 1.00 24.00 255 ASN B CA 1
ATOM 2896 C C . ASN B 1 232 ? 10.235 -1.087 34.217 1.00 24.15 255 ASN B C 1
ATOM 2897 O O . ASN B 1 232 ? 10.360 -1.201 32.993 1.00 21.79 255 ASN B O 1
ATOM 2902 N N . THR B 1 233 ? 9.890 -2.073 35.042 1.00 24.50 256 THR B N 1
ATOM 2903 C CA . THR B 1 233 ? 9.773 -3.499 34.715 1.00 26.62 256 THR B CA 1
ATOM 2904 C C . THR B 1 233 ? 8.355 -3.963 34.359 1.00 27.42 256 THR B C 1
ATOM 2905 O O . THR B 1 233 ? 8.187 -5.063 33.885 1.00 26.24 256 THR B O 1
ATOM 2909 N N . ASN B 1 234 ? 7.330 -3.133 34.580 1.00 28.51 257 ASN B N 1
ATOM 2910 C CA . ASN B 1 234 ? 5.924 -3.532 34.289 1.00 25.77 257 ASN B CA 1
ATOM 2911 C C . ASN B 1 234 ? 5.192 -2.521 33.415 1.00 24.31 257 ASN B C 1
ATOM 2912 O O . ASN B 1 234 ? 4.642 -1.574 33.922 1.00 23.75 257 ASN B O 1
ATOM 2917 N N . PRO B 1 235 ? 5.125 -2.754 32.105 1.00 25.87 258 PRO B N 1
ATOM 2918 C CA . PRO B 1 235 ? 4.508 -1.774 31.184 1.00 25.44 258 PRO B CA 1
ATOM 2919 C C . PRO B 1 235 ? 3.152 -1.298 31.677 1.00 26.74 258 PRO B C 1
ATOM 2920 O O . PRO B 1 235 ? 2.754 -0.135 31.427 1.00 29.70 258 PRO B O 1
ATOM 2924 N N . ASP B 1 236 ? 2.415 -2.149 32.380 1.00 27.25 259 ASP B N 1
ATOM 2925 C CA . ASP B 1 236 ? 1.076 -1.709 32.640 1.00 27.64 259 ASP B CA 1
ATOM 2926 C C . ASP B 1 236 ? 0.966 -0.824 33.916 1.00 28.19 259 ASP B C 1
ATOM 2927 O O . ASP B 1 236 ? 0.012 -0.017 34.047 1.00 26.49 259 ASP B O 1
ATOM 2932 N N . LEU B 1 237 ? 1.999 -0.862 34.777 1.00 24.78 260 LEU B N 1
ATOM 2933 C CA . LEU B 1 237 ? 2.194 0.217 35.770 1.00 23.23 260 LEU B CA 1
ATOM 2934 C C . LEU B 1 237 ? 2.370 1.574 35.069 1.00 25.57 260 LEU B C 1
ATOM 2935 O O . LEU B 1 237 ? 2.148 2.649 35.670 1.00 23.95 260 LEU B O 1
ATOM 2940 N N . GLN B 1 238 ? 2.769 1.526 33.802 1.00 24.25 261 GLN B N 1
ATOM 2941 C CA . GLN B 1 238 ? 3.059 2.755 33.064 1.00 27.38 261 GLN B CA 1
ATOM 2942 C C . GLN B 1 238 ? 1.831 3.376 32.428 1.00 26.34 261 GLN B C 1
ATOM 2943 O O . GLN B 1 238 ? 1.840 4.568 32.206 1.00 30.62 261 GLN B O 1
ATOM 2949 N N . THR B 1 239 ? 0.812 2.563 32.140 1.00 24.32 262 THR B N 1
ATOM 2950 C CA . THR B 1 239 ? -0.352 2.931 31.354 1.00 22.86 262 THR B CA 1
ATOM 2951 C C . THR B 1 239 ? -1.675 2.760 32.178 1.00 23.09 262 THR B C 1
ATOM 2952 O O . THR B 1 239 ? -2.802 3.005 31.663 1.00 23.15 262 THR B O 1
ATOM 2956 N N . ASP B 1 240 ? -1.556 2.340 33.434 1.00 20.25 263 ASP B N 1
ATOM 2957 C CA . ASP B 1 240 ? -2.749 2.104 34.227 1.00 19.21 263 ASP B CA 1
ATOM 2958 C C . ASP B 1 240 ? -2.501 2.656 35.586 1.00 16.96 263 ASP B C 1
ATOM 2959 O O . ASP B 1 240 ? -1.910 2.012 36.428 1.00 16.67 263 ASP B O 1
ATOM 2964 N N . VAL B 1 241 ? -2.961 3.876 35.786 1.00 16.12 264 VAL B N 1
ATOM 2965 C CA . VAL B 1 241 ? -2.715 4.635 37.006 1.00 15.59 264 VAL B CA 1
ATOM 2966 C C . VAL B 1 241 ? -3.385 4.051 38.259 1.00 16.19 264 VAL B C 1
ATOM 2967 O O . VAL B 1 241 ? -2.926 4.301 39.370 1.00 16.07 264 VAL B O 1
ATOM 2971 N N . SER B 1 242 ? -4.438 3.225 38.088 1.00 16.87 265 SER B N 1
ATOM 2972 C CA . SER B 1 242 ? -5.163 2.619 39.225 1.00 16.47 265 SER B CA 1
ATOM 2973 C C . SER B 1 242 ? -4.285 1.527 39.757 1.00 16.09 265 SER B C 1
ATOM 2974 O O . SER B 1 242 ? -4.200 1.315 40.944 1.00 17.47 265 SER B O 1
ATOM 2977 N N . LYS B 1 243 ? -3.660 0.786 38.857 1.00 16.43 266 LYS B N 1
ATOM 2978 C CA . LYS B 1 243 ? -2.793 -0.315 39.261 1.00 16.13 266 LYS B CA 1
ATOM 2979 C C . LYS B 1 243 ? -1.536 0.232 39.931 1.00 14.95 266 LYS B C 1
ATOM 2980 O O . LYS B 1 243 ? -1.064 -0.353 40.912 1.00 14.36 266 LYS B O 1
ATOM 2986 N N . LEU B 1 244 ? -1.010 1.347 39.398 1.00 13.82 267 LEU B N 1
ATOM 2987 C CA . LEU B 1 244 ? 0.120 2.024 39.986 1.00 13.93 267 LEU B CA 1
ATOM 2988 C C . LEU B 1 244 ? -0.266 2.482 41.393 1.00 15.12 267 LEU B C 1
ATOM 2989 O O . LEU B 1 244 ? 0.572 2.363 42.352 1.00 14.85 267 LEU B O 1
ATOM 2994 N N . ASN B 1 245 ? -1.501 2.999 41.515 1.00 14.74 268 ASN B N 1
ATOM 2995 C CA . ASN B 1 245 ? -1.972 3.478 42.826 1.00 15.95 268 ASN B CA 1
ATOM 2996 C C . ASN B 1 245 ? -1.951 2.330 43.784 1.00 16.10 268 ASN B C 1
ATOM 2997 O O . ASN B 1 245 ? -1.398 2.468 44.845 1.00 15.68 268 ASN B O 1
ATOM 3002 N N . ASP B 1 246 ? -2.492 1.174 43.396 1.00 17.40 269 ASP B N 1
ATOM 3003 C CA . ASP B 1 246 ? -2.527 0.016 44.313 1.00 17.33 269 ASP B CA 1
ATOM 3004 C C . ASP B 1 246 ? -1.099 -0.363 44.636 1.00 18.85 269 ASP B C 1
ATOM 3005 O O . ASP B 1 246 ? -0.772 -0.727 45.781 1.00 23.83 269 ASP B O 1
ATOM 3010 N N . THR B 1 247 ? -0.223 -0.310 43.651 1.00 17.16 270 THR B N 1
ATOM 3011 C CA . THR B 1 247 ? 1.171 -0.665 43.936 1.00 17.62 270 THR B CA 1
ATOM 3012 C C . THR B 1 247 ? 1.876 0.267 44.981 1.00 17.17 270 THR B C 1
ATOM 3013 O O . THR B 1 247 ? 2.485 -0.246 45.862 1.00 19.22 270 THR B O 1
ATOM 3017 N N . LEU B 1 248 ? 1.742 1.591 44.904 1.00 16.14 271 LEU B N 1
ATOM 3018 C CA . LEU B 1 248 ? 2.120 2.525 46.009 1.00 17.57 271 LEU B CA 1
ATOM 3019 C C . LEU B 1 248 ? 1.511 2.178 47.385 1.00 19.09 271 LEU B C 1
ATOM 3020 O O . LEU B 1 248 ? 2.261 2.017 48.355 1.00 19.68 271 LEU B O 1
ATOM 3025 N N . ARG B 1 249 ? 0.177 2.041 47.456 1.00 19.23 272 ARG B N 1
ATOM 3026 C CA . ARG B 1 249 ? -0.527 1.498 48.624 1.00 21.28 272 ARG B CA 1
ATOM 3027 C C . ARG B 1 249 ? 0.109 0.301 49.274 1.00 21.85 272 ARG B C 1
ATOM 3028 O O . ARG B 1 249 ? 0.352 0.309 50.494 1.00 20.45 272 ARG B O 1
ATOM 3036 N N . SER B 1 250 ? 0.407 -0.722 48.455 1.00 21.53 273 SER B N 1
ATOM 3037 C CA . SER B 1 250 ? 0.866 -2.004 48.993 1.00 21.08 273 SER B CA 1
ATOM 3038 C C . SER B 1 250 ? 2.024 -1.760 49.927 1.00 23.25 273 SER B C 1
ATOM 3039 O O . SER B 1 250 ? 2.253 -2.550 50.782 1.00 27.65 273 SER B O 1
ATOM 3042 N N . LYS B 1 251 ? 2.710 -0.633 49.809 1.00 24.48 274 LYS B N 1
ATOM 3043 C CA . LYS B 1 251 ? 3.882 -0.364 50.641 1.00 25.51 274 LYS B CA 1
ATOM 3044 C C . LYS B 1 251 ? 3.724 0.794 51.618 1.00 27.37 274 LYS B C 1
ATOM 3045 O O . LYS B 1 251 ? 4.717 1.218 52.249 1.00 28.61 274 LYS B O 1
ATOM 3051 N N . ASN B 1 252 ? 2.501 1.330 51.713 1.00 23.42 275 ASN B N 1
ATOM 3052 C CA . ASN B 1 252 ? 2.213 2.527 52.487 1.00 21.88 275 ASN B CA 1
ATOM 3053 C C . ASN B 1 252 ? 0.772 2.388 52.966 1.00 22.65 275 ASN B C 1
ATOM 3054 O O . ASN B 1 252 ? -0.113 3.184 52.542 1.00 22.95 275 ASN B O 1
ATOM 3059 N N . SER B 1 253 ? 0.476 1.381 53.800 1.00 22.05 276 SER B N 1
ATOM 3060 C CA . SER B 1 253 ? -0.912 1.303 54.285 1.00 25.43 276 SER B CA 1
ATOM 3061 C C . SER B 1 253 ? -1.089 2.436 55.277 1.00 25.84 276 SER B C 1
ATOM 3062 O O . SER B 1 253 ? -0.115 2.983 55.749 1.00 22.63 276 SER B O 1
ATOM 3065 N N . ARG B 1 254 ? -2.337 2.837 55.479 1.00 28.21 277 ARG B N 1
ATOM 3066 C CA . ARG B 1 254 ? -2.746 3.656 56.596 1.00 33.34 277 ARG B CA 1
ATOM 3067 C C . ARG B 1 254 ? -2.038 3.290 57.919 1.00 32.78 277 ARG B C 1
ATOM 3068 O O . ARG B 1 254 ? -1.517 4.145 58.619 1.00 34.00 277 ARG B O 1
ATOM 3076 N N . ALA B 1 255 ? -1.968 2.004 58.210 1.00 34.81 278 ALA B N 1
ATOM 3077 C CA . ALA B 1 255 ? -1.454 1.554 59.471 1.00 34.91 278 ALA B CA 1
ATOM 3078 C C . ALA B 1 255 ? 0.063 1.781 59.531 1.00 37.64 278 ALA B C 1
ATOM 3079 O O . ALA B 1 255 ? 0.563 2.272 60.562 1.00 34.15 278 ALA B O 1
ATOM 3081 N N . GLN B 1 256 ? 0.780 1.454 58.425 1.00 36.14 279 GLN B N 1
ATOM 3082 C CA . GLN B 1 256 ? 2.213 1.810 58.304 1.00 36.97 279 GLN B CA 1
ATOM 3083 C C . GLN B 1 256 ? 2.422 3.322 58.502 1.00 35.57 279 GLN B C 1
ATOM 3084 O O . GLN B 1 256 ? 3.370 3.725 59.175 1.00 37.54 279 GLN B O 1
ATOM 3090 N N . PHE B 1 257 ? 1.514 4.143 57.976 1.00 31.54 280 PHE B N 1
ATOM 3091 C CA . PHE B 1 257 ? 1.578 5.603 58.216 1.00 35.21 280 PHE B CA 1
ATOM 3092 C C . PHE B 1 257 ? 1.419 5.938 59.699 1.00 36.30 280 PHE B C 1
ATOM 3093 O O . PHE B 1 257 ? 2.115 6.831 60.223 1.00 34.79 280 PHE B O 1
ATOM 3101 N N . ALA B 1 258 ? 0.513 5.223 60.369 1.00 36.65 281 ALA B N 1
ATOM 3102 C CA . ALA B 1 258 ? 0.264 5.490 61.789 1.00 35.64 281 ALA B CA 1
ATOM 3103 C C . ALA B 1 258 ? 1.474 5.045 62.649 1.00 32.63 281 ALA B C 1
ATOM 3104 O O . ALA B 1 258 ? 1.984 5.828 63.428 1.00 30.23 281 ALA B O 1
ATOM 3106 N N . ASN B 1 259 ? 1.950 3.814 62.482 1.00 32.05 282 ASN B N 1
ATOM 3107 C CA . ASN B 1 259 ? 3.211 3.407 63.118 1.00 36.03 282 ASN B CA 1
ATOM 3108 C C . ASN B 1 259 ? 4.312 4.431 62.997 1.00 37.19 282 ASN B C 1
ATOM 3109 O O . ASN B 1 259 ? 4.871 4.837 64.036 1.00 38.91 282 ASN B O 1
ATOM 3114 N N . ILE B 1 260 ? 4.618 4.847 61.750 1.00 35.29 283 ILE B N 1
ATOM 3115 C CA . ILE B 1 260 ? 5.766 5.770 61.471 1.00 28.94 283 ILE B CA 1
ATOM 3116 C C . ILE B 1 260 ? 5.665 7.067 62.283 1.00 27.10 283 ILE B C 1
ATOM 3117 O O . ILE B 1 260 ? 6.611 7.493 62.925 1.00 28.64 283 ILE B O 1
ATOM 3122 N N . HIS B 1 261 ? 4.495 7.662 62.271 1.00 27.56 284 HIS B N 1
ATOM 3123 C CA . HIS B 1 261 ? 4.215 8.843 63.018 1.00 31.91 284 HIS B CA 1
ATOM 3124 C C . HIS B 1 261 ? 4.466 8.656 64.508 1.00 36.89 284 HIS B C 1
ATOM 3125 O O . HIS B 1 261 ? 5.139 9.486 65.162 1.00 34.45 284 HIS B O 1
ATOM 3132 N N . ASP B 1 262 ? 3.957 7.547 65.045 1.00 37.07 285 ASP B N 1
ATOM 3133 C CA . ASP B 1 262 ? 4.039 7.282 66.466 1.00 38.30 285 ASP B CA 1
ATOM 3134 C C . ASP B 1 262 ? 5.469 6.998 66.886 1.00 43.43 285 ASP B C 1
ATOM 3135 O O . ASP B 1 262 ? 5.938 7.567 67.864 1.00 50.89 285 ASP B O 1
ATOM 3140 N N . ILE B 1 263 ? 6.159 6.136 66.137 1.00 39.77 286 ILE B N 1
ATOM 3141 C CA . ILE B 1 263 ? 7.573 5.910 66.306 1.00 36.19 286 ILE B CA 1
ATOM 3142 C C . ILE B 1 263 ? 8.360 7.236 66.333 1.00 42.82 286 ILE B C 1
ATOM 3143 O O . ILE B 1 263 ? 9.103 7.479 67.281 1.00 50.01 286 ILE B O 1
ATOM 3148 N N . ILE B 1 264 ? 8.204 8.095 65.315 1.00 41.79 287 ILE B N 1
ATOM 3149 C CA . ILE B 1 264 ? 8.932 9.393 65.267 1.00 39.01 287 ILE B CA 1
ATOM 3150 C C . ILE B 1 264 ? 8.556 10.362 66.402 1.00 41.22 287 ILE B C 1
ATOM 3151 O O . ILE B 1 264 ? 9.413 11.092 66.907 1.00 41.56 287 ILE B O 1
ATOM 3156 N N . LEU B 1 265 ? 7.275 10.406 66.758 1.00 39.86 288 LEU B N 1
ATOM 3157 C CA . LEU B 1 265 ? 6.833 11.134 67.924 1.00 43.05 288 LEU B CA 1
ATOM 3158 C C . LEU B 1 265 ? 7.571 10.587 69.175 1.00 43.33 288 LEU B C 1
ATOM 3159 O O . LEU B 1 265 ? 8.153 11.325 69.952 1.00 44.24 288 LEU B O 1
ATOM 3164 N N . ASP B 1 266 ? 7.628 9.278 69.326 1.00 47.60 289 ASP B N 1
ATOM 3165 C CA . ASP B 1 266 ? 8.405 8.707 70.438 1.00 52.79 289 ASP B CA 1
ATOM 3166 C C . ASP B 1 266 ? 9.908 9.007 70.467 1.00 51.38 289 ASP B C 1
ATOM 3167 O O . ASP B 1 266 ? 10.473 9.199 71.536 1.00 53.97 289 ASP B O 1
ATOM 3172 N N . LEU B 1 267 ? 10.564 9.032 69.322 1.00 45.84 290 LEU B N 1
ATOM 3173 C CA . LEU B 1 267 ? 11.982 9.331 69.327 1.00 46.05 290 LEU B CA 1
ATOM 3174 C C . LEU B 1 267 ? 12.233 10.802 69.635 1.00 51.29 290 LEU B C 1
ATOM 3175 O O . LEU B 1 267 ? 13.235 11.136 70.290 1.00 49.45 290 LEU B O 1
ATOM 3180 N N . VAL B 1 268 ? 11.314 11.668 69.197 1.00 48.63 291 VAL B N 1
ATOM 3181 C CA . VAL B 1 268 ? 11.485 13.100 69.365 1.00 48.06 291 VAL B CA 1
ATOM 3182 C C . VAL B 1 268 ? 11.422 13.453 70.847 1.00 53.42 291 VAL B C 1
ATOM 3183 O O . VAL B 1 268 ? 12.314 14.136 71.386 1.00 59.80 291 VAL B O 1
ATOM 3187 N N . ASN B 1 269 ? 10.405 12.941 71.517 1.00 53.26 292 ASN B N 1
ATOM 3188 C CA . ASN B 1 269 ? 10.253 13.199 72.955 1.00 52.96 292 ASN B CA 1
ATOM 3189 C C . ASN B 1 269 ? 11.128 12.449 73.943 1.00 50.62 292 ASN B C 1
ATOM 3190 O O . ASN B 1 269 ? 11.596 13.039 74.919 1.00 48.81 292 ASN B O 1
ATOM 3195 N N . THR B 1 270 ? 11.390 11.176 73.673 1.00 47.87 293 THR B N 1
ATOM 3196 C CA . THR B 1 270 ? 12.476 10.477 74.359 1.00 50.71 293 THR B CA 1
ATOM 3197 C C . THR B 1 270 ? 13.737 11.343 74.400 1.00 53.80 293 THR B C 1
ATOM 3198 O O . THR B 1 270 ? 14.309 11.527 75.486 1.00 54.85 293 THR B O 1
ATOM 3202 N N . THR B 1 271 ? 14.136 11.887 73.233 1.00 52.02 294 THR B N 1
ATOM 3203 C CA . THR B 1 271 ? 15.260 12.832 73.114 1.00 42.60 294 THR B CA 1
ATOM 3204 C C . THR B 1 271 ? 15.116 14.143 73.933 1.00 48.68 294 THR B C 1
ATOM 3205 O O . THR B 1 271 ? 16.048 14.510 74.652 1.00 44.50 294 THR B O 1
ATOM 3209 N N . THR B 1 272 ? 13.989 14.852 73.808 1.00 48.61 295 THR B N 1
ATOM 3210 C CA . THR B 1 272 ? 13.750 16.062 74.603 1.00 48.39 295 THR B CA 1
ATOM 3211 C C . THR B 1 272 ? 13.979 15.750 76.104 1.00 55.95 295 THR B C 1
ATOM 3212 O O . THR B 1 272 ? 14.741 16.449 76.807 1.00 58.66 295 THR B O 1
ATOM 3216 N N . ASN B 1 273 ? 13.341 14.667 76.550 1.00 55.52 296 ASN B N 1
ATOM 3217 C CA . ASN B 1 273 ? 13.244 14.300 77.943 1.00 52.16 296 ASN B CA 1
ATOM 3218 C C . ASN B 1 273 ? 14.549 13.754 78.500 1.00 55.68 296 ASN B C 1
ATOM 3219 O O . ASN B 1 273 ? 14.957 14.164 79.577 1.00 63.69 296 ASN B O 1
ATOM 3224 N N . ILE B 1 274 ? 15.237 12.877 77.773 1.00 54.38 297 ILE B N 1
ATOM 3225 C CA . ILE B 1 274 ? 16.685 12.795 77.956 1.00 51.27 297 ILE B CA 1
ATOM 3226 C C . ILE B 1 274 ? 17.232 14.127 77.455 1.00 50.97 297 ILE B C 1
ATOM 3227 O O . ILE B 1 274 ? 17.798 14.907 78.205 1.00 55.91 297 ILE B O 1
#

Organism: Borreliella burgdorferi (strain ATCC 35210 / DSM 4680 / CIP 102532 / B31) (NCBI:txid224326)

Solvent-accessible surface area: 19466 Å² total; per-residue (Å²): 130,108,123,30,59,129,14,21,108,104,0,35,78,76,0,67,83,18,38,86,70,13,109,118,7,63,78,74,27,41,2,87,19,7,0,15,4,83,71,49,0,0,32,84,5,84,36,70,120,144,26,124,59,67,0,25,2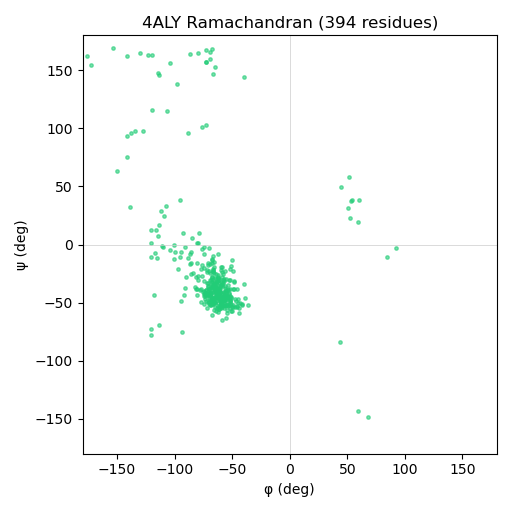8,169,113,14,60,106,35,6,23,15,2,3,1,0,4,92,13,39,1,0,57,1,19,49,6,0,82,4,0,9,79,0,0,113,43,91,129,37,55,41,14,0,44,58,4,1,8,56,7,0,10,26,0,4,54,1,16,12,61,2,0,50,68,0,37,125,3,110,102,76,0,125,122,18,73,95,86,43,0,54,51,3,37,55,5,3,74,107,0,57,70,27,23,97,99,6,19,119,14,5,44,44,3,20,84,54,28,98,110,54,89,62,12,63,120,47,53,54,100,0,22,90,24,5,53,83,39,6,43,169,63,54,21,53,78,22,109,70,72,20,89,87,10,19,73,40,1,58,101,16,3,63,105,9,160,57,82,127,35,0,83,76,20,33,92,67,11,115,92,7,59,76,92,21,40,1,85,14,5,0,12,3,88,70,54,0,0,31,84,7,93,35,70,114,136,16,124,60,69,0,23,22,163,107,23,68,104,38,5,14,17,1,2,2,0,4,91,14,45,1,0,69,1,19,51,6,0,78,4,0,8,69,0,0,116,48,82,136,41,51,46,16,0,46,56,4,1,10,53,6,0,10,28,1,3,55,1,18,10,66,2,0,48,90,18,30,130,131,176,116,128,130,58,20,118,64,6,18,102,111,1,81,67,24,24,102,103,6,14,112,15,6,39,40,6,20,88,58,28,101,101,58,104,67,15,64,121,50,50,52,100,0,22,87,28,8,54,84,62,4,40,171,63,69,17,54,86,20,117,76,74,20,86,93,4,24,65,56,12,78,124,84

InterPro domains:
  IPR008421 Borrelia lipoprotein paralogus family 54/60 [PF05714] (120-298)

GO terms:
  GO:0016020 membrane (C, IDA)

Radius of gyration: 24.68 Å; Cα contacts (8 Å, |Δi|>4): 417; chains: 2; bounding box: 53×40×83 Å

Secondary structure (DSSP, 8-state):
-HHHHHHHHHHHHHHHHHHHHHHHHHHT---TTGGGTIIIIITT--SSTT-SS-TTSGGGHHHHHHHHHTTTT-HHHHHHHHHHHHHHHTSTTTHHHHHIIIIIIIIHHHHHHHHHHHHHHTTGGGGGGS-HHHHHHHHHHHHHHHHHHHHHHHHHHHHHHHHHH-HHHHH-HHHHHHHHHHTS-HHHHHHHHHHHHHHHHHHHHHHGGG-/-HHHHHHHHHHHHHHHHH---TTTTTTTTTTGGG--SSTT--S-TTSGGGHHHHHHHHHTTTT-HHHHHHHHHHHHHHHTSHHHHHHHHIIIIIIIIHHHHHHHHHHHHHHHT--HHHHHHHHHHHHHHHHHHHHHHHHHHHHHHH-HHHHH-HHHHHHHHHTTS-HHHHHHHHHHHHHHHHHHHH-